Protein AF-A0A1Y4RFA3-F1 (afdb_monomer)

Nearest PDB structures (foldseek):
  8qja-assembly4_D  TM=1.753E-01  e=1.946E-11  Advenella mimigardefordensis DPN7
  8qja-assembly3_C  TM=1.538E-01  e=4.742E-11  Advenella mimigardefordensis DPN7
  8qja-assembly1_A  TM=1.310E-01  e=3.176E-11  Advenella mimigardefordensis DPN7
  8cp6-assembly1_B  TM=1.275E-01  e=4.958E-11  Pseudomonas aeruginosa
  9e9r-assembly1_A  TM=2.175E-01  e=3.755E-02  Homo sapiens

Secondary structure (DSSP, 8-state):
-------------------------------------------PPPPEEEEEEE-TTS-EEEEEEEE-TTS-EEEEEEE-TTS-EEEEEEEE-TTS-EEEEEEEEEETTTTEEEEEEEEE-SSSS-EEEEEEEE-TTS-EEEEEEEEEETTEEEEEEEE-TTS-EEEEEEEE-TTS-EEEEEEEETTS-EEEEEEEE-TTS-EEEEEEEEEETTTTEEEEEEEEEESSSTTPEEEEEEEEE-TTS-EEEEEEEE-TTT--EEEEEEEETTEEEEEEEEE-TTS-EEEEEEEETTT--EEEEEEEEEETTEEEEEEE-TT--EEEEEEEEETTEEEEEEEEE-TTS-EEEEEEEEE-TT--EEEEEEEEEETTEEEEEEEEEE-TTS-EEEEEE-TTS-EEEEEE-TTS-EEEEEEE-TTS-EEEEEEEE-TTS-EEEEEEEETTS---EEEEEEE-TTS-EEEEEEEETTS-EEEEEEEEEE-TTSSEEEEEEEEEETTS-EEEEEEEEETTEEEEEEEESSSSEEEEEEEEE-SSSS-EEEEEEEETTS-EEEEEESSHHHHHHHHHHHHHHHHHHHHHHTT-

Radius of gyration: 43.55 Å; Cα contacts (8 Å, |Δi|>4): 1294; chains: 1; bounding box: 115×63×105 Å

Sequence (584 aa):
MKKMNHPLFLCPVRAPRAAALAAAAVLAFSATAFPCFSITAMAQEKQVSRITTEYDDGTREVTEYQYDQNGNNTVTADRYRDGSTRTITRSYGENGDAVSEQSVYYDAETNTTYTYESIQRDVSPRSYYRTTTEYGDGTWEQQETWGDSLLSPTKEVTVSVDGITTQTDYTYNETGQLLTERTVSSDGSWAQGESVYGENGELLSYYDAAYTAQTGILKERTLSSEGTGPAAAFRLLVTSTSPSGNQTKEESWHRPDDLQVTKKISFFGDASTVEEYSYDRDGLLSYYVKRDGESGRLIADTRNTRSPGMEEIISTDELGTMTTSRTVSQVGITSTYSRTEAADGAYSCTEYSTRDADGAYLSYRSEDGDENGPTSSQEILYSEDGSYTSTSRSADGAVTVSRYNASHSPLSQTVTKPDGRTETTVWEYREDGLPARKVTSYSDGTGDTVVTYQYDDTGTLTDSTETRANGMSAVTRYWSDYDGDGDFYQYQEDVTYNGGQSLSRLDEESWTLSRSTITYSTGDIAQEMLEADYTGDNPVYRHRISYRDGNTEERVLAGDLEYWNRSSELETRVETYLETGWMG

Structure (mmCIF, N/CA/C/O backbone):
data_AF-A0A1Y4RFA3-F1
#
_entry.id   AF-A0A1Y4RFA3-F1
#
loop_
_atom_site.group_PDB
_atom_site.id
_atom_site.type_symbol
_atom_site.label_atom_id
_atom_site.label_alt_id
_atom_site.label_comp_id
_atom_site.label_asym_id
_atom_site.label_entity_id
_atom_site.label_seq_id
_atom_site.pdbx_PDB_ins_code
_atom_site.Cartn_x
_atom_site.Cartn_y
_atom_site.Cartn_z
_atom_site.occupancy
_atom_site.B_iso_or_equiv
_atom_site.auth_seq_id
_atom_site.auth_comp_id
_atom_site.auth_asym_id
_atom_site.auth_atom_id
_atom_site.pdbx_PDB_model_num
ATOM 1 N N . MET A 1 1 ? -18.563 -16.161 -5.398 1.00 30.88 1 MET A N 1
ATOM 2 C CA . MET A 1 1 ? -17.865 -16.694 -4.205 1.00 30.88 1 MET A CA 1
ATOM 3 C C . MET A 1 1 ? -18.094 -15.739 -3.044 1.00 30.88 1 MET A C 1
ATOM 5 O O . MET A 1 1 ? -17.988 -14.537 -3.237 1.00 30.88 1 MET A O 1
ATOM 9 N N . LYS A 1 2 ? -18.513 -16.280 -1.895 1.00 24.97 2 LYS A N 1
ATOM 10 C CA . LYS A 1 2 ? -18.977 -15.561 -0.698 1.00 24.97 2 LYS A CA 1
ATOM 11 C C . LYS A 1 2 ? -17.917 -14.588 -0.150 1.00 24.97 2 LYS A C 1
ATOM 13 O O . LYS A 1 2 ? -16.798 -15.016 0.108 1.00 24.97 2 LYS A O 1
ATOM 18 N N . LYS A 1 3 ? -18.303 -13.337 0.123 1.00 23.39 3 LYS A N 1
ATOM 19 C CA . LYS A 1 3 ? -17.693 -12.503 1.170 1.00 23.39 3 LYS A CA 1
ATOM 20 C C . LYS A 1 3 ? -18.718 -12.357 2.291 1.00 23.39 3 LYS A C 1
ATOM 22 O O . LYS A 1 3 ? -19.867 -12.012 2.034 1.00 23.39 3 LYS A O 1
ATOM 27 N N . MET A 1 4 ? -18.301 -12.745 3.491 1.00 22.52 4 MET A N 1
ATOM 28 C CA . MET A 1 4 ? -19.071 -12.685 4.728 1.00 22.52 4 MET A CA 1
ATOM 29 C C . MET A 1 4 ? -19.113 -11.256 5.272 1.00 22.52 4 MET A C 1
ATOM 31 O O . MET A 1 4 ? -18.143 -10.508 5.156 1.00 22.52 4 MET A O 1
ATOM 35 N N . ASN A 1 5 ? -20.260 -10.936 5.864 1.00 21.69 5 ASN A N 1
ATOM 36 C CA . ASN A 1 5 ? -20.585 -9.708 6.573 1.00 21.69 5 ASN A CA 1
ATOM 37 C C . ASN A 1 5 ? -19.877 -9.626 7.934 1.00 21.69 5 ASN A C 1
ATOM 39 O O . ASN A 1 5 ? -19.854 -10.604 8.675 1.00 21.69 5 ASN A O 1
ATOM 43 N N . HIS A 1 6 ? -19.440 -8.421 8.298 1.00 21.86 6 HIS A N 1
ATOM 44 C CA . HIS A 1 6 ? -19.358 -7.943 9.680 1.00 21.86 6 HIS A CA 1
ATOM 45 C C . HIS A 1 6 ? -19.835 -6.481 9.692 1.00 21.86 6 HIS A C 1
ATOM 47 O O . HIS A 1 6 ? -19.226 -5.667 8.997 1.00 21.86 6 HIS A O 1
ATOM 53 N N . PRO A 1 7 ? -20.888 -6.114 10.445 1.00 24.83 7 PRO A N 1
ATOM 54 C CA . PRO A 1 7 ? -21.209 -4.718 10.707 1.00 24.83 7 PRO A CA 1
ATOM 55 C C . PRO A 1 7 ? -20.692 -4.284 12.088 1.00 24.83 7 PRO A C 1
ATOM 57 O O . PRO A 1 7 ? -21.034 -4.866 13.114 1.00 24.83 7 PRO A O 1
ATOM 60 N N . LEU A 1 8 ? -19.880 -3.226 12.094 1.00 21.55 8 LEU A N 1
ATOM 61 C CA . LEU A 1 8 ? -19.641 -2.352 13.242 1.00 21.55 8 LEU A CA 1
ATOM 62 C C . LEU A 1 8 ? -20.713 -1.253 13.209 1.00 21.55 8 LEU A C 1
ATOM 64 O O . LEU A 1 8 ? -20.740 -0.465 12.264 1.00 21.55 8 LEU A O 1
ATOM 68 N N . PHE A 1 9 ? -21.580 -1.185 14.221 1.00 22.39 9 PHE A N 1
ATOM 69 C CA . PHE A 1 9 ? -22.467 -0.040 14.438 1.00 22.39 9 PHE A CA 1
ATOM 70 C C . PHE A 1 9 ? -21.813 0.940 15.419 1.00 22.39 9 PHE A C 1
ATOM 72 O O . PHE A 1 9 ? -21.649 0.653 16.601 1.00 22.39 9 PHE A O 1
ATOM 79 N N . LEU A 1 10 ? -21.452 2.114 14.900 1.00 21.88 10 LEU A N 1
ATOM 80 C CA . LEU A 1 10 ? -21.235 3.347 15.651 1.00 21.88 10 LEU A CA 1
ATOM 81 C C . LEU A 1 10 ? -22.497 4.203 15.479 1.00 21.88 10 LEU A C 1
ATOM 83 O O . LEU A 1 10 ? -22.855 4.551 14.356 1.00 21.88 10 LEU A O 1
ATOM 87 N N . CYS A 1 11 ? -23.166 4.551 16.578 1.00 20.83 11 CYS A N 1
ATOM 88 C CA . CYS A 1 11 ? -24.222 5.566 16.601 1.00 20.83 11 CYS A CA 1
ATOM 89 C C . CYS A 1 11 ? -23.646 6.968 16.336 1.00 20.83 11 CYS A C 1
ATOM 91 O O . CYS A 1 11 ? -22.665 7.348 16.978 1.00 20.83 11 CYS A O 1
ATOM 93 N N . PRO A 1 12 ? -24.326 7.808 15.536 1.00 23.09 12 PRO A N 1
ATOM 94 C CA . PRO A 1 12 ? -24.247 9.251 15.688 1.00 23.09 12 PRO A CA 1
ATOM 95 C C . PRO A 1 12 ? -25.633 9.831 16.000 1.00 23.09 12 PRO A C 1
ATOM 97 O O . PRO A 1 12 ? -26.590 9.625 15.259 1.00 23.09 12 PRO A O 1
ATOM 100 N N . VAL A 1 13 ? -25.741 10.641 17.056 1.00 21.86 13 VAL A N 1
ATOM 101 C CA . VAL A 1 13 ? -26.883 11.551 17.224 1.00 21.86 13 VAL A CA 1
ATOM 102 C C . VAL A 1 13 ? -26.372 12.984 17.310 1.00 21.86 13 VAL A C 1
ATOM 104 O O . VAL A 1 13 ? -25.818 13.420 18.317 1.00 21.86 13 VAL A O 1
ATOM 107 N N . ARG A 1 14 ? -26.618 13.747 16.242 1.00 20.38 14 ARG A N 1
ATOM 108 C CA . ARG A 1 14 ? -26.798 15.201 16.292 1.00 20.38 14 ARG A CA 1
ATOM 109 C C . ARG A 1 14 ? -27.925 15.577 15.330 1.00 20.38 14 ARG A C 1
ATOM 111 O O . ARG A 1 14 ? -27.865 15.277 14.145 1.00 20.38 14 ARG A O 1
ATOM 118 N N . ALA A 1 15 ? -28.953 16.213 15.882 1.00 22.30 15 ALA A N 1
ATOM 119 C CA . ALA A 1 15 ? -30.128 16.719 15.179 1.00 22.30 15 ALA A CA 1
ATOM 120 C C . ALA A 1 15 ? -29.800 17.842 14.177 1.00 22.30 15 ALA A C 1
ATOM 122 O O . ALA A 1 15 ? -28.807 18.552 14.359 1.00 22.30 15 ALA A O 1
ATOM 123 N N . PRO A 1 16 ? -30.733 18.145 13.258 1.00 22.69 16 PRO A N 1
ATOM 124 C CA . PRO A 1 16 ? -30.931 19.511 12.802 1.00 22.69 16 PRO A CA 1
ATOM 125 C C . PRO A 1 16 ? -32.348 20.035 13.104 1.00 22.69 16 PRO A C 1
ATOM 127 O O . PRO A 1 16 ? -33.357 19.352 12.950 1.00 22.69 16 PRO A O 1
ATOM 130 N N . ARG A 1 17 ? -32.395 21.304 13.525 1.00 23.61 17 ARG A N 1
ATOM 131 C CA . ARG A 1 17 ? -33.577 22.180 13.528 1.00 23.61 17 ARG A CA 1
ATOM 132 C C . ARG A 1 17 ? -33.832 22.723 12.117 1.00 23.61 17 ARG A C 1
ATOM 134 O O . ARG A 1 17 ? -32.861 23.106 11.475 1.00 23.61 17 ARG A O 1
ATOM 141 N N . ALA A 1 18 ? -35.109 22.890 11.751 1.00 20.31 18 ALA A N 1
ATOM 142 C CA . ALA A 1 18 ? -35.725 23.893 10.846 1.00 20.31 18 ALA A CA 1
ATOM 143 C C . ALA A 1 18 ? -36.972 23.251 10.200 1.00 20.31 18 ALA A C 1
ATOM 145 O O . ALA A 1 18 ? -36.959 22.057 9.952 1.00 20.31 18 ALA A O 1
ATOM 146 N N . ALA A 1 19 ? -38.077 23.906 9.855 1.00 22.03 19 ALA A N 1
ATOM 147 C CA . ALA A 1 19 ? -38.606 25.250 10.041 1.00 22.03 19 ALA A CA 1
ATOM 148 C C . ALA A 1 19 ? -40.119 25.169 9.725 1.00 22.03 19 ALA A C 1
ATOM 150 O O . ALA A 1 19 ? -40.588 24.214 9.111 1.00 22.03 19 ALA A O 1
ATOM 151 N N . ALA A 1 20 ? -40.877 26.172 10.161 1.00 23.33 20 ALA A N 1
ATOM 152 C CA . ALA A 1 20 ? -42.314 26.298 9.955 1.00 23.33 20 ALA A CA 1
ATOM 153 C C . ALA A 1 20 ? -42.731 26.374 8.474 1.00 23.33 20 ALA A C 1
ATOM 155 O O . ALA A 1 20 ? -42.067 27.035 7.678 1.00 23.33 20 ALA A O 1
ATOM 156 N N . LEU A 1 21 ? -43.922 25.856 8.156 1.00 21.94 21 LEU A N 1
ATOM 157 C CA . LEU A 1 21 ? -44.775 26.452 7.130 1.00 21.94 21 LEU A CA 1
ATOM 158 C C . LEU A 1 21 ? -46.249 26.317 7.519 1.00 21.94 21 LEU A C 1
ATOM 160 O O . LEU A 1 21 ? -46.746 25.241 7.834 1.00 21.94 21 LEU A O 1
ATOM 164 N N . ALA A 1 22 ? -46.911 27.468 7.549 1.00 22.14 22 ALA A N 1
ATOM 165 C CA . ALA A 1 22 ? -48.316 27.638 7.855 1.00 22.14 22 ALA A CA 1
ATOM 166 C C . ALA A 1 22 ? -49.188 27.315 6.636 1.00 22.14 22 ALA A C 1
ATOM 168 O O . ALA A 1 22 ? -48.878 27.739 5.525 1.00 22.14 22 ALA A O 1
ATOM 169 N N . ALA A 1 23 ? -50.342 26.698 6.871 1.00 22.72 23 ALA A N 1
ATOM 170 C CA . ALA A 1 23 ? -51.524 26.891 6.042 1.00 22.72 23 ALA A CA 1
ATOM 171 C C . ALA A 1 23 ? -52.757 26.859 6.951 1.00 22.72 23 ALA A C 1
ATOM 173 O O . ALA A 1 23 ? -53.055 25.866 7.607 1.00 22.72 23 ALA A O 1
ATOM 174 N N . ALA A 1 24 ? -53.420 28.007 7.037 1.00 22.52 24 ALA A N 1
ATOM 175 C CA . ALA A 1 24 ? -54.659 28.200 7.763 1.00 22.52 24 ALA A CA 1
ATOM 176 C C . ALA A 1 24 ? -55.835 27.571 7.003 1.00 22.52 24 ALA A C 1
ATOM 178 O O . ALA A 1 24 ? -55.954 27.757 5.794 1.00 22.52 24 ALA A O 1
ATOM 179 N N . ALA A 1 25 ? -56.765 26.953 7.726 1.00 23.39 25 ALA A N 1
ATOM 180 C CA . ALA A 1 25 ? -58.149 26.845 7.288 1.00 23.39 25 ALA A CA 1
ATOM 181 C C . ALA A 1 25 ? -59.073 27.046 8.493 1.00 23.39 25 ALA A C 1
ATOM 183 O O . ALA A 1 25 ? -59.014 26.345 9.499 1.00 23.39 25 ALA A O 1
ATOM 184 N N . VAL A 1 26 ? -59.873 28.098 8.375 1.00 23.95 26 VAL A N 1
ATOM 185 C CA . VAL A 1 26 ? -60.883 28.582 9.310 1.00 23.95 26 VAL A CA 1
ATOM 186 C C . VAL A 1 26 ? -62.031 27.580 9.397 1.00 23.95 26 VAL A C 1
ATOM 188 O O . VAL A 1 26 ? -62.587 27.218 8.366 1.00 23.95 26 VAL A O 1
ATOM 191 N N . LEU A 1 27 ? -62.478 27.237 10.607 1.00 24.16 27 LEU A N 1
ATOM 192 C CA . LEU A 1 27 ? -63.861 26.813 10.825 1.00 24.16 27 LEU A CA 1
ATOM 193 C C . LEU A 1 27 ? -64.380 27.390 12.141 1.00 24.16 27 LEU A C 1
ATOM 195 O O . LEU A 1 27 ? -63.953 27.042 13.239 1.00 24.16 27 LEU A O 1
ATOM 199 N N . ALA A 1 28 ? -65.279 28.354 11.977 1.00 24.94 28 ALA A N 1
ATOM 200 C CA . ALA A 1 28 ? -66.048 28.982 13.028 1.00 24.94 28 ALA A CA 1
ATOM 201 C C . ALA A 1 28 ? -67.064 27.993 13.607 1.00 24.94 28 ALA A C 1
ATOM 203 O O . ALA A 1 28 ? -67.759 27.321 12.849 1.00 24.94 28 ALA A O 1
ATOM 204 N N . PHE A 1 29 ? -67.243 27.997 14.928 1.00 24.56 29 PHE A N 1
ATOM 205 C CA . PHE A 1 29 ? -68.530 27.642 15.514 1.00 24.56 29 PHE A CA 1
ATOM 206 C C . PHE A 1 29 ? -68.896 28.627 16.620 1.00 24.56 29 PHE A C 1
ATOM 208 O O . PHE A 1 29 ? -68.145 28.882 17.559 1.00 24.56 29 PHE A O 1
ATOM 215 N N . SER A 1 30 ? -70.058 29.236 16.425 1.00 25.19 30 SER A N 1
ATOM 216 C CA . SER A 1 30 ? -70.707 30.218 17.279 1.00 25.19 30 SER A CA 1
ATOM 217 C C . SER A 1 30 ? -71.221 29.608 18.583 1.00 25.19 30 SER A C 1
ATOM 219 O O . SER A 1 30 ? -71.718 28.485 18.610 1.00 25.19 30 SER A O 1
ATOM 221 N N . ALA A 1 31 ? -71.150 30.412 19.641 1.00 30.70 31 ALA A N 1
ATOM 222 C CA . ALA A 1 31 ? -71.654 30.147 20.980 1.00 30.70 31 ALA A CA 1
ATOM 223 C C . ALA A 1 31 ? -73.190 30.101 21.066 1.00 30.70 31 ALA A C 1
ATOM 225 O O . ALA A 1 31 ? -73.859 30.891 20.406 1.00 30.70 31 ALA A O 1
ATOM 226 N N . THR A 1 32 ? -73.720 29.320 22.013 1.00 26.16 32 THR A N 1
ATOM 227 C CA . THR A 1 32 ? -74.937 29.662 22.777 1.00 26.16 32 THR A CA 1
ATOM 228 C C . THR A 1 32 ? -74.872 29.056 24.179 1.00 26.16 32 THR A C 1
ATOM 230 O O . THR A 1 32 ? -74.396 27.938 24.355 1.00 26.16 32 THR A O 1
ATOM 233 N N . ALA A 1 33 ? -75.349 29.811 25.169 1.00 28.05 33 ALA A N 1
ATOM 234 C CA . ALA A 1 33 ? -75.199 29.555 26.597 1.00 28.05 33 ALA A CA 1
ATOM 235 C C . ALA A 1 33 ? -76.534 29.188 27.302 1.00 28.05 33 ALA A C 1
ATOM 237 O O . ALA A 1 33 ? -77.545 29.818 27.004 1.00 28.05 33 ALA A O 1
ATOM 238 N N . PHE A 1 34 ? -76.448 28.269 28.291 1.00 31.66 34 PHE A N 1
ATOM 239 C CA . PHE A 1 34 ? -77.308 27.981 29.484 1.00 31.66 34 PHE A CA 1
ATOM 240 C C . PHE A 1 34 ? -78.787 27.518 29.304 1.00 31.66 34 PHE A C 1
ATOM 242 O O . PHE A 1 34 ? -79.355 27.796 28.253 1.00 31.66 34 PHE A O 1
ATOM 249 N N . PRO A 1 35 ? -79.466 26.850 30.297 1.00 37.41 35 PRO A N 1
ATOM 250 C CA . PRO A 1 35 ? -79.179 26.756 31.747 1.00 37.41 35 PRO A CA 1
ATOM 251 C C . PRO A 1 35 ? -79.321 25.364 32.439 1.00 37.41 35 PRO A C 1
ATOM 253 O O . PRO A 1 35 ? -79.730 24.368 31.853 1.00 37.41 35 PRO A O 1
ATOM 256 N N . CYS A 1 36 ? -78.980 25.338 33.735 1.00 34.78 36 CYS A N 1
ATOM 257 C CA . CYS A 1 36 ? -79.042 24.221 34.686 1.00 34.78 36 CYS A CA 1
ATOM 258 C C . CYS A 1 36 ? -80.428 23.563 34.858 1.00 34.78 36 CYS A C 1
ATOM 260 O O . CYS A 1 36 ? -81.397 24.276 35.093 1.00 34.78 36 CYS A O 1
ATOM 262 N N . PHE A 1 37 ? -80.465 22.226 34.952 1.00 29.39 37 PHE A N 1
ATOM 263 C CA . PHE A 1 37 ? -81.306 21.452 35.883 1.00 29.39 37 PHE A CA 1
ATOM 264 C C . PHE A 1 37 ? -80.598 20.131 36.235 1.00 29.39 37 PHE A C 1
ATOM 266 O O . PHE A 1 37 ? -80.048 19.455 35.371 1.00 29.39 37 PHE A O 1
ATOM 273 N N . SER A 1 38 ? -80.584 19.798 37.525 1.00 38.88 38 SER A N 1
ATOM 274 C CA . SER A 1 38 ? -80.072 18.546 38.096 1.00 38.88 38 SER A CA 1
ATOM 275 C C . SER A 1 38 ? -80.927 17.343 37.678 1.00 38.88 38 SER A C 1
ATOM 277 O O . SER A 1 38 ? -82.130 17.531 37.541 1.00 38.88 38 SER A O 1
ATOM 279 N N . ILE A 1 39 ? -80.339 16.136 37.567 1.00 29.30 39 ILE A N 1
ATOM 280 C CA . ILE A 1 39 ? -80.884 14.822 38.003 1.00 29.30 39 ILE A CA 1
ATOM 281 C C . ILE A 1 39 ? -79.949 13.664 37.556 1.00 29.30 39 ILE A C 1
ATOM 283 O O . ILE A 1 39 ? -79.571 13.566 36.394 1.00 29.30 39 ILE A O 1
ATOM 287 N N . THR A 1 40 ? -79.661 12.763 38.509 1.00 29.42 40 THR A N 1
ATOM 288 C CA . THR A 1 40 ? -79.104 11.385 38.413 1.00 29.42 40 THR A CA 1
ATOM 289 C C . THR A 1 40 ? -77.679 11.146 37.911 1.00 29.42 40 THR A C 1
ATOM 291 O O . THR A 1 40 ? -77.288 11.550 36.825 1.00 29.42 40 THR A O 1
ATOM 294 N N . ALA A 1 41 ? -76.951 10.340 38.694 1.00 38.78 41 ALA A N 1
ATOM 295 C CA . ALA A 1 41 ? -75.766 9.608 38.273 1.00 38.78 41 ALA A CA 1
ATOM 296 C C . ALA A 1 41 ? -76.086 8.766 37.026 1.00 38.78 41 ALA A C 1
ATOM 298 O O . ALA A 1 41 ? -76.695 7.701 37.120 1.00 38.78 41 ALA A O 1
ATOM 299 N N . MET A 1 42 ? -75.696 9.269 35.859 1.00 30.70 42 MET A N 1
ATOM 300 C CA . MET A 1 42 ? -75.517 8.468 34.658 1.00 30.70 42 MET A CA 1
ATOM 301 C C . MET A 1 42 ? -74.034 8.128 34.564 1.00 30.70 42 MET A C 1
ATOM 303 O O . MET A 1 42 ? -73.189 9.003 34.746 1.00 30.70 42 MET A O 1
ATOM 307 N N . ALA A 1 43 ? -73.716 6.861 34.300 1.00 42.69 43 ALA A N 1
ATOM 308 C CA . ALA A 1 43 ? -72.391 6.480 33.837 1.00 42.69 43 ALA A CA 1
ATOM 309 C C . ALA A 1 43 ? -72.096 7.304 32.574 1.00 42.69 43 ALA A C 1
ATOM 311 O O . ALA A 1 43 ? -72.772 7.149 31.558 1.00 42.69 43 ALA A O 1
ATOM 312 N N . GLN A 1 44 ? -71.175 8.257 32.691 1.00 41.84 44 GLN A N 1
ATOM 313 C CA . GLN A 1 44 ? -70.861 9.199 31.629 1.00 41.84 44 GLN A CA 1
ATOM 314 C C . GLN A 1 44 ? -69.996 8.482 30.585 1.00 41.84 44 GLN A C 1
ATOM 316 O O . GLN A 1 44 ? -68.949 7.921 30.903 1.00 41.84 44 GLN A O 1
ATOM 321 N N . GLU A 1 45 ? -70.507 8.435 29.358 1.00 47.97 45 GLU A N 1
ATOM 322 C CA . GLU A 1 45 ? -69.925 7.769 28.194 1.00 47.97 45 GLU A CA 1
ATOM 323 C C . GLU A 1 45 ? -68.524 8.335 27.889 1.00 47.97 45 GLU A C 1
ATOM 325 O O . GLU A 1 45 ? -68.311 9.548 27.944 1.00 47.97 45 GLU A O 1
ATOM 330 N N . LYS A 1 46 ? -67.550 7.457 27.613 1.00 58.84 46 LYS A N 1
ATOM 331 C CA . LYS A 1 46 ? -66.153 7.826 27.327 1.00 58.84 46 LYS A CA 1
ATOM 332 C C . LYS A 1 46 ? -66.123 8.799 26.137 1.00 58.84 46 LYS A C 1
ATOM 334 O O . LYS A 1 46 ? -66.650 8.471 25.077 1.00 58.84 46 LYS A O 1
ATOM 339 N N . GLN A 1 47 ? -65.537 9.988 26.294 1.00 74.44 47 GLN A N 1
ATOM 340 C CA . GLN A 1 47 ? -65.514 10.989 25.223 1.00 74.44 47 GLN A CA 1
ATOM 341 C C . GLN A 1 47 ? -64.541 10.548 24.118 1.00 74.44 47 GLN A C 1
ATOM 343 O O . GLN A 1 47 ? -63.349 10.370 24.371 1.00 74.44 47 GLN A O 1
ATOM 348 N N . VAL A 1 48 ? -65.055 10.376 22.896 1.00 79.62 48 VAL A N 1
ATOM 349 C CA . VAL A 1 48 ? -64.282 9.991 21.704 1.00 79.62 48 VAL A CA 1
ATOM 350 C C . VAL A 1 48 ? -64.312 11.134 20.689 1.00 79.62 48 VAL A C 1
ATOM 352 O O . VAL A 1 48 ? -65.383 11.668 20.397 1.00 79.62 48 VAL A O 1
ATOM 355 N N . SER A 1 49 ? -63.159 11.499 20.128 1.00 88.06 49 SER A N 1
ATOM 356 C CA . SER A 1 49 ? -63.060 12.393 18.967 1.00 88.06 49 SER A CA 1
ATOM 357 C C . SER A 1 49 ? -62.381 11.672 17.798 1.00 88.06 49 SER A C 1
ATOM 359 O O . SER A 1 49 ? -61.534 10.804 17.998 1.00 88.06 49 SER A O 1
ATOM 361 N N . ARG A 1 50 ? -62.786 11.986 16.562 1.00 89.44 50 ARG A N 1
ATOM 362 C CA . ARG A 1 50 ? -62.272 11.355 15.336 1.00 89.44 50 ARG A CA 1
ATOM 363 C C . ARG A 1 50 ? -61.996 12.417 14.278 1.00 89.44 50 ARG A C 1
ATOM 365 O O . ARG A 1 50 ? -62.834 13.287 14.047 1.00 89.44 50 ARG A O 1
ATOM 372 N N . ILE A 1 51 ? -60.853 12.296 13.616 1.00 89.00 51 ILE A N 1
ATOM 373 C CA . ILE A 1 51 ? -60.447 13.070 12.443 1.00 89.00 51 ILE A CA 1
ATOM 374 C C . ILE A 1 51 ? -60.299 12.089 11.274 1.00 89.00 51 ILE A C 1
ATOM 376 O O . ILE A 1 51 ? -59.792 10.982 11.448 1.00 89.00 51 ILE A O 1
ATOM 380 N N . THR A 1 52 ? -60.787 12.457 10.090 1.00 88.56 52 THR A N 1
ATOM 381 C CA . THR A 1 52 ? -60.680 11.635 8.877 1.00 88.56 52 THR A CA 1
ATOM 382 C C . THR A 1 52 ? -60.283 12.510 7.697 1.00 88.56 52 THR A C 1
ATOM 384 O O . THR A 1 52 ? -60.928 13.528 7.450 1.00 88.56 52 THR A O 1
ATOM 387 N N . THR A 1 53 ? -59.253 12.084 6.972 1.00 87.19 53 THR A N 1
ATOM 388 C CA . THR A 1 53 ? -58.777 12.698 5.729 1.00 87.19 53 THR A CA 1
ATOM 389 C C . THR A 1 53 ? -59.008 11.702 4.597 1.00 87.19 53 THR A C 1
ATOM 391 O O . THR A 1 53 ? -58.494 10.589 4.653 1.00 87.19 53 THR A O 1
ATOM 394 N N . GLU A 1 54 ? -59.800 12.067 3.590 1.00 85.62 54 GLU A N 1
ATOM 395 C CA . GLU A 1 54 ? -60.033 11.242 2.394 1.00 85.62 54 GLU A CA 1
ATOM 396 C C . GLU A 1 54 ? -59.240 11.801 1.204 1.00 85.62 54 GLU A C 1
ATOM 398 O O . GLU A 1 54 ? -59.160 13.019 1.038 1.00 85.62 54 GLU A O 1
ATOM 403 N N . TYR A 1 55 ? -58.682 10.918 0.373 1.00 81.00 55 TYR A N 1
ATOM 404 C CA . TYR A 1 55 ? -57.922 11.268 -0.832 1.00 81.00 55 TYR A CA 1
ATOM 405 C C . TYR A 1 55 ? -58.687 10.891 -2.110 1.00 81.00 55 TYR A C 1
ATOM 407 O O . TYR A 1 55 ? -59.585 10.048 -2.091 1.00 81.00 55 TYR A O 1
ATOM 415 N N . ASP A 1 56 ? -58.297 11.481 -3.245 1.00 81.25 56 ASP A N 1
ATOM 416 C CA . ASP A 1 56 ? -58.956 11.283 -4.549 1.00 81.25 56 ASP A CA 1
ATOM 417 C C . ASP A 1 56 ? -58.918 9.828 -5.055 1.00 81.25 56 ASP A C 1
ATOM 419 O O . ASP A 1 56 ? -59.761 9.421 -5.853 1.00 81.25 56 ASP A O 1
ATOM 423 N N . ASP A 1 57 ? -57.956 9.028 -4.588 1.00 78.38 57 ASP A N 1
ATOM 424 C CA . ASP A 1 57 ? -57.830 7.601 -4.911 1.00 78.38 57 ASP A CA 1
ATOM 425 C C . ASP A 1 57 ? -58.733 6.695 -4.049 1.00 78.38 57 ASP A C 1
ATOM 427 O O . ASP A 1 57 ? -58.695 5.472 -4.180 1.00 78.38 57 ASP A O 1
ATOM 431 N N . GLY A 1 58 ? -59.550 7.287 -3.170 1.00 78.25 58 GLY A N 1
ATOM 432 C CA . GLY A 1 58 ? -60.464 6.588 -2.270 1.00 78.25 58 GLY A CA 1
ATOM 433 C C . GLY A 1 58 ? -59.821 6.071 -0.980 1.00 78.25 58 GLY A C 1
ATOM 434 O O . GLY A 1 58 ? -60.520 5.468 -0.161 1.00 78.25 58 GLY A O 1
ATOM 435 N N . THR A 1 59 ? -58.523 6.302 -0.766 1.00 81.50 59 THR A N 1
ATOM 436 C CA . THR A 1 59 ? -57.853 5.965 0.497 1.00 81.50 59 THR A CA 1
ATOM 437 C C . THR A 1 59 ? -58.184 6.975 1.596 1.00 81.50 59 THR A C 1
ATOM 439 O O . THR A 1 59 ? -58.628 8.099 1.336 1.00 81.50 59 THR A O 1
ATOM 442 N N . ARG A 1 60 ? -58.021 6.556 2.856 1.00 83.88 60 ARG A N 1
ATOM 443 C CA . ARG A 1 60 ? -58.381 7.355 4.031 1.00 83.88 60 ARG A CA 1
ATOM 444 C C . ARG A 1 60 ? -57.302 7.267 5.096 1.00 83.88 60 ARG A C 1
ATOM 446 O O . ARG A 1 60 ? -56.853 6.169 5.404 1.00 83.88 60 ARG A O 1
ATOM 453 N N . GLU A 1 61 ? -56.993 8.398 5.714 1.00 89.25 61 GLU A N 1
ATOM 454 C CA . GLU A 1 61 ? -56.296 8.454 6.997 1.00 89.25 61 GLU A CA 1
ATOM 455 C C . GLU A 1 61 ? -57.296 8.758 8.109 1.00 89.25 61 GLU A C 1
ATOM 457 O O . GLU A 1 61 ? -58.187 9.600 7.954 1.00 89.25 61 GLU A O 1
ATOM 462 N N . VAL A 1 62 ? -57.182 8.053 9.230 1.00 89.94 62 VAL A N 1
ATOM 463 C CA . VAL A 1 62 ? -58.085 8.217 10.375 1.00 89.94 62 VAL A CA 1
ATOM 464 C C . VAL A 1 62 ? -57.263 8.331 11.645 1.00 89.94 62 VAL A C 1
ATOM 466 O O . VAL A 1 62 ? -56.482 7.432 11.929 1.00 89.94 62 VAL A O 1
ATOM 469 N N . THR A 1 63 ? -57.508 9.375 12.436 1.00 89.81 63 THR A N 1
ATOM 470 C CA . THR A 1 63 ? -56.978 9.503 13.798 1.00 89.81 63 THR A CA 1
ATOM 471 C C . THR A 1 63 ? -58.131 9.576 14.792 1.00 89.81 63 THR A C 1
ATOM 473 O O . THR A 1 63 ? -59.033 10.408 14.662 1.00 89.81 63 THR A O 1
ATOM 476 N N . GLU A 1 64 ? -58.109 8.715 15.802 1.00 91.00 64 GLU A N 1
ATOM 477 C CA . GLU A 1 64 ? -59.086 8.667 16.889 1.00 91.00 64 GLU A CA 1
ATOM 478 C C . GLU A 1 64 ? -58.425 8.983 18.228 1.00 91.00 64 GLU A C 1
ATOM 480 O O . GLU A 1 64 ? -57.349 8.468 18.528 1.00 91.00 64 GLU A O 1
ATOM 485 N N . TYR A 1 65 ? -59.098 9.784 19.055 1.00 89.81 65 TYR A N 1
ATOM 486 C CA . TYR A 1 65 ? -58.682 10.090 20.421 1.00 89.81 65 TYR A CA 1
ATOM 487 C C . TYR A 1 65 ? -59.756 9.659 21.420 1.00 89.81 65 TYR A C 1
ATOM 489 O O . TYR A 1 65 ? -60.949 9.878 21.193 1.00 89.81 65 TYR A O 1
ATOM 497 N N . GLN A 1 66 ? -59.343 9.086 22.551 1.00 90.50 66 GLN A N 1
ATOM 498 C CA . GLN A 1 66 ? -60.237 8.767 23.667 1.00 90.50 66 GLN A CA 1
ATOM 499 C C . GLN A 1 66 ? -59.742 9.417 24.949 1.00 90.50 66 GLN A C 1
ATOM 501 O O . GLN A 1 66 ? -58.578 9.251 25.313 1.00 90.50 66 GLN A O 1
ATOM 506 N N . TYR A 1 67 ? -60.638 10.066 25.685 1.00 85.81 67 TYR A N 1
ATOM 507 C CA . TYR A 1 67 ? -60.285 10.800 26.898 1.00 85.81 67 TYR A CA 1
ATOM 508 C C . TYR A 1 67 ? -60.851 10.142 28.163 1.00 85.81 67 TYR A C 1
ATOM 510 O O . TYR A 1 67 ? -61.887 9.470 28.116 1.00 85.81 67 TYR A O 1
ATOM 518 N N . ASP A 1 68 ? -60.157 10.310 29.290 1.00 84.69 68 ASP A N 1
ATOM 519 C CA . ASP A 1 68 ? -60.677 9.955 30.613 1.00 84.69 68 ASP A CA 1
ATOM 520 C C . ASP A 1 68 ? -61.647 11.024 31.157 1.00 84.69 68 ASP A C 1
ATOM 522 O O . ASP A 1 68 ? -61.964 12.019 30.504 1.00 84.69 68 ASP A O 1
ATOM 526 N N . GLN A 1 69 ? -62.129 10.812 32.384 1.00 80.06 69 GLN A N 1
ATOM 527 C CA . GLN A 1 69 ? -63.072 11.703 33.072 1.00 80.06 69 GLN A CA 1
ATOM 528 C C . GLN A 1 69 ? -62.468 13.078 33.412 1.00 80.06 69 GLN A C 1
ATOM 530 O O . GLN A 1 69 ? -63.209 14.034 33.632 1.00 80.06 69 GLN A O 1
ATOM 535 N N . ASN A 1 70 ? -61.137 13.173 33.447 1.00 81.31 70 ASN A N 1
ATOM 536 C CA . ASN A 1 70 ? -60.382 14.389 33.739 1.00 81.31 70 ASN A CA 1
ATOM 537 C C . ASN A 1 70 ? -59.983 15.139 32.454 1.00 81.31 70 ASN A C 1
ATOM 539 O O . ASN A 1 70 ? -59.405 16.221 32.532 1.00 81.31 70 ASN A O 1
ATOM 543 N N . GLY A 1 71 ? -60.309 14.590 31.277 1.00 81.31 71 GLY A N 1
ATOM 544 C CA . GLY A 1 71 ? -59.962 15.154 29.974 1.00 81.31 71 GLY A CA 1
ATOM 545 C C . GLY A 1 71 ? -58.562 14.782 29.480 1.00 81.31 71 GLY A C 1
ATOM 546 O O . GLY A 1 71 ? -58.104 15.358 28.493 1.00 81.31 71 GLY A O 1
ATOM 547 N N . ASN A 1 72 ? -57.878 13.824 30.112 1.00 84.62 72 ASN A N 1
ATOM 548 C CA . ASN A 1 72 ? -56.575 13.349 29.645 1.00 84.62 72 ASN A CA 1
ATOM 549 C C . ASN A 1 72 ? -56.745 12.371 28.480 1.00 84.62 72 ASN A C 1
ATOM 551 O O . ASN A 1 72 ? -57.647 11.535 28.487 1.00 84.62 72 ASN A O 1
ATOM 555 N N . ASN A 1 73 ? -55.862 12.442 27.482 1.00 86.75 73 ASN A N 1
ATOM 556 C CA . ASN A 1 73 ? -55.916 11.574 26.306 1.00 86.75 73 ASN A CA 1
ATOM 557 C C . ASN A 1 73 ? -55.379 10.163 26.612 1.00 86.75 73 ASN A C 1
ATOM 559 O O . ASN A 1 73 ? -54.173 9.932 26.633 1.00 86.75 73 ASN A O 1
ATOM 563 N N . THR A 1 74 ? -56.283 9.207 26.801 1.00 88.50 74 THR A N 1
ATOM 564 C CA . THR A 1 74 ? -55.968 7.808 27.132 1.00 88.50 74 THR A CA 1
ATOM 565 C C . THR A 1 74 ? -55.630 6.935 25.932 1.00 88.50 74 THR A C 1
ATOM 567 O O . THR A 1 74 ? -54.931 5.943 26.110 1.00 88.50 74 THR A O 1
ATOM 570 N N . VAL A 1 75 ? -56.120 7.257 24.730 1.00 91.25 75 VAL A N 1
ATOM 571 C CA . VAL A 1 75 ? -55.862 6.459 23.521 1.00 91.25 75 VAL A CA 1
ATOM 572 C C . VAL A 1 75 ? -55.727 7.370 22.310 1.00 91.25 75 VAL A C 1
ATOM 574 O O . VAL A 1 75 ? -56.617 8.176 22.064 1.00 91.25 75 VAL A O 1
ATOM 577 N N . THR A 1 76 ? -54.677 7.179 21.515 1.00 91.81 76 THR A N 1
ATOM 578 C CA . THR A 1 76 ? -54.557 7.712 20.151 1.00 91.81 76 THR A CA 1
ATOM 579 C C . THR A 1 76 ? -54.426 6.549 19.181 1.00 91.81 76 THR A C 1
ATOM 581 O O . THR A 1 76 ? -53.497 5.763 19.330 1.00 91.81 76 THR A O 1
ATOM 584 N N . ALA A 1 77 ? -55.329 6.430 18.211 1.00 92.94 77 ALA A N 1
ATOM 585 C CA . ALA A 1 77 ? -55.275 5.394 17.184 1.00 92.94 77 ALA A CA 1
ATOM 586 C C . ALA A 1 77 ? -55.245 6.023 15.787 1.00 92.94 77 ALA A C 1
ATOM 588 O O . ALA A 1 77 ? -56.215 6.659 15.380 1.00 92.94 77 ALA A O 1
ATOM 589 N N . ASP A 1 78 ? -54.146 5.823 15.068 1.00 93.19 78 ASP A N 1
ATOM 590 C CA . ASP A 1 78 ? -53.922 6.270 13.699 1.00 93.19 78 ASP A CA 1
ATOM 591 C C . ASP A 1 78 ? -54.031 5.084 12.728 1.00 93.19 78 ASP A C 1
ATOM 593 O O . ASP A 1 78 ? -53.520 3.987 12.983 1.00 93.19 78 ASP A O 1
ATOM 597 N N . ARG A 1 79 ? -54.679 5.311 11.586 1.00 92.44 79 ARG A N 1
ATOM 598 C CA . ARG A 1 79 ? -54.653 4.435 10.410 1.00 92.44 79 ARG A CA 1
ATOM 599 C C . ARG A 1 79 ? -54.159 5.251 9.229 1.00 92.44 79 ARG A C 1
ATOM 601 O O . ARG A 1 79 ? -54.793 6.253 8.893 1.00 92.44 79 ARG A O 1
ATOM 608 N N . TYR A 1 80 ? -53.055 4.819 8.638 1.00 90.81 80 TYR A N 1
ATOM 609 C CA . TYR A 1 80 ? -52.380 5.510 7.548 1.00 90.81 80 TYR A CA 1
ATOM 610 C C . TYR A 1 80 ? -52.830 4.982 6.181 1.00 90.81 80 TYR A C 1
ATOM 612 O O . TYR A 1 80 ? -53.441 3.915 6.066 1.00 90.81 80 TYR A O 1
ATOM 620 N N . ARG A 1 81 ? -52.539 5.750 5.127 1.00 87.00 81 ARG A N 1
ATOM 621 C CA . ARG A 1 81 ? -52.945 5.443 3.746 1.00 87.00 81 ARG A CA 1
ATOM 622 C C . ARG A 1 81 ? -52.333 4.154 3.187 1.00 87.00 81 ARG A C 1
ATOM 624 O O . ARG A 1 81 ? -52.970 3.479 2.384 1.00 87.00 81 ARG A O 1
ATOM 631 N N . ASP A 1 82 ? -51.115 3.834 3.596 1.00 87.69 82 ASP A N 1
ATOM 632 C CA . ASP A 1 82 ? -50.362 2.633 3.213 1.00 87.69 82 ASP A CA 1
ATOM 633 C C . ASP A 1 82 ? -50.893 1.340 3.869 1.00 87.69 82 ASP A C 1
ATOM 635 O O . ASP A 1 82 ? -50.462 0.247 3.514 1.00 87.69 82 ASP A O 1
ATOM 639 N N . GLY A 1 83 ? -51.854 1.449 4.794 1.00 88.19 83 GLY A N 1
ATOM 640 C CA . GLY A 1 83 ? -52.379 0.332 5.580 1.00 88.19 83 GLY A CA 1
ATOM 641 C C . GLY A 1 83 ? -51.679 0.136 6.929 1.00 88.19 83 GLY A C 1
ATOM 642 O O . GLY A 1 83 ? -52.127 -0.704 7.715 1.00 88.19 83 GLY A O 1
ATOM 643 N N . SER A 1 84 ? -50.637 0.916 7.228 1.00 93.44 84 SER A N 1
ATOM 644 C CA . SER A 1 84 ? -49.953 0.928 8.520 1.00 93.44 84 SER A CA 1
ATOM 645 C C . SER A 1 84 ? -50.872 1.485 9.612 1.00 93.44 84 SER A C 1
ATOM 647 O O . SER A 1 84 ? -51.774 2.296 9.362 1.00 93.44 84 SER A O 1
ATOM 649 N N . THR A 1 85 ? -50.665 1.062 10.858 1.00 94.19 85 THR A N 1
ATOM 650 C CA . THR A 1 85 ? -51.481 1.522 11.994 1.00 94.19 85 THR A CA 1
ATOM 651 C C . THR A 1 85 ? -50.623 1.854 13.202 1.00 94.19 85 THR A C 1
ATOM 653 O O . THR A 1 85 ? -49.579 1.248 13.414 1.00 94.19 85 THR A O 1
ATOM 656 N N . ARG A 1 86 ? -51.067 2.806 14.023 1.00 94.62 86 ARG A N 1
ATOM 657 C CA . ARG A 1 86 ? -50.415 3.155 15.289 1.00 94.62 86 ARG A CA 1
ATOM 658 C C . ARG A 1 86 ? -51.457 3.286 16.381 1.00 94.62 86 ARG A C 1
ATOM 660 O O . ARG A 1 86 ? -52.426 4.009 16.211 1.00 94.62 86 ARG A O 1
ATOM 667 N N . THR A 1 87 ? -51.258 2.640 17.518 1.00 95.69 87 THR A N 1
ATOM 668 C CA . THR A 1 87 ? -52.104 2.806 18.703 1.00 95.69 87 THR A CA 1
ATOM 669 C C . THR A 1 87 ? -51.235 3.158 19.894 1.00 95.69 87 THR A C 1
ATOM 671 O O . THR A 1 87 ? -50.323 2.413 20.223 1.00 95.69 87 THR A O 1
ATOM 674 N N . ILE A 1 88 ? -51.524 4.268 20.564 1.00 93.12 88 ILE A N 1
ATOM 675 C CA . ILE A 1 88 ? -50.878 4.664 21.813 1.00 93.12 88 ILE A CA 1
ATOM 676 C C . ILE A 1 88 ? -51.917 4.651 22.921 1.00 93.12 88 ILE A C 1
ATOM 678 O O . ILE A 1 88 ? -52.916 5.356 22.817 1.00 93.12 88 ILE A O 1
ATOM 682 N N . THR A 1 89 ? -51.663 3.911 23.990 1.00 92.81 89 THR A N 1
ATOM 683 C CA . THR A 1 89 ? -52.492 3.862 25.194 1.00 92.81 89 THR A CA 1
ATOM 684 C C . THR A 1 89 ? -51.717 4.453 26.362 1.00 92.81 89 THR A C 1
ATOM 686 O O . THR A 1 89 ? -50.574 4.071 26.591 1.00 92.81 89 THR A O 1
ATOM 689 N N . ARG A 1 90 ? -52.327 5.376 27.110 1.00 90.25 90 ARG A N 1
ATOM 690 C CA . ARG A 1 90 ? -51.716 6.045 28.266 1.00 90.25 90 ARG A CA 1
ATOM 691 C C . ARG A 1 90 ? -52.564 5.883 29.514 1.00 90.25 90 ARG A C 1
ATOM 693 O O . ARG A 1 90 ? -53.791 5.963 29.446 1.00 90.25 90 ARG A O 1
ATOM 700 N N . SER A 1 91 ? -51.897 5.731 30.654 1.00 86.44 91 SER A N 1
ATOM 701 C CA . SER A 1 91 ? -52.514 5.874 31.976 1.00 86.44 91 SER A CA 1
ATOM 702 C C . SER A 1 91 ? -51.872 7.036 32.720 1.00 86.44 91 SER A C 1
ATOM 704 O O . SER A 1 91 ? -50.668 7.259 32.601 1.00 86.44 91 SER A O 1
ATOM 706 N N . TYR A 1 92 ? -52.670 7.760 33.500 1.00 81.44 92 TYR A N 1
ATOM 707 C CA . TYR A 1 92 ? -52.258 8.980 34.190 1.00 81.44 92 TYR A CA 1
ATOM 708 C C . TYR A 1 92 ? -52.335 8.810 35.711 1.00 81.44 92 TYR A C 1
ATOM 710 O O . TYR A 1 92 ? -53.234 8.136 36.216 1.00 81.44 92 TYR A O 1
ATOM 718 N N . GLY A 1 93 ? -51.379 9.401 36.428 1.00 77.50 93 GLY A N 1
ATOM 719 C CA . GLY A 1 93 ? -51.359 9.458 37.892 1.00 77.50 93 GLY A CA 1
ATOM 720 C C . GLY A 1 93 ? -52.252 10.571 38.453 1.00 77.50 93 GLY A C 1
ATOM 721 O O . GLY A 1 93 ? -52.865 11.333 37.704 1.00 77.50 93 GLY A O 1
ATOM 722 N N . GLU A 1 94 ? -52.293 10.708 39.783 1.00 72.75 94 GLU A N 1
ATOM 723 C CA . GLU A 1 94 ? -53.150 11.691 40.480 1.00 72.75 94 GLU A CA 1
ATOM 724 C C . GLU A 1 94 ? -52.874 13.154 40.082 1.00 72.75 94 GLU A C 1
ATOM 726 O O . GLU A 1 94 ? -53.777 13.987 40.140 1.00 72.75 94 GLU A O 1
ATOM 731 N N . ASN A 1 95 ? -51.658 13.460 39.618 1.00 72.44 95 ASN A N 1
ATOM 732 C CA . ASN A 1 95 ? -51.253 14.803 39.190 1.00 72.44 95 ASN A CA 1
ATOM 733 C C . ASN A 1 95 ? -51.512 15.088 37.697 1.00 72.44 95 ASN A C 1
ATOM 735 O O . ASN A 1 95 ? -51.211 16.183 37.230 1.00 72.44 95 ASN A O 1
ATOM 739 N N . GLY A 1 96 ? -52.057 14.125 36.943 1.00 68.88 96 GLY A N 1
ATOM 740 C CA . GLY A 1 96 ? -52.278 14.253 35.497 1.00 68.88 96 GLY A CA 1
ATOM 741 C C . GLY A 1 96 ? -51.050 13.958 34.627 1.00 68.88 96 GLY A C 1
ATOM 742 O O . GLY A 1 96 ? -51.134 14.083 33.408 1.00 68.88 96 GLY A O 1
ATOM 743 N N . ASP A 1 97 ? -49.932 13.528 35.218 1.00 76.19 97 ASP A N 1
ATOM 744 C CA . ASP A 1 97 ? -48.753 13.048 34.488 1.00 76.19 97 ASP A CA 1
ATOM 745 C C . ASP A 1 97 ? -48.951 11.603 34.013 1.00 76.19 97 ASP A C 1
ATOM 747 O O . ASP A 1 97 ? -49.552 10.783 34.714 1.00 76.19 97 ASP A O 1
ATOM 751 N N . ALA A 1 98 ? -48.452 11.272 32.818 1.00 75.69 98 ALA A N 1
ATOM 752 C CA . ALA A 1 98 ? -48.529 9.912 32.290 1.00 75.69 98 ALA A CA 1
ATOM 753 C C . ALA A 1 98 ? -47.599 8.980 33.085 1.00 75.69 98 ALA A C 1
ATOM 755 O O . ALA A 1 98 ? -46.386 9.180 33.116 1.00 75.69 98 ALA A O 1
ATOM 756 N N . VAL A 1 99 ? -48.172 7.954 33.716 1.00 84.75 99 VAL A N 1
ATOM 757 C CA . VAL A 1 99 ? -47.447 6.949 34.515 1.00 84.75 99 VAL A CA 1
ATOM 758 C C . VAL A 1 99 ? -47.207 5.653 33.749 1.00 84.75 99 VAL A C 1
ATOM 760 O O . VAL A 1 99 ? -46.349 4.861 34.125 1.00 84.75 99 VAL A O 1
ATOM 763 N N . SER A 1 100 ? -47.937 5.421 32.659 1.00 87.31 100 SER A N 1
ATOM 764 C CA . SER A 1 100 ? -47.615 4.362 31.708 1.00 87.31 100 SER A CA 1
ATOM 765 C C . SER A 1 100 ? -48.012 4.745 30.291 1.00 87.31 100 SER A C 1
ATOM 767 O O . SER A 1 100 ? -49.000 5.452 30.077 1.00 87.31 100 SER A O 1
ATOM 769 N N . GLU A 1 101 ? -47.244 4.258 29.323 1.00 90.94 101 GLU A N 1
ATOM 770 C CA . GLU A 1 101 ? -47.544 4.369 27.900 1.00 90.94 101 GLU A CA 1
ATOM 771 C C . GLU A 1 101 ? -47.253 3.034 27.214 1.00 90.94 101 GLU A C 1
ATOM 773 O O . GLU A 1 101 ? -46.187 2.461 27.415 1.00 90.94 101 GLU A O 1
ATOM 778 N N . GLN A 1 102 ? -48.181 2.563 26.386 1.00 94.81 102 GLN A N 1
ATOM 779 C CA . GLN A 1 102 ? -47.967 1.475 25.437 1.00 94.81 102 GLN A CA 1
ATOM 780 C C . GLN A 1 102 ? -48.237 1.997 24.027 1.00 94.81 102 GLN A C 1
ATOM 782 O O . GLN A 1 102 ? -49.344 2.446 23.742 1.00 94.81 102 GLN A O 1
ATOM 787 N N . SER A 1 103 ? -47.246 1.928 23.150 1.00 93.88 103 SER A N 1
ATOM 788 C CA . SER A 1 103 ? -47.335 2.292 21.739 1.00 93.88 103 SER A CA 1
ATOM 789 C C . SER A 1 103 ? -47.163 1.038 20.884 1.00 93.88 103 SER A C 1
ATOM 791 O O . SER A 1 103 ? -46.138 0.380 20.975 1.00 93.88 103 SER A O 1
ATOM 793 N N . VAL A 1 104 ? -48.140 0.715 20.044 1.00 95.88 104 VAL A N 1
ATOM 794 C CA . VAL A 1 104 ? -48.090 -0.386 19.071 1.00 95.88 104 VAL A CA 1
ATOM 795 C C . VAL A 1 104 ? -48.133 0.219 17.675 1.00 95.88 104 VAL A C 1
ATOM 797 O O . VAL A 1 104 ? -49.064 0.960 17.363 1.00 95.88 104 VAL A O 1
ATOM 800 N N . TYR A 1 105 ? -47.143 -0.071 16.843 1.00 95.69 105 TYR A N 1
ATOM 801 C CA . TYR A 1 105 ? -47.061 0.364 15.453 1.00 95.69 105 TYR A CA 1
ATOM 802 C C . TYR A 1 105 ? -46.951 -0.856 14.542 1.00 95.69 105 TYR A C 1
ATOM 804 O O . TYR A 1 105 ? -46.073 -1.684 14.740 1.00 95.69 105 TYR A O 1
ATOM 812 N N . TYR A 1 106 ? -47.834 -0.966 13.558 1.00 95.44 106 TYR A N 1
ATOM 813 C CA . TYR A 1 106 ? -47.770 -1.975 12.507 1.00 95.44 106 TYR A CA 1
ATOM 814 C C . TYR A 1 106 ? -47.417 -1.291 11.192 1.00 95.44 106 TYR A C 1
ATOM 816 O O . TYR A 1 106 ? -48.128 -0.373 10.777 1.00 95.44 106 TYR A O 1
ATOM 824 N N . ASP A 1 107 ? -46.354 -1.763 10.555 1.00 93.81 107 ASP A N 1
ATOM 825 C CA . ASP A 1 107 ? -45.903 -1.350 9.233 1.00 93.81 107 ASP A CA 1
ATOM 826 C C . ASP A 1 107 ? -46.394 -2.357 8.184 1.00 93.81 107 ASP A C 1
ATOM 828 O O . ASP A 1 107 ? -46.018 -3.533 8.200 1.00 93.81 107 ASP A O 1
ATOM 832 N N . ALA A 1 108 ? -47.247 -1.891 7.272 1.00 90.31 108 ALA A N 1
ATOM 833 C CA . ALA A 1 108 ? -47.828 -2.729 6.231 1.00 90.31 108 ALA A CA 1
ATOM 834 C C . ALA A 1 108 ? -46.845 -3.094 5.107 1.00 90.31 108 ALA A C 1
ATOM 836 O O . ALA A 1 108 ? -47.041 -4.122 4.458 1.00 90.31 108 ALA A O 1
ATOM 837 N N . GLU A 1 109 ? -45.807 -2.287 4.868 1.00 90.88 109 GLU A N 1
ATOM 838 C CA . GLU A 1 109 ? -44.811 -2.536 3.820 1.00 90.88 109 GLU A CA 1
ATOM 839 C C . GLU A 1 109 ? -43.873 -3.672 4.229 1.00 90.88 109 GLU A C 1
ATOM 841 O O . GLU A 1 109 ? -43.603 -4.586 3.446 1.00 90.88 109 GLU A O 1
ATOM 846 N N . THR A 1 110 ? -43.409 -3.638 5.478 1.00 90.38 110 THR A N 1
ATOM 847 C CA . THR A 1 110 ? -42.470 -4.634 6.008 1.00 90.38 110 THR A CA 1
ATOM 848 C C . THR A 1 110 ? -43.157 -5.806 6.709 1.00 90.38 110 THR A C 1
ATOM 850 O O . THR A 1 110 ? -42.496 -6.796 7.022 1.00 90.38 110 THR A O 1
ATOM 853 N N . ASN A 1 111 ? -44.477 -5.729 6.923 1.00 93.31 111 ASN A N 1
ATOM 854 C CA . ASN A 1 111 ? -45.255 -6.679 7.723 1.00 93.31 111 ASN A CA 1
ATOM 855 C C . ASN A 1 111 ? -44.659 -6.855 9.136 1.00 93.31 111 ASN A C 1
ATOM 857 O O . ASN A 1 111 ? -44.521 -7.976 9.623 1.00 93.31 111 ASN A O 1
ATOM 861 N N . THR A 1 112 ? -44.272 -5.742 9.769 1.00 93.88 112 THR A N 1
ATOM 862 C CA . THR A 1 112 ? -43.573 -5.718 11.067 1.00 93.88 112 THR A CA 1
ATOM 863 C C . THR A 1 112 ? -44.411 -4.995 12.115 1.00 93.88 112 THR A C 1
ATOM 865 O O . THR A 1 112 ? -44.977 -3.935 11.843 1.00 93.88 112 THR A O 1
ATOM 868 N N . THR A 1 113 ? -44.471 -5.536 13.331 1.00 96.50 113 THR A N 1
ATOM 869 C CA . THR A 1 113 ? -45.120 -4.891 14.480 1.00 96.50 113 THR A CA 1
ATOM 870 C C . THR A 1 113 ? -44.083 -4.473 15.515 1.00 96.50 113 THR A C 1
ATOM 872 O O . THR A 1 113 ? -43.332 -5.298 16.020 1.00 96.50 113 THR A O 1
ATOM 875 N N . TYR A 1 114 ? -44.078 -3.195 15.878 1.00 94.88 114 TYR A N 1
ATOM 876 C CA . TYR A 1 114 ? -43.239 -2.609 16.917 1.00 94.88 114 TYR A CA 1
ATOM 877 C C . TYR A 1 114 ? -44.100 -2.248 18.125 1.00 94.88 114 TYR A C 1
ATOM 879 O O . TYR A 1 114 ? -45.002 -1.416 18.029 1.00 94.88 114 TYR A O 1
ATOM 887 N N . THR A 1 115 ? -43.807 -2.837 19.276 1.00 95.62 115 THR A N 1
ATOM 888 C CA . THR A 1 115 ? -44.454 -2.516 20.550 1.00 95.62 115 THR A CA 1
ATOM 889 C C . THR A 1 115 ? -43.452 -1.838 21.470 1.00 95.62 115 THR A C 1
ATOM 891 O O . THR A 1 115 ? -42.391 -2.384 21.735 1.00 95.62 115 THR A O 1
ATOM 894 N N . TYR A 1 116 ? -43.791 -0.660 21.981 1.00 93.31 116 TYR A N 1
ATOM 895 C CA . TYR A 1 116 ? -43.057 0.056 23.017 1.00 93.31 116 TYR A CA 1
ATOM 896 C C . TYR A 1 116 ? -43.928 0.167 24.262 1.00 93.31 116 TYR A C 1
ATOM 898 O O . TYR A 1 116 ? -45.089 0.554 24.177 1.00 93.31 116 TYR A O 1
ATOM 906 N N . GLU A 1 117 ? -43.365 -0.120 25.423 1.00 92.56 117 GLU A N 1
ATOM 907 C CA . GLU A 1 117 ? -44.010 0.035 26.715 1.00 92.56 117 GLU A CA 1
ATOM 908 C C . GLU A 1 117 ? -43.105 0.809 27.659 1.00 92.56 117 GLU A C 1
ATOM 910 O O . GLU A 1 117 ? -41.903 0.568 27.732 1.00 92.56 117 GLU A O 1
ATOM 915 N N . SER A 1 118 ? -43.698 1.720 28.418 1.00 89.31 118 SER A N 1
ATOM 916 C CA . SER A 1 118 ? -43.037 2.425 29.504 1.00 89.31 118 SER A CA 1
ATOM 917 C C . SER A 1 118 ? -43.937 2.470 30.730 1.00 89.31 118 SER A C 1
ATOM 919 O O . SER A 1 118 ? -45.152 2.654 30.625 1.00 89.31 118 SER A O 1
ATOM 921 N N . ILE A 1 119 ? -43.342 2.282 31.905 1.00 86.00 119 ILE A N 1
ATOM 922 C CA . ILE A 1 119 ? -44.021 2.385 33.196 1.00 86.00 119 ILE A CA 1
ATOM 923 C C . ILE A 1 119 ? -43.130 3.195 34.134 1.00 86.00 119 ILE A C 1
ATOM 925 O O . ILE A 1 119 ? -41.992 2.811 34.396 1.00 86.00 119 ILE A O 1
ATOM 929 N N . GLN A 1 120 ? -43.674 4.283 34.666 1.00 80.06 120 GLN A N 1
ATOM 930 C CA . GLN A 1 120 ? -43.101 5.076 35.748 1.00 80.06 120 GLN A CA 1
ATOM 931 C C . GLN A 1 120 ? -43.676 4.575 37.079 1.00 80.06 120 GLN A C 1
ATOM 933 O O . GLN A 1 120 ? -44.887 4.402 37.223 1.00 80.06 120 GLN A O 1
ATOM 938 N N . ARG A 1 121 ? -42.810 4.293 38.051 1.00 67.62 121 ARG A N 1
ATOM 939 C CA . ARG A 1 121 ? -43.155 3.777 39.380 1.00 67.62 121 ARG A CA 1
ATOM 940 C C . ARG A 1 121 ? -42.566 4.673 40.463 1.00 67.62 121 ARG A C 1
ATOM 942 O O . ARG A 1 121 ? -41.435 5.137 40.356 1.00 67.62 121 ARG A O 1
ATOM 949 N N . ASP A 1 122 ? -43.291 4.800 41.571 1.00 60.47 122 ASP A N 1
ATOM 950 C CA . ASP A 1 122 ? -42.829 5.543 42.753 1.00 60.47 122 ASP A CA 1
ATOM 951 C C . ASP A 1 122 ? -41.752 4.796 43.567 1.00 60.47 122 ASP A C 1
ATOM 953 O O . ASP A 1 122 ? -41.128 5.362 44.466 1.00 60.47 122 ASP A O 1
ATOM 957 N N . VAL A 1 123 ? -41.522 3.514 43.267 1.00 55.44 123 VAL A N 1
ATOM 958 C CA . VAL A 1 123 ? -40.571 2.632 43.960 1.00 55.44 123 VAL A CA 1
ATOM 959 C C . VAL A 1 123 ? -39.553 2.051 42.985 1.00 55.44 123 VAL A C 1
ATOM 961 O O . VAL A 1 123 ? -39.910 1.653 41.881 1.00 55.44 123 VAL A O 1
ATOM 964 N N . SER A 1 124 ? -38.287 2.005 43.414 1.00 49.25 124 SER A N 1
ATOM 965 C CA . SER A 1 124 ? -37.141 1.582 42.598 1.00 49.25 124 SER A CA 1
ATOM 966 C C . SER A 1 124 ? -37.274 0.129 42.090 1.00 49.25 124 SER A C 1
ATOM 968 O O . SER A 1 124 ? -37.660 -0.741 42.879 1.00 49.25 124 SER A O 1
ATOM 970 N N . PRO A 1 125 ? -36.933 -0.161 40.814 1.00 57.31 125 PRO A N 1
ATOM 971 C CA . PRO A 1 125 ? -36.508 0.795 39.783 1.00 57.31 125 PRO A CA 1
ATOM 972 C C . PRO A 1 125 ? -37.662 1.716 39.364 1.00 57.31 125 PRO A C 1
ATOM 974 O O . PRO A 1 125 ? -38.782 1.255 39.139 1.00 57.31 125 PRO A O 1
ATOM 977 N N . ARG A 1 126 ? -37.384 3.027 39.292 1.00 69.00 126 ARG A N 1
ATOM 978 C CA . ARG A 1 126 ? -38.412 4.059 39.066 1.00 69.00 126 ARG A CA 1
ATOM 979 C C . ARG A 1 126 ? -39.013 4.005 37.666 1.00 69.00 126 ARG A C 1
ATOM 981 O O . ARG A 1 126 ? -40.124 4.473 37.470 1.00 69.00 126 ARG A O 1
ATOM 988 N N . SER A 1 127 ? -38.303 3.437 36.700 1.00 80.81 127 SER A N 1
ATOM 989 C CA . SER A 1 127 ? -38.750 3.301 35.320 1.00 80.81 127 SER A CA 1
ATOM 990 C C . SER A 1 127 ? -38.533 1.883 34.798 1.00 80.81 127 SER A C 1
ATOM 992 O O . SER A 1 127 ? -37.526 1.233 35.090 1.00 80.81 127 SER A O 1
ATOM 994 N N . TYR A 1 128 ? -39.482 1.425 33.987 1.00 88.19 128 TYR A N 1
ATOM 995 C CA . TYR A 1 128 ? -39.386 0.232 33.152 1.00 88.19 128 TYR A CA 1
ATOM 996 C C . TYR A 1 128 ? -39.701 0.610 31.712 1.00 88.19 128 TYR A C 1
ATOM 998 O O . TYR A 1 128 ? -40.672 1.330 31.471 1.00 88.19 128 TYR A O 1
ATOM 1006 N N . TYR A 1 129 ? -38.910 0.089 30.784 1.00 90.19 129 TYR A N 1
ATOM 1007 C CA . TYR A 1 129 ? -39.097 0.235 29.351 1.00 90.19 129 TYR A CA 1
ATOM 1008 C C . TYR A 1 129 ? -39.006 -1.134 28.688 1.00 90.19 129 TYR A C 1
ATOM 1010 O O . TYR A 1 129 ? -38.135 -1.926 29.039 1.00 90.19 129 TYR A O 1
ATOM 1018 N N . ARG A 1 130 ? -39.877 -1.405 27.721 1.00 92.75 130 ARG A N 1
ATOM 1019 C CA . ARG A 1 130 ? -39.807 -2.591 26.869 1.00 92.75 130 ARG A CA 1
ATOM 1020 C C . ARG A 1 130 ? -40.049 -2.214 25.421 1.00 92.75 130 ARG A C 1
ATOM 1022 O O . ARG A 1 130 ? -40.994 -1.491 25.128 1.00 92.75 130 ARG A O 1
ATOM 1029 N N . THR A 1 131 ? -39.235 -2.742 24.526 1.00 93.62 131 THR A N 1
ATOM 1030 C CA . THR A 1 131 ? -39.468 -2.740 23.085 1.00 93.62 131 THR A CA 1
ATOM 1031 C C . THR A 1 131 ? -39.533 -4.174 22.590 1.00 93.62 131 THR A C 1
ATOM 1033 O O . THR A 1 131 ? -38.696 -4.991 22.959 1.00 93.62 131 THR A O 1
ATOM 1036 N N . THR A 1 132 ? -40.512 -4.480 21.750 1.00 95.44 132 THR A N 1
ATOM 1037 C CA . THR A 1 132 ? -40.653 -5.770 21.071 1.00 95.44 132 THR A CA 1
ATOM 1038 C C . THR A 1 132 ? -40.865 -5.501 19.589 1.00 95.44 132 THR A C 1
ATOM 1040 O O . THR A 1 132 ? -41.737 -4.706 19.236 1.00 95.44 132 THR A O 1
ATOM 1043 N N . THR A 1 133 ? -40.093 -6.162 18.734 1.00 94.88 133 THR A N 1
ATOM 1044 C CA . THR A 1 133 ? -40.272 -6.138 17.279 1.00 94.88 133 THR A CA 1
ATOM 1045 C C . THR A 1 133 ? -40.663 -7.537 16.828 1.00 94.88 133 THR A C 1
ATOM 1047 O O . THR A 1 133 ? -39.919 -8.482 17.069 1.00 94.88 133 THR A O 1
ATOM 1050 N N . GLU A 1 134 ? -41.817 -7.676 16.184 1.00 94.62 134 GLU A N 1
ATOM 1051 C CA . GLU A 1 134 ? -42.305 -8.923 15.590 1.00 94.62 134 GLU A CA 1
ATOM 1052 C C . GLU A 1 134 ? -42.284 -8.797 14.067 1.00 94.62 134 GLU A C 1
ATOM 1054 O O . GLU A 1 134 ? -42.909 -7.896 13.505 1.00 94.62 134 GLU A O 1
ATOM 1059 N N . TYR A 1 135 ? -41.573 -9.698 13.398 1.00 92.81 135 TYR A N 1
ATOM 1060 C CA . TYR A 1 135 ? -41.392 -9.700 11.951 1.00 92.81 135 TYR A CA 1
ATOM 1061 C C . TYR A 1 135 ? -42.446 -10.567 11.252 1.00 92.81 135 TYR A C 1
ATOM 1063 O O . TYR A 1 135 ? -43.001 -11.509 11.822 1.00 92.81 135 TYR A O 1
ATOM 1071 N N . GLY A 1 136 ? -42.689 -10.289 9.971 1.00 87.75 136 GLY A N 1
ATOM 1072 C CA . GLY A 1 136 ? -43.717 -10.972 9.182 1.00 87.75 136 GLY A CA 1
ATOM 1073 C C . GLY A 1 136 ? -43.501 -12.475 8.971 1.00 87.75 136 GLY A C 1
ATOM 1074 O O . GLY A 1 136 ? -44.432 -13.175 8.571 1.00 87.75 136 GLY A O 1
ATOM 1075 N N . ASP A 1 137 ? -42.295 -12.978 9.236 1.00 89.88 137 ASP A N 1
ATOM 1076 C CA . ASP A 1 137 ? -41.946 -14.401 9.203 1.00 89.88 137 ASP A CA 1
ATOM 1077 C C . ASP A 1 137 ? -42.209 -15.131 10.537 1.00 89.88 137 ASP A C 1
ATOM 1079 O O . ASP A 1 137 ? -42.004 -16.343 10.630 1.00 89.88 137 ASP A O 1
ATOM 1083 N N . GLY A 1 138 ? -42.707 -14.415 11.551 1.00 87.06 138 GLY A N 1
ATOM 1084 C CA . GLY A 1 138 ? -43.001 -14.936 12.884 1.00 87.06 138 GLY A CA 1
ATOM 1085 C C . GLY A 1 138 ? -41.812 -14.919 13.847 1.00 87.06 138 GLY A C 1
ATOM 1086 O O . GLY A 1 138 ? -41.950 -15.399 14.974 1.00 87.06 138 GLY A O 1
ATOM 1087 N N . THR A 1 139 ? -40.657 -14.390 13.434 1.00 92.31 139 THR A N 1
ATOM 1088 C CA . THR A 1 139 ? -39.537 -14.128 14.343 1.00 92.31 139 THR A CA 1
ATOM 1089 C C . THR A 1 139 ? -39.748 -12.837 15.131 1.00 92.31 139 THR A C 1
ATOM 1091 O O . THR A 1 139 ? -40.557 -11.986 14.760 1.00 92.31 139 THR A O 1
ATOM 1094 N N . TRP A 1 140 ? -39.042 -12.687 16.251 1.00 94.00 140 TRP A N 1
ATOM 1095 C CA . TRP A 1 140 ? -39.145 -11.496 17.086 1.00 94.00 140 TRP A CA 1
ATOM 1096 C C . TRP A 1 140 ? -37.847 -11.219 17.837 1.00 94.00 140 TRP A C 1
ATOM 1098 O O . TRP A 1 140 ? -37.029 -12.112 18.054 1.00 94.00 140 TRP A O 1
ATOM 1108 N N . GLU A 1 141 ? -37.688 -9.976 18.263 1.00 94.94 141 GLU A N 1
ATOM 1109 C CA . GLU A 1 141 ? -36.649 -9.541 19.190 1.00 94.94 141 GLU A CA 1
ATOM 1110 C C . GLU A 1 141 ? -37.251 -8.618 20.247 1.00 94.94 141 GLU A C 1
ATOM 1112 O O . GLU A 1 141 ? -38.304 -8.006 20.047 1.00 94.94 141 GLU A O 1
ATOM 1117 N N . GLN A 1 142 ? -36.599 -8.537 21.401 1.00 96.38 142 GLN A N 1
ATOM 1118 C CA . GLN A 1 142 ? -37.078 -7.730 22.515 1.00 96.38 142 GLN A CA 1
ATOM 1119 C C . GLN A 1 142 ? -35.916 -7.098 23.266 1.00 96.38 142 GLN A C 1
ATOM 1121 O O . GLN A 1 142 ? -34.873 -7.722 23.437 1.00 96.38 142 GLN A O 1
ATOM 1126 N N . GLN A 1 143 ? -36.127 -5.897 23.788 1.00 95.06 143 GLN A N 1
ATOM 1127 C CA . GLN A 1 143 ? -35.260 -5.269 24.773 1.00 95.06 143 GLN A CA 1
ATOM 1128 C C . GLN A 1 143 ? -36.104 -4.779 25.949 1.00 95.06 143 GLN A C 1
ATOM 1130 O O . GLN A 1 143 ? -37.138 -4.145 25.772 1.00 95.06 143 GLN A O 1
ATOM 1135 N N . GLU A 1 144 ? -35.666 -5.078 27.164 1.00 93.94 144 GLU A N 1
ATOM 1136 C CA . GLU A 1 144 ? -36.238 -4.577 28.406 1.00 93.94 144 GLU A CA 1
ATOM 1137 C C . GLU A 1 144 ? -35.161 -3.824 29.183 1.00 93.94 144 GLU A C 1
ATOM 1139 O O . GLU A 1 144 ? -34.057 -4.333 29.358 1.00 93.94 144 GLU A O 1
ATOM 1144 N N . THR A 1 145 ? -35.488 -2.637 29.682 1.00 91.81 145 THR A N 1
ATOM 1145 C CA . THR A 1 145 ? -34.589 -1.793 30.471 1.00 91.81 145 THR A CA 1
ATOM 1146 C C . THR A 1 145 ? -35.292 -1.380 31.761 1.00 91.81 145 THR A C 1
ATOM 1148 O O . THR A 1 145 ? -36.412 -0.865 31.747 1.00 91.81 145 THR A O 1
ATOM 1151 N N . TRP A 1 146 ? -34.624 -1.568 32.895 1.00 90.56 146 TRP A N 1
ATOM 1152 C CA . TRP A 1 146 ? -35.050 -1.091 34.209 1.00 90.56 146 TRP A CA 1
ATOM 1153 C C . TRP A 1 146 ? -34.034 -0.080 34.718 1.00 90.56 146 TRP A C 1
ATOM 1155 O O . TRP A 1 146 ? -32.836 -0.279 34.551 1.00 90.56 146 TRP A O 1
ATOM 1165 N N . GLY A 1 147 ? -34.486 0.980 35.383 1.00 85.25 147 GLY A N 1
ATOM 1166 C CA . GLY A 1 147 ? -33.583 1.940 36.013 1.00 85.25 147 GLY A CA 1
ATOM 1167 C C . GLY A 1 147 ? -34.293 3.186 36.507 1.00 85.25 147 GLY A C 1
ATOM 1168 O O . GLY A 1 147 ? -35.521 3.251 36.526 1.00 85.25 147 GLY A O 1
ATOM 1169 N N . ASP A 1 148 ? -33.515 4.188 36.902 1.00 76.44 148 ASP A N 1
ATOM 1170 C CA . ASP A 1 148 ? -34.061 5.510 37.226 1.00 76.44 148 ASP A CA 1
ATOM 1171 C C . ASP A 1 148 ? -34.298 6.358 35.965 1.00 76.44 148 ASP A C 1
ATOM 1173 O O . ASP A 1 148 ? -35.114 7.276 35.977 1.00 76.44 148 ASP A O 1
ATOM 1177 N N . SER A 1 149 ? -33.601 6.033 34.871 1.00 74.81 149 SER A N 1
ATOM 1178 C CA . SER A 1 149 ? -33.689 6.666 33.552 1.00 74.81 149 SER A CA 1
ATOM 1179 C C . SER A 1 149 ? -33.081 5.739 32.493 1.00 74.81 149 SER A C 1
ATOM 1181 O O . SER A 1 149 ? -32.253 4.893 32.822 1.00 74.81 149 SER A O 1
ATOM 1183 N N . LEU A 1 150 ? -33.408 5.951 31.213 1.00 74.62 150 LEU A N 1
ATOM 1184 C CA . LEU A 1 150 ? -32.719 5.314 30.077 1.00 74.62 150 LEU A CA 1
ATOM 1185 C C . LEU A 1 150 ? -31.213 5.635 30.016 1.00 74.62 150 LEU A C 1
ATOM 1187 O O . LEU A 1 150 ? -30.459 4.912 29.381 1.00 74.62 150 LEU A O 1
ATOM 1191 N N . LEU A 1 151 ? -30.764 6.717 30.663 1.00 76.62 151 LEU A N 1
ATOM 1192 C CA . LEU A 1 151 ? -29.345 7.098 30.733 1.00 76.62 151 LEU A CA 1
ATOM 1193 C C . LEU A 1 151 ? -28.608 6.483 31.934 1.00 76.62 151 LEU A C 1
ATOM 1195 O O . LEU A 1 151 ? -27.397 6.650 32.069 1.00 76.62 151 LEU A O 1
ATOM 1199 N N . SER A 1 152 ? -29.332 5.824 32.839 1.00 82.56 152 SER A N 1
ATOM 1200 C CA . SER A 1 152 ? -28.776 5.175 34.033 1.00 82.56 152 SER A CA 1
ATOM 1201 C C . SER A 1 152 ? -29.578 3.904 34.344 1.00 82.56 152 SER A C 1
ATOM 1203 O O . SER A 1 152 ? -30.274 3.842 35.369 1.00 82.56 152 SER A O 1
ATOM 1205 N N . PRO A 1 153 ? -29.573 2.924 33.420 1.00 87.81 153 PRO A N 1
ATOM 1206 C CA . PRO A 1 153 ? -30.265 1.658 33.616 1.00 87.81 153 PRO A CA 1
ATOM 1207 C C . PRO A 1 153 ? -29.614 0.890 34.763 1.00 87.81 153 PRO A C 1
ATOM 1209 O O . PRO A 1 153 ? -28.404 0.865 34.860 1.00 87.81 153 PRO A O 1
ATOM 1212 N N . THR A 1 154 ? -30.380 0.234 35.626 1.00 90.56 154 THR A N 1
ATOM 1213 C CA . THR A 1 154 ? -29.849 -0.731 36.604 1.00 90.56 154 THR A CA 1
ATOM 1214 C C . THR A 1 154 ? -29.787 -2.143 36.033 1.00 90.56 154 THR A C 1
ATOM 1216 O O . THR A 1 154 ? -29.019 -2.972 36.520 1.00 90.56 154 THR A O 1
ATOM 1219 N N . LYS A 1 155 ? -30.592 -2.422 35.003 1.00 92.94 155 LYS A N 1
ATOM 1220 C CA . LYS A 1 155 ? -30.643 -3.709 34.318 1.00 92.94 155 LYS A CA 1
ATOM 1221 C C . LYS A 1 155 ? -31.143 -3.544 32.887 1.00 92.94 155 LYS A C 1
ATOM 1223 O O . LYS A 1 155 ? -32.080 -2.785 32.650 1.00 92.94 155 LYS A O 1
ATOM 1228 N N . GLU A 1 156 ? -30.590 -4.326 31.974 1.00 93.75 156 GLU A N 1
ATOM 1229 C CA . GLU A 1 156 ? -31.068 -4.502 30.607 1.00 93.75 156 GLU A CA 1
ATOM 1230 C C . GLU A 1 156 ? -31.150 -5.986 30.253 1.00 93.75 156 GLU A C 1
ATOM 1232 O O . GLU A 1 156 ? -30.329 -6.790 30.691 1.00 93.75 156 GLU A O 1
ATOM 1237 N N . VAL A 1 157 ? -32.160 -6.372 29.481 1.00 95.25 157 VAL A N 1
ATOM 1238 C CA . VAL A 1 157 ? -32.317 -7.722 28.937 1.00 95.25 157 VAL A CA 1
ATOM 1239 C C . VAL A 1 157 ? -32.668 -7.603 27.466 1.00 95.25 157 VAL A C 1
ATOM 1241 O O . VAL A 1 157 ? -33.659 -6.969 27.128 1.00 95.25 157 VAL A O 1
ATOM 1244 N N . THR A 1 158 ? -31.895 -8.239 26.595 1.00 94.88 158 THR A N 1
ATOM 1245 C CA . THR A 1 158 ? -32.186 -8.342 25.166 1.00 94.88 158 THR A CA 1
ATOM 1246 C C . THR A 1 158 ? -32.423 -9.792 24.775 1.00 94.88 158 THR A C 1
ATOM 1248 O O . THR A 1 158 ? -31.793 -10.703 25.308 1.00 94.88 158 THR A O 1
ATOM 1251 N N . VAL A 1 159 ? -33.344 -10.016 23.846 1.00 95.00 159 VAL A N 1
ATOM 1252 C CA . VAL A 1 159 ? -33.583 -11.303 23.193 1.00 95.00 159 VAL A CA 1
ATOM 1253 C C . VAL A 1 159 ? -33.441 -11.070 21.701 1.00 95.00 159 VAL A C 1
ATOM 1255 O O . VAL A 1 159 ? -34.175 -10.257 21.141 1.00 95.00 159 VAL A O 1
ATOM 1258 N N . SER A 1 160 ? -32.478 -11.740 21.074 1.00 91.44 160 SER A N 1
ATOM 1259 C CA . SER A 1 160 ? -32.265 -11.651 19.632 1.00 91.44 160 SER A CA 1
ATOM 1260 C C . SER A 1 160 ? -33.211 -12.571 18.859 1.00 91.44 160 SER A C 1
ATOM 1262 O O . SER A 1 160 ? -33.764 -13.524 19.409 1.00 91.44 160 SER A O 1
ATOM 1264 N N . VAL A 1 161 ? -33.311 -12.334 17.549 1.00 88.94 161 VAL A N 1
ATOM 1265 C CA . VAL A 1 161 ? -34.038 -13.189 16.594 1.00 88.94 161 VAL A CA 1
ATOM 1266 C C . VAL A 1 161 ? -33.592 -14.658 16.653 1.00 88.94 161 VAL A C 1
ATOM 1268 O O . VAL A 1 161 ? -34.410 -15.565 16.506 1.00 88.94 161 VAL A O 1
ATOM 1271 N N . ASP A 1 162 ? -32.312 -14.907 16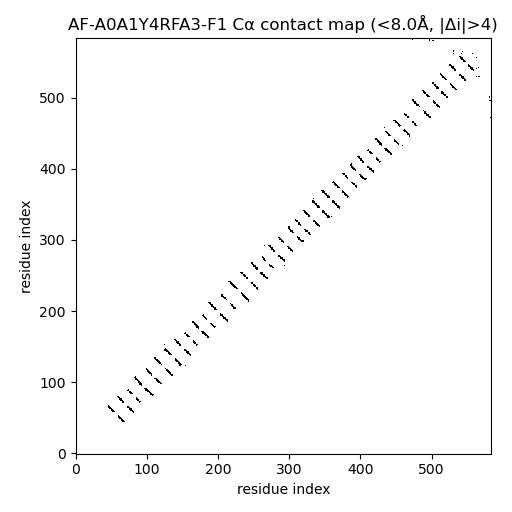.946 1.00 87.38 162 ASP A N 1
ATOM 1272 C CA . ASP A 1 162 ? -31.743 -16.255 17.084 1.00 87.38 162 ASP A CA 1
ATOM 1273 C C . ASP A 1 162 ? -32.086 -16.927 18.433 1.00 87.38 162 ASP A C 1
ATOM 1275 O O . ASP A 1 162 ? -31.612 -18.026 18.732 1.00 87.38 162 ASP A O 1
ATOM 1279 N N . GLY A 1 163 ? -32.894 -16.272 19.274 1.00 87.19 163 GLY A N 1
ATOM 1280 C CA . GLY A 1 163 ? -33.311 -16.758 20.589 1.00 87.19 163 GLY A CA 1
ATOM 1281 C C . GLY A 1 163 ? -32.234 -16.649 21.670 1.00 87.19 163 GLY A C 1
ATOM 1282 O O . GLY A 1 163 ? -32.377 -17.256 22.732 1.00 87.19 163 GLY A O 1
ATOM 1283 N N . ILE A 1 164 ? -31.152 -15.902 21.416 1.00 91.31 164 ILE A N 1
ATOM 1284 C CA . ILE A 1 164 ? -30.106 -15.653 22.411 1.00 91.31 164 ILE A CA 1
ATOM 1285 C C . ILE A 1 164 ? -30.570 -14.526 23.327 1.00 91.31 164 ILE A C 1
ATOM 1287 O O . ILE A 1 164 ? -30.858 -13.418 22.874 1.00 91.31 164 ILE A O 1
ATOM 1291 N N . THR A 1 165 ? -30.597 -14.806 24.627 1.00 94.31 165 THR A N 1
ATOM 1292 C CA . THR A 1 165 ? -30.944 -13.829 25.654 1.00 94.31 165 THR A CA 1
ATOM 1293 C C . THR A 1 165 ? -29.681 -13.304 26.312 1.00 94.31 165 THR A C 1
ATOM 1295 O O . THR A 1 165 ? -28.909 -14.085 26.863 1.00 94.31 165 THR A O 1
ATOM 1298 N N . THR A 1 166 ? -29.497 -11.988 26.308 1.00 95.56 166 THR A N 1
ATOM 1299 C CA . THR A 1 166 ? -28.412 -11.300 27.009 1.00 95.56 166 THR A CA 1
ATOM 1300 C C . THR A 1 166 ? -28.992 -10.463 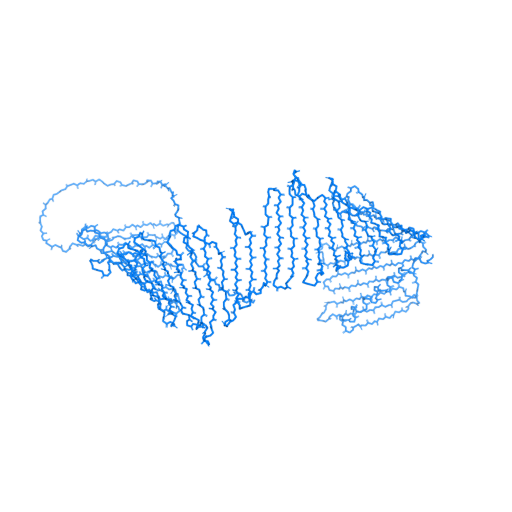28.140 1.00 95.56 166 THR A C 1
ATOM 1302 O O . THR A 1 166 ? -29.956 -9.737 27.938 1.00 95.56 166 THR A O 1
ATOM 1305 N N . GLN A 1 167 ? -28.422 -10.555 29.336 1.00 96.44 167 GLN A N 1
ATOM 1306 C CA . GLN A 1 167 ? -28.760 -9.702 30.472 1.00 96.44 167 GLN A CA 1
ATOM 1307 C C . GLN A 1 167 ? -27.532 -8.896 30.870 1.00 96.44 167 GLN A C 1
ATOM 1309 O O . GLN A 1 167 ? -26.494 -9.500 31.129 1.00 96.44 167 GLN A O 1
ATOM 1314 N N . THR A 1 168 ? -27.675 -7.579 31.000 1.00 95.50 168 THR A N 1
ATOM 1315 C CA . THR A 1 168 ? -26.654 -6.693 31.561 1.00 95.50 168 THR A CA 1
ATOM 1316 C C . THR A 1 168 ? -27.149 -6.043 32.848 1.00 95.50 168 THR A C 1
ATOM 1318 O O . THR A 1 168 ? -28.217 -5.443 32.869 1.00 95.50 168 THR A O 1
ATOM 1321 N N . ASP A 1 169 ? -26.382 -6.157 33.927 1.00 94.50 169 ASP A N 1
ATOM 1322 C CA . ASP A 1 169 ? -26.649 -5.508 35.210 1.00 94.50 169 ASP A CA 1
ATOM 1323 C C . ASP A 1 169 ? -25.638 -4.376 35.446 1.00 94.50 169 ASP A C 1
ATOM 1325 O O . ASP A 1 169 ? -24.438 -4.546 35.214 1.00 94.50 169 ASP A O 1
ATOM 1329 N N . TYR A 1 170 ? -26.119 -3.239 35.947 1.00 92.88 170 TYR A N 1
ATOM 1330 C CA . TYR A 1 170 ? -25.332 -2.021 36.141 1.00 92.88 170 TYR A CA 1
ATOM 1331 C C . TYR A 1 170 ? -25.378 -1.564 37.600 1.00 92.88 170 TYR A C 1
ATOM 1333 O O . TYR A 1 170 ? -26.432 -1.586 38.243 1.00 92.88 170 TYR A O 1
ATOM 1341 N N . THR A 1 171 ? -24.252 -1.079 38.123 1.00 92.50 171 THR A N 1
ATOM 1342 C CA . THR A 1 171 ? -24.213 -0.376 39.413 1.00 92.50 171 THR A CA 1
ATOM 1343 C C . THR A 1 171 ? -23.500 0.957 39.274 1.00 92.50 171 THR A C 1
ATOM 1345 O O . THR A 1 171 ? -22.522 1.074 38.539 1.00 92.50 171 THR A O 1
ATOM 1348 N N . TYR A 1 172 ? -23.986 1.968 39.990 1.00 89.69 172 TYR A N 1
ATOM 1349 C CA . TYR A 1 172 ? -23.443 3.323 39.965 1.00 89.69 172 TYR A CA 1
ATOM 1350 C C . TYR A 1 172 ? -23.076 3.769 41.376 1.00 89.69 172 TYR A C 1
ATOM 1352 O O . TYR A 1 172 ? -23.634 3.279 42.360 1.00 89.69 172 TYR A O 1
ATOM 1360 N N . ASN A 1 173 ? -22.149 4.716 41.476 1.00 88.00 173 ASN A N 1
ATOM 1361 C CA . ASN A 1 173 ? -21.880 5.413 42.726 1.00 88.00 173 ASN A CA 1
ATOM 1362 C C . ASN A 1 173 ? -22.944 6.496 42.997 1.00 88.00 173 ASN A C 1
ATOM 1364 O O . ASN A 1 173 ? -23.833 6.756 42.185 1.00 88.00 173 ASN A O 1
ATOM 1368 N N . GLU A 1 174 ? -22.826 7.171 44.141 1.00 85.00 174 GLU A N 1
ATOM 1369 C CA . GLU A 1 174 ? -23.758 8.229 44.556 1.00 85.00 174 GLU A CA 1
ATOM 1370 C C . GLU A 1 174 ? -23.775 9.450 43.615 1.00 85.00 174 GLU A C 1
ATOM 1372 O O . GLU A 1 174 ? -24.744 10.207 43.615 1.00 85.00 174 GLU A O 1
ATOM 1377 N N . THR A 1 175 ? -22.731 9.649 42.800 1.00 86.25 175 THR A N 1
ATOM 1378 C CA . THR A 1 175 ? -22.633 10.751 41.827 1.00 86.25 175 THR A CA 1
ATOM 1379 C C . THR A 1 175 ? -23.132 10.368 40.428 1.00 86.25 175 THR A C 1
ATOM 1381 O O . THR A 1 175 ? -23.136 11.215 39.535 1.00 86.25 175 THR A O 1
ATOM 1384 N N . GLY A 1 176 ? -23.592 9.125 40.231 1.00 85.12 176 GLY A N 1
ATOM 1385 C CA . GLY A 1 176 ? -24.122 8.622 38.960 1.00 85.12 176 GLY A CA 1
ATOM 1386 C C . GLY A 1 176 ? -23.065 8.080 37.990 1.00 85.12 176 GLY A C 1
ATOM 1387 O O . GLY A 1 176 ? -23.359 7.884 36.814 1.00 85.12 176 GLY A O 1
ATOM 1388 N N . GLN A 1 177 ? -21.837 7.836 38.450 1.00 88.44 177 GLN A N 1
ATOM 1389 C CA . GLN A 1 177 ? -20.772 7.218 37.653 1.00 88.44 177 GLN A CA 1
ATOM 1390 C C . GLN A 1 177 ? -20.855 5.690 37.734 1.00 88.44 177 GLN A C 1
ATOM 1392 O O . GLN A 1 177 ? -21.109 5.134 38.802 1.00 88.44 177 GLN A O 1
ATOM 1397 N N . LEU A 1 178 ? -20.635 5.016 36.604 1.00 90.94 178 LEU A N 1
ATOM 1398 C CA . LEU A 1 178 ? -20.762 3.563 36.471 1.00 90.94 178 LEU A CA 1
ATOM 1399 C C . LEU A 1 178 ? -19.625 2.834 37.197 1.00 90.94 178 LE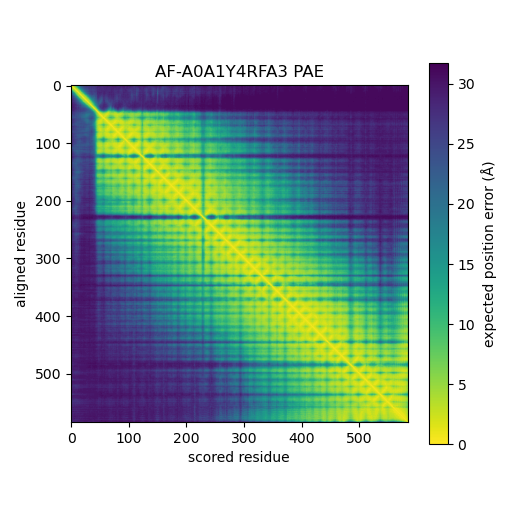U A C 1
ATOM 1401 O O . LEU A 1 178 ? -18.471 2.956 36.801 1.00 90.94 178 LEU A O 1
ATOM 1405 N N . LEU A 1 179 ? -19.950 2.044 38.219 1.00 92.38 179 LEU A N 1
ATOM 1406 C CA . LEU A 1 179 ? -18.997 1.235 38.982 1.00 92.38 179 LEU A CA 1
ATOM 1407 C C . LEU A 1 179 ? -18.820 -0.161 38.398 1.00 92.38 179 LEU A C 1
ATOM 1409 O O . LEU A 1 179 ? -17.691 -0.617 38.265 1.00 92.38 179 LEU A O 1
ATOM 1413 N N . THR A 1 180 ? -19.913 -0.843 38.060 1.00 93.88 180 THR A N 1
ATOM 1414 C CA . THR A 1 180 ? -19.848 -2.192 37.487 1.00 93.88 180 THR A CA 1
ATOM 1415 C C . THR A 1 180 ? -20.848 -2.352 36.359 1.00 93.88 180 THR A C 1
ATOM 1417 O O . THR A 1 180 ? -21.997 -1.939 36.498 1.00 93.88 180 THR A O 1
ATOM 1420 N N . GLU A 1 181 ? -20.446 -3.048 35.308 1.00 95.56 181 GLU A N 1
ATOM 1421 C CA . GLU A 1 181 ? -21.313 -3.560 34.250 1.00 95.56 181 GLU A CA 1
ATOM 1422 C C . GLU A 1 181 ? -21.076 -5.063 34.143 1.00 95.56 181 GLU A C 1
ATOM 1424 O O . GLU A 1 181 ? -19.933 -5.509 34.084 1.00 95.56 181 GLU A O 1
ATOM 1429 N N . ARG A 1 182 ? -22.131 -5.873 34.146 1.00 96.31 182 ARG A N 1
ATOM 1430 C CA . ARG A 1 182 ? -21.997 -7.324 34.008 1.00 96.31 182 ARG A CA 1
ATOM 1431 C C . ARG A 1 182 ? -23.011 -7.858 33.027 1.00 96.31 182 ARG A C 1
ATOM 1433 O O . ARG A 1 182 ? -24.199 -7.832 33.312 1.00 96.31 182 ARG A O 1
ATOM 1440 N N . THR A 1 183 ? -22.522 -8.442 31.947 1.00 96.12 183 THR A N 1
ATOM 1441 C CA . THR A 1 183 ? -23.320 -9.054 30.895 1.00 96.12 183 THR A CA 1
ATOM 1442 C C . THR A 1 183 ? -23.206 -10.574 30.934 1.00 96.12 183 THR A C 1
ATOM 1444 O O . THR A 1 183 ? -22.107 -11.123 30.997 1.00 96.12 183 THR A O 1
ATOM 1447 N N . VAL A 1 184 ? -24.330 -11.281 30.863 1.00 96.19 184 VAL A N 1
ATOM 1448 C CA . VAL A 1 184 ? -24.388 -12.742 30.731 1.00 96.19 184 VAL A CA 1
ATOM 1449 C C . VAL A 1 184 ? -25.351 -13.094 29.609 1.00 96.19 184 VAL A C 1
ATOM 1451 O O . VAL A 1 184 ? -26.466 -12.581 29.566 1.00 96.19 184 VAL A O 1
ATOM 1454 N N . SER A 1 185 ? -24.927 -13.985 28.721 1.00 95.75 185 SER A N 1
ATOM 1455 C CA . SER A 1 185 ? -25.717 -14.460 27.593 1.00 95.75 185 SER A CA 1
ATOM 1456 C C . SER A 1 185 ? -26.070 -15.943 27.739 1.00 95.75 185 SER A C 1
ATOM 1458 O O . SER A 1 185 ? -25.336 -16.730 28.344 1.00 95.75 185 SER A O 1
ATOM 1460 N N . SER A 1 186 ? -27.217 -16.344 27.190 1.00 94.19 186 SER A N 1
ATOM 1461 C CA . SER A 1 186 ? -27.723 -17.720 27.236 1.00 94.19 186 SER A CA 1
ATOM 1462 C C . SER A 1 186 ? -26.894 -18.713 26.413 1.00 94.19 186 SER A C 1
ATOM 1464 O O . SER A 1 186 ? -27.009 -19.918 26.626 1.00 94.19 186 SER A O 1
ATOM 1466 N N . ASP A 1 187 ? -26.054 -18.230 25.494 1.00 92.44 187 ASP A N 1
ATOM 1467 C CA . ASP A 1 187 ? -25.070 -19.035 24.752 1.00 92.44 187 ASP A CA 1
ATOM 1468 C C . ASP A 1 187 ? -23.842 -19.427 25.604 1.00 92.44 187 ASP A C 1
ATOM 1470 O O . ASP A 1 187 ? -23.004 -20.211 25.161 1.00 92.44 187 ASP A O 1
ATOM 1474 N N . GLY A 1 188 ? -23.738 -18.896 26.829 1.00 90.88 188 GLY A N 1
ATOM 1475 C CA . GLY A 1 188 ? -22.618 -19.101 27.748 1.00 90.88 188 GLY A CA 1
ATOM 1476 C C . GLY A 1 188 ? -21.538 -18.016 27.684 1.00 90.88 188 GLY A C 1
ATOM 1477 O O . GLY A 1 188 ? -20.585 -18.079 28.465 1.00 90.88 188 GLY A O 1
ATOM 1478 N N . SER A 1 189 ? -21.664 -17.029 26.792 1.00 94.94 189 SER A N 1
ATOM 1479 C CA . SER A 1 189 ? -20.781 -15.862 26.737 1.00 94.94 189 SER A CA 1
ATOM 1480 C C . SER A 1 189 ? -21.076 -14.903 27.896 1.00 94.94 189 SER A C 1
ATOM 1482 O O . SER A 1 189 ? -22.208 -14.804 28.377 1.00 94.94 189 SER A O 1
ATOM 1484 N N . TRP A 1 190 ? -20.064 -14.178 28.364 1.00 96.62 190 TRP A N 1
ATOM 1485 C CA . TRP A 1 190 ? -20.231 -13.172 29.414 1.00 96.62 190 TRP A CA 1
ATOM 1486 C C . TRP A 1 190 ? -19.203 -12.052 29.282 1.00 96.62 190 TRP A C 1
ATOM 1488 O O . TRP A 1 190 ? -18.126 -12.253 28.725 1.00 96.62 190 TRP A O 1
ATOM 1498 N N . ALA A 1 191 ? -19.532 -10.882 29.815 1.00 95.75 191 ALA A N 1
ATOM 1499 C CA . ALA A 1 191 ? -18.615 -9.765 29.973 1.00 95.75 191 ALA A CA 1
ATOM 1500 C C . ALA A 1 191 ? -18.799 -9.117 31.350 1.00 95.75 191 ALA A C 1
ATOM 1502 O O . ALA A 1 191 ? -19.873 -9.181 31.944 1.00 95.75 191 ALA A O 1
ATOM 1503 N N . GLN A 1 192 ? -17.745 -8.517 31.877 1.00 95.50 192 GLN A N 1
ATOM 1504 C CA . GLN A 1 192 ? -17.744 -7.800 33.141 1.00 95.50 192 GLN A CA 1
ATOM 1505 C C . GLN A 1 192 ? -16.806 -6.608 33.019 1.00 95.50 192 GLN A C 1
ATOM 1507 O O . GLN A 1 192 ? -15.696 -6.763 32.528 1.00 95.50 192 GLN A O 1
ATOM 1512 N N . GLY A 1 193 ? -17.248 -5.443 33.469 1.00 94.94 193 GLY A N 1
ATOM 1513 C CA . GLY A 1 193 ? -16.468 -4.223 33.587 1.00 94.94 193 GLY A CA 1
ATOM 1514 C C . GLY A 1 193 ? -16.573 -3.675 35.005 1.00 94.94 193 GLY A C 1
ATOM 1515 O O . GLY A 1 193 ? -17.650 -3.692 35.600 1.00 94.94 193 GLY A O 1
ATOM 1516 N N . GLU A 1 194 ? -15.467 -3.184 35.546 1.00 94.19 194 GLU A N 1
ATOM 1517 C CA . GLU A 1 194 ? -15.371 -2.581 36.872 1.00 94.19 194 GLU A CA 1
ATOM 1518 C C . GLU A 1 194 ? -14.535 -1.303 36.797 1.00 94.19 194 GLU A C 1
ATOM 1520 O O . GLU A 1 194 ? -13.407 -1.315 36.307 1.00 94.19 194 GLU A O 1
ATOM 1525 N N . SER A 1 195 ? -15.072 -0.200 37.306 1.00 91.94 195 SER A N 1
ATOM 1526 C CA . SER A 1 195 ? -14.426 1.113 37.319 1.00 91.94 195 SER A CA 1
ATOM 1527 C C . SER A 1 195 ? -14.230 1.595 38.751 1.00 91.94 195 SER A C 1
ATOM 1529 O O . SER A 1 195 ? -15.111 1.452 39.599 1.00 91.94 195 SER A O 1
ATOM 1531 N N . VAL A 1 196 ? -13.095 2.239 39.012 1.00 88.12 196 VAL A N 1
ATOM 1532 C CA . VAL A 1 196 ? -12.802 2.896 40.291 1.00 88.12 196 VAL A CA 1
ATOM 1533 C C . VAL A 1 196 ? -12.498 4.362 40.029 1.00 88.12 196 VAL A C 1
ATOM 1535 O O . VAL A 1 196 ? -11.636 4.681 39.208 1.00 88.12 196 VAL A O 1
ATOM 1538 N N . TYR A 1 197 ? -13.183 5.246 40.751 1.00 85.19 197 TYR A N 1
ATOM 1539 C CA . TYR A 1 197 ? -13.015 6.694 40.646 1.00 85.19 197 TYR A CA 1
ATOM 1540 C C . TYR A 1 197 ? -12.400 7.280 41.918 1.00 85.19 197 TYR A C 1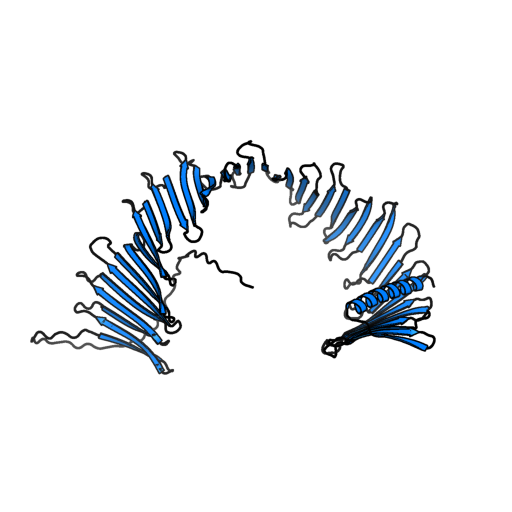
ATOM 1542 O O . TYR A 1 197 ? -12.609 6.757 43.015 1.00 85.19 197 TYR A O 1
ATOM 1550 N N . GLY A 1 198 ? -11.641 8.362 41.763 1.00 81.75 198 GLY A N 1
ATOM 1551 C CA . GLY A 1 198 ? -11.085 9.144 42.863 1.00 81.75 198 GLY A CA 1
ATOM 1552 C C . GLY A 1 198 ? -12.086 10.137 43.451 1.00 81.75 198 GLY A C 1
ATOM 1553 O O . GLY A 1 198 ? -13.215 10.275 42.978 1.00 81.75 198 GLY A O 1
ATOM 1554 N N . GLU A 1 199 ? -11.662 10.854 44.492 1.00 80.56 199 GLU A N 1
ATOM 1555 C CA . GLU A 1 199 ? -12.513 11.811 45.217 1.00 80.56 199 GLU A CA 1
ATOM 1556 C C . GLU A 1 199 ? -13.001 12.978 44.340 1.00 80.56 199 GLU A C 1
ATOM 1558 O O . GLU A 1 199 ? -14.052 13.549 44.629 1.00 80.56 199 GLU A O 1
ATOM 1563 N N . ASN A 1 200 ? -12.289 13.319 43.257 1.00 81.00 200 ASN A N 1
ATOM 1564 C CA . ASN A 1 200 ? -12.694 14.383 42.332 1.00 81.00 200 ASN A CA 1
ATOM 1565 C C . ASN A 1 200 ? -13.437 13.843 41.093 1.00 81.00 200 ASN A C 1
ATOM 1567 O O . ASN A 1 200 ? -13.711 14.604 40.163 1.00 81.00 200 ASN A O 1
ATOM 1571 N N . GLY A 1 201 ? -13.785 12.550 41.080 1.00 78.19 201 GLY A N 1
ATOM 1572 C CA . GLY A 1 201 ? -14.510 11.890 39.993 1.00 78.19 201 GLY A CA 1
ATOM 1573 C C . GLY A 1 201 ? -13.638 11.424 38.821 1.00 78.19 201 GLY A C 1
ATOM 1574 O O . GLY A 1 201 ? -14.183 10.977 37.812 1.00 78.19 201 GLY A O 1
ATOM 1575 N N . GLU A 1 202 ? -12.312 11.504 38.926 1.00 80.75 202 GLU A N 1
ATOM 1576 C CA . GLU A 1 202 ? -11.357 10.993 37.940 1.00 80.75 202 GLU A CA 1
ATOM 1577 C C . GLU A 1 202 ? -11.302 9.456 37.927 1.00 80.75 202 GLU A C 1
ATOM 1579 O O . GLU A 1 202 ? -11.374 8.828 38.979 1.00 80.75 202 GLU A O 1
ATOM 1584 N N . LEU A 1 203 ? -11.164 8.832 36.751 1.00 81.19 203 LEU A N 1
ATOM 1585 C CA . LEU A 1 203 ? -11.009 7.376 36.633 1.00 81.19 203 LEU A CA 1
ATOM 1586 C C . LEU A 1 203 ? -9.592 6.964 37.069 1.00 81.19 203 LEU A C 1
ATOM 1588 O O . LEU A 1 203 ? -8.615 7.362 36.437 1.00 81.19 203 LEU A O 1
ATOM 1592 N N . LEU A 1 204 ? -9.482 6.151 38.121 1.00 82.00 204 LEU A N 1
ATOM 1593 C CA . LEU A 1 204 ? -8.207 5.654 38.659 1.00 82.00 204 LEU A CA 1
ATOM 1594 C C . LEU A 1 204 ? -7.815 4.304 38.052 1.00 82.00 204 LEU A C 1
ATOM 1596 O O . LEU A 1 204 ? -6.652 4.062 37.718 1.00 82.00 204 LEU A O 1
ATOM 1600 N N . SER A 1 205 ? -8.794 3.413 37.905 1.00 85.38 205 SER A N 1
ATOM 1601 C CA . SER A 1 205 ? -8.597 2.112 37.275 1.00 85.38 205 SER A CA 1
ATOM 1602 C C . SER A 1 205 ? -9.871 1.605 36.624 1.00 85.38 205 SER A C 1
ATOM 1604 O O . SER A 1 205 ? -10.973 1.891 37.093 1.00 85.38 205 SER A O 1
ATOM 1606 N N . TYR A 1 206 ? -9.699 0.804 35.582 1.00 88.69 206 TYR A N 1
ATOM 1607 C CA . TYR A 1 206 ? -10.772 0.087 34.913 1.00 88.69 206 TYR A CA 1
ATOM 1608 C C . TYR A 1 206 ? -10.320 -1.344 34.637 1.00 88.69 206 TYR A C 1
ATOM 1610 O O . TYR A 1 206 ? -9.224 -1.559 34.126 1.00 88.69 206 TYR A O 1
ATOM 1618 N N . TYR A 1 207 ? -11.139 -2.320 34.988 1.00 92.88 207 TYR A N 1
ATOM 1619 C CA . TYR A 1 207 ? -10.949 -3.717 34.631 1.00 92.88 207 TYR A CA 1
ATOM 1620 C C . TYR A 1 207 ? -12.103 -4.141 33.738 1.00 92.88 207 TYR A C 1
ATOM 1622 O O . TYR A 1 207 ? -13.250 -3.853 34.058 1.00 92.88 207 TYR A O 1
ATOM 1630 N N . ASP A 1 208 ? -11.818 -4.842 32.649 1.00 94.31 208 ASP A N 1
ATOM 1631 C CA . ASP A 1 208 ? -12.834 -5.603 31.943 1.00 94.31 208 ASP A CA 1
ATOM 1632 C C . ASP A 1 208 ? -12.380 -7.023 31.644 1.00 94.31 208 ASP A C 1
ATOM 1634 O O . ASP A 1 208 ? -11.193 -7.316 31.517 1.00 94.31 208 ASP A O 1
ATOM 1638 N N . ALA A 1 209 ? -13.347 -7.921 31.554 1.00 94.44 209 ALA A N 1
ATOM 1639 C CA . ALA A 1 209 ? -13.155 -9.290 31.139 1.00 94.44 209 ALA A CA 1
ATOM 1640 C C . ALA A 1 209 ? -14.330 -9.725 30.276 1.00 94.44 209 ALA A C 1
ATOM 1642 O O . ALA A 1 209 ? -15.478 -9.409 30.571 1.00 94.44 209 ALA A O 1
ATOM 1643 N N . ALA A 1 210 ? -14.053 -10.466 29.212 1.00 95.69 210 ALA A N 1
ATOM 1644 C CA . ALA A 1 210 ? -15.069 -11.016 28.335 1.00 95.69 210 ALA A CA 1
ATOM 1645 C C . ALA A 1 210 ? -14.693 -12.426 27.892 1.00 95.69 210 ALA A C 1
ATOM 1647 O O . ALA A 1 210 ? -13.585 -12.674 27.411 1.00 95.69 210 ALA A O 1
ATOM 1648 N N . TYR A 1 211 ? -15.641 -13.345 28.020 1.00 95.44 211 TYR A N 1
ATOM 1649 C CA . TYR A 1 211 ? -15.556 -14.707 27.525 1.00 95.44 211 TYR A CA 1
ATOM 1650 C C . TYR A 1 211 ? -16.551 -14.904 26.388 1.00 95.44 211 TYR A C 1
ATOM 1652 O O . TYR A 1 211 ? -17.740 -14.617 26.528 1.00 95.44 211 TYR A O 1
ATOM 1660 N N . THR A 1 212 ? -16.068 -15.428 25.267 1.00 93.19 212 THR A N 1
ATOM 1661 C CA . THR A 1 212 ? -16.911 -15.775 24.119 1.00 93.19 212 THR A CA 1
ATOM 1662 C C . THR A 1 212 ? -17.055 -17.288 24.037 1.00 93.19 212 THR A C 1
ATOM 1664 O O . THR A 1 212 ? -16.079 -17.979 23.748 1.00 93.19 212 THR A O 1
ATOM 1667 N N . ALA A 1 213 ? -18.261 -17.821 24.237 1.00 90.56 213 ALA A N 1
ATOM 1668 C CA . ALA A 1 213 ? -18.497 -19.267 24.242 1.00 90.56 213 ALA A CA 1
ATOM 1669 C C . ALA A 1 213 ? -18.168 -19.932 22.896 1.00 90.56 213 ALA A C 1
ATOM 1671 O O . ALA A 1 213 ? -17.615 -21.030 22.863 1.00 90.56 213 ALA A O 1
ATOM 1672 N N . GLN A 1 214 ? -18.435 -19.242 21.781 1.00 88.94 214 GLN A N 1
ATOM 1673 C CA . GLN A 1 214 ? -18.180 -19.757 20.433 1.00 88.94 214 GLN A CA 1
ATOM 1674 C C . GLN A 1 214 ? -16.692 -20.026 20.160 1.00 88.94 214 GLN A C 1
ATOM 1676 O O . GLN A 1 214 ? -16.351 -20.999 19.489 1.00 88.94 214 GLN A O 1
ATOM 1681 N N . THR A 1 215 ? -15.803 -19.162 20.657 1.00 90.19 215 THR A N 1
ATOM 1682 C CA . THR A 1 215 ? -14.350 -19.294 20.462 1.00 90.19 215 THR A CA 1
ATOM 1683 C C . THR A 1 215 ? -13.656 -19.929 21.663 1.00 90.19 215 THR A C 1
ATOM 1685 O O . THR A 1 215 ? -12.527 -20.394 21.533 1.00 90.19 215 THR A O 1
ATOM 1688 N N . GLY A 1 216 ? -14.311 -19.932 22.828 1.00 89.62 216 GLY A N 1
ATOM 1689 C CA . GLY A 1 216 ? -13.756 -20.312 24.123 1.00 89.62 216 GLY A CA 1
ATOM 1690 C C . GLY A 1 216 ? -12.619 -19.403 24.602 1.00 89.62 216 GLY A C 1
ATOM 1691 O O . GLY A 1 216 ? -11.839 -19.815 25.459 1.00 89.62 216 GLY A O 1
ATOM 1692 N N . ILE A 1 217 ? -12.492 -18.198 24.035 1.00 91.75 217 ILE A N 1
ATOM 1693 C CA . ILE A 1 217 ? -11.443 -17.235 24.382 1.00 91.75 217 ILE A CA 1
ATOM 1694 C C . ILE A 1 217 ? -11.930 -16.347 25.527 1.00 91.75 217 ILE A C 1
ATOM 1696 O O . ILE A 1 217 ? -13.017 -15.772 25.454 1.00 91.75 217 ILE A O 1
ATOM 1700 N N . LEU A 1 218 ? -11.091 -16.205 26.553 1.00 94.00 218 LEU A N 1
ATOM 1701 C CA . LEU A 1 218 ? -11.219 -15.194 27.601 1.00 94.00 218 LEU A CA 1
ATOM 1702 C C . LEU A 1 218 ? -10.265 -14.038 27.289 1.00 94.00 218 LEU A C 1
ATOM 1704 O O . LEU A 1 218 ? -9.077 -14.262 27.056 1.00 94.00 218 LEU A O 1
ATOM 1708 N N . LYS A 1 219 ? -10.767 -12.807 27.288 1.00 94.00 219 LYS A N 1
ATOM 1709 C CA . LYS A 1 219 ? -9.967 -11.590 27.152 1.00 94.00 219 LYS A CA 1
ATOM 1710 C C . LYS A 1 219 ? -10.158 -10.731 28.388 1.00 94.00 219 LYS A C 1
ATOM 1712 O O . LYS A 1 219 ? -11.291 -10.473 28.762 1.00 94.00 219 LYS A O 1
ATOM 1717 N N . GLU A 1 220 ? -9.066 -10.276 28.976 1.00 95.69 220 GLU A N 1
ATOM 1718 C CA . GLU A 1 220 ? -9.058 -9.413 30.154 1.00 95.69 220 GLU A CA 1
ATOM 1719 C C . GLU A 1 220 ? -8.267 -8.147 29.839 1.00 95.69 220 GLU A C 1
ATOM 1721 O O . GLU A 1 220 ? -7.223 -8.216 29.181 1.00 95.69 220 GLU A O 1
ATOM 1726 N N . ARG A 1 221 ? -8.749 -6.991 30.292 1.00 93.88 221 ARG A N 1
ATOM 1727 C CA . ARG A 1 221 ? -8.051 -5.712 30.209 1.00 93.88 221 ARG A CA 1
ATOM 1728 C C . ARG A 1 221 ? -8.018 -5.049 31.575 1.00 93.88 221 ARG A C 1
ATOM 1730 O O . ARG A 1 221 ? -9.030 -4.962 32.255 1.00 93.88 221 ARG A O 1
ATOM 1737 N N . THR A 1 222 ? -6.864 -4.530 31.961 1.00 92.12 222 THR A N 1
ATOM 1738 C CA . THR A 1 222 ? -6.712 -3.696 33.154 1.00 92.12 222 THR A CA 1
ATOM 1739 C C . THR A 1 222 ? -6.057 -2.390 32.752 1.00 92.12 222 THR A C 1
ATOM 1741 O O . THR A 1 222 ? -4.945 -2.384 32.233 1.00 92.12 222 THR A O 1
ATOM 1744 N N . LEU A 1 223 ? -6.737 -1.285 33.012 1.00 87.38 223 LEU A N 1
ATOM 1745 C CA . LEU A 1 223 ? -6.214 0.064 32.938 1.00 87.38 223 LEU A CA 1
ATOM 1746 C C . LEU A 1 223 ? -5.935 0.553 34.359 1.00 87.38 223 LEU A C 1
ATOM 1748 O O . LEU A 1 223 ? -6.810 0.490 35.223 1.00 87.38 223 LEU A O 1
ATOM 1752 N N . SER A 1 224 ? -4.743 1.083 34.595 1.00 84.31 224 SER A N 1
ATOM 1753 C CA . SER A 1 224 ? -4.384 1.712 35.866 1.00 84.31 224 SER A CA 1
ATOM 1754 C C . SER A 1 224 ? -3.611 3.001 35.627 1.00 84.31 224 SER A C 1
ATOM 1756 O O . SER A 1 224 ? -2.686 3.020 34.810 1.00 84.31 224 SER A O 1
ATOM 1758 N N . SER A 1 225 ? -3.943 4.062 36.362 1.00 76.44 225 SER A N 1
ATOM 1759 C CA . SER A 1 225 ? -3.108 5.262 36.420 1.00 76.44 225 SER A CA 1
ATOM 1760 C C . SER A 1 225 ? -1.843 4.984 37.239 1.00 76.44 225 SER A C 1
ATOM 1762 O O . SER A 1 225 ? -1.932 4.638 38.420 1.00 76.44 225 SER A O 1
ATOM 1764 N N . GLU A 1 226 ? -0.663 5.161 36.650 1.00 69.50 226 GLU A N 1
ATOM 1765 C CA . GLU A 1 226 ? 0.612 5.113 37.366 1.00 69.50 226 GLU A CA 1
ATOM 1766 C C . GLU A 1 226 ? 1.100 6.549 37.646 1.00 69.50 226 GLU A C 1
ATOM 1768 O O . GLU A 1 226 ? 1.512 7.277 36.742 1.00 69.50 226 GLU A O 1
ATOM 1773 N N . GLY A 1 227 ? 1.047 6.960 38.922 1.00 58.44 227 GLY A N 1
ATOM 1774 C CA . GLY A 1 227 ? 1.560 8.247 39.422 1.00 58.44 227 GLY A CA 1
ATOM 1775 C C . GLY A 1 227 ? 0.487 9.223 39.932 1.00 58.44 227 GLY A C 1
ATOM 1776 O O . GLY A 1 227 ? -0.674 9.158 39.548 1.00 58.44 227 GLY A O 1
ATOM 1777 N N . THR A 1 228 ? 0.877 10.147 40.818 1.00 42.19 228 THR A N 1
ATOM 1778 C CA . THR A 1 228 ? 0.022 11.247 41.305 1.00 42.19 228 THR A CA 1
ATOM 1779 C C . THR A 1 228 ? 0.382 12.555 40.591 1.00 42.19 228 THR A C 1
ATOM 1781 O O . THR A 1 228 ? 1.508 13.032 40.746 1.00 42.19 228 THR A O 1
ATOM 1784 N N . GLY A 1 229 ? -0.558 13.165 39.857 1.00 42.44 229 GLY A N 1
ATOM 1785 C CA . GLY A 1 229 ? -0.416 14.503 39.256 1.00 42.44 229 GLY A CA 1
ATOM 1786 C C . GLY A 1 229 ? -0.585 14.552 37.726 1.00 42.44 229 GLY A C 1
ATOM 1787 O O . GLY A 1 229 ? -0.859 13.529 37.108 1.00 42.44 229 GLY A O 1
ATOM 1788 N N . PRO A 1 230 ? -0.393 15.726 37.088 1.00 37.41 230 PRO A N 1
ATOM 1789 C CA . PRO A 1 230 ? -0.608 15.948 35.645 1.00 37.41 230 PRO A CA 1
ATOM 1790 C C . PRO A 1 230 ? 0.374 15.203 34.714 1.00 37.41 230 PRO A C 1
ATOM 1792 O O . PRO A 1 230 ? 0.330 15.392 33.509 1.00 37.41 230 PRO A O 1
ATOM 1795 N N . ALA A 1 231 ? 1.261 14.367 35.262 1.00 43.28 231 ALA A N 1
ATOM 1796 C CA . ALA A 1 231 ? 2.210 13.525 34.528 1.00 43.28 231 ALA A CA 1
ATOM 1797 C C . ALA A 1 231 ? 1.875 12.019 34.629 1.00 43.28 231 ALA A C 1
ATOM 1799 O O . ALA A 1 231 ? 2.738 11.184 34.364 1.00 43.28 231 ALA A O 1
ATOM 1800 N N . ALA A 1 232 ? 0.661 11.666 35.071 1.00 55.22 232 ALA A N 1
ATOM 1801 C CA . ALA A 1 232 ? 0.237 10.278 35.254 1.00 55.22 232 ALA A CA 1
ATOM 1802 C C . ALA A 1 232 ? 0.221 9.518 33.917 1.00 55.22 232 ALA A C 1
ATOM 1804 O O . ALA A 1 232 ? -0.506 9.889 33.003 1.00 55.22 232 ALA A O 1
ATOM 1805 N N . ALA A 1 233 ? 1.004 8.448 33.794 1.00 67.25 233 ALA A N 1
ATOM 1806 C CA . ALA A 1 233 ? 0.931 7.565 32.632 1.00 67.25 233 ALA A CA 1
ATOM 1807 C C . ALA A 1 233 ? -0.199 6.547 32.832 1.00 67.25 233 ALA A C 1
ATOM 1809 O O . ALA A 1 233 ? -0.411 6.057 33.944 1.00 67.25 233 ALA A O 1
ATOM 1810 N N . PHE A 1 234 ? -0.908 6.194 31.762 1.00 80.31 234 PHE A N 1
ATOM 1811 C CA . PHE A 1 234 ? -1.857 5.082 31.807 1.00 80.31 234 PHE A CA 1
ATOM 1812 C C . PHE A 1 234 ? -1.139 3.796 31.433 1.00 80.31 234 PHE A C 1
ATOM 1814 O O . PHE A 1 234 ? -0.543 3.714 30.358 1.00 80.31 234 PHE A O 1
ATOM 1821 N N . ARG A 1 235 ? -1.218 2.788 32.300 1.00 88.44 235 ARG A N 1
ATOM 1822 C CA . ARG A 1 235 ? -0.790 1.429 31.982 1.00 88.44 235 ARG A CA 1
ATOM 1823 C C . ARG A 1 235 ? -2.006 0.605 31.587 1.00 88.44 235 ARG A C 1
ATOM 1825 O O . ARG A 1 235 ? -2.965 0.538 32.352 1.00 88.44 235 ARG A O 1
ATOM 1832 N N . LEU A 1 236 ? -1.947 -0.018 30.417 1.00 90.12 236 LEU A N 1
ATOM 1833 C CA . LEU A 1 236 ? -2.940 -0.958 29.918 1.00 90.12 236 LEU A CA 1
ATOM 1834 C C . LEU A 1 236 ? -2.312 -2.349 29.852 1.00 90.12 236 LEU A C 1
ATOM 1836 O O . LEU A 1 236 ? -1.286 -2.550 29.213 1.00 90.12 236 LEU A O 1
ATOM 1840 N N . LEU A 1 237 ? -2.936 -3.313 30.512 1.00 92.62 237 LEU A N 1
ATOM 1841 C CA . LEU A 1 237 ? -2.603 -4.725 30.439 1.00 92.62 237 LEU A CA 1
ATOM 1842 C C . LEU A 1 237 ? -3.736 -5.442 29.714 1.00 92.62 237 LEU A C 1
ATOM 1844 O O . LEU A 1 237 ? -4.872 -5.365 30.159 1.00 92.62 237 LEU A O 1
ATOM 1848 N N . VAL A 1 238 ? -3.434 -6.159 28.639 1.00 93.75 238 VAL A N 1
ATOM 1849 C CA . VAL A 1 238 ? -4.378 -7.010 27.914 1.00 93.75 238 VAL A CA 1
ATOM 1850 C C . VAL A 1 238 ? -3.890 -8.447 27.985 1.00 93.75 238 VAL A C 1
ATOM 1852 O O . VAL A 1 238 ? -2.769 -8.742 27.584 1.00 93.75 238 VAL A O 1
ATOM 1855 N N . THR A 1 239 ? -4.736 -9.353 28.460 1.00 94.00 239 THR A N 1
ATOM 1856 C CA . THR A 1 239 ? -4.463 -10.794 28.463 1.00 94.00 239 THR A CA 1
ATOM 1857 C C . THR A 1 239 ? -5.512 -11.494 27.616 1.00 94.00 239 THR A C 1
ATOM 1859 O O . THR A 1 239 ? -6.700 -11.212 27.737 1.00 94.00 239 THR A O 1
ATOM 1862 N N . SER A 1 240 ? -5.095 -12.407 26.743 1.00 93.00 240 SER A N 1
ATOM 1863 C CA . SER A 1 240 ? -6.000 -13.294 26.020 1.00 93.00 240 SER A CA 1
ATOM 1864 C C . SER A 1 240 ? -5.632 -14.739 26.310 1.00 93.00 240 SER A C 1
ATOM 1866 O O . SER A 1 240 ? -4.503 -15.159 26.072 1.00 93.00 240 SER A O 1
ATOM 1868 N N . THR A 1 241 ? -6.591 -15.497 26.833 1.00 92.75 241 THR A N 1
ATOM 1869 C CA . THR A 1 241 ? -6.451 -16.918 27.142 1.00 92.75 241 THR A CA 1
ATOM 1870 C C . THR A 1 241 ? -7.281 -17.725 26.152 1.00 92.75 241 THR A C 1
ATOM 1872 O O . THR A 1 241 ? -8.499 -17.576 26.068 1.00 92.75 241 THR A O 1
ATOM 1875 N N . SER A 1 242 ? -6.608 -18.578 25.388 1.00 89.25 242 SER A N 1
ATOM 1876 C CA . SER A 1 242 ? -7.234 -19.522 24.456 1.00 89.25 242 SER A CA 1
ATOM 1877 C C . SER A 1 242 ? -7.888 -20.714 25.182 1.00 89.25 242 SER A C 1
ATOM 1879 O O . SER A 1 242 ? -7.537 -20.992 26.333 1.00 89.25 242 SER A O 1
ATOM 1881 N N . PRO A 1 243 ? -8.753 -21.501 24.509 1.00 85.69 243 PRO A N 1
ATOM 1882 C CA . PRO A 1 243 ? -9.375 -22.692 25.104 1.00 85.69 243 PRO A CA 1
ATOM 1883 C C . PRO A 1 243 ? -8.376 -23.747 25.592 1.00 85.69 243 PRO A C 1
ATOM 1885 O O . PRO A 1 243 ? -8.671 -24.505 26.511 1.00 85.69 243 PRO A O 1
ATOM 1888 N N . SER A 1 244 ? -7.189 -23.811 24.979 1.00 87.38 244 SER A N 1
ATOM 1889 C CA . SER A 1 244 ? -6.119 -24.730 25.378 1.00 87.38 244 SER A CA 1
ATOM 1890 C C . SER A 1 244 ? -5.302 -24.228 26.574 1.00 87.38 244 SER A C 1
ATOM 1892 O O . SER A 1 244 ? -4.354 -24.896 26.974 1.00 87.38 244 SER A O 1
ATOM 1894 N N . GLY A 1 245 ? -5.636 -23.056 27.126 1.00 85.19 245 GLY A N 1
ATOM 1895 C CA . GLY A 1 245 ? -4.926 -22.429 28.241 1.00 85.19 245 GLY A CA 1
ATOM 1896 C C . GLY A 1 245 ? -3.697 -21.613 27.834 1.00 85.19 245 GLY A C 1
ATOM 1897 O O . GLY A 1 245 ? -3.036 -21.056 28.705 1.00 85.19 245 GLY A O 1
ATOM 1898 N N . ASN A 1 246 ? -3.387 -21.497 26.535 1.00 86.94 246 ASN A N 1
ATOM 1899 C CA . ASN A 1 246 ? -2.289 -20.636 26.086 1.00 86.94 246 ASN A CA 1
ATOM 1900 C C . ASN A 1 246 ? -2.678 -19.173 26.275 1.00 86.94 246 ASN A C 1
ATOM 1902 O O . ASN A 1 246 ? -3.774 -18.781 25.856 1.00 86.94 246 ASN A O 1
ATOM 1906 N N . GLN A 1 247 ? -1.766 -18.394 26.852 1.00 89.19 247 GLN A N 1
ATOM 1907 C CA . GLN A 1 247 ? -1.954 -16.976 27.119 1.00 89.19 247 GLN A CA 1
ATOM 1908 C C . GLN A 1 247 ? -1.057 -16.126 26.223 1.00 89.19 247 GLN A C 1
ATOM 1910 O O . GLN A 1 247 ? 0.138 -16.392 26.087 1.00 89.19 247 GLN A O 1
ATOM 1915 N N . THR A 1 248 ? -1.635 -15.079 25.645 1.00 91.62 248 THR A N 1
ATOM 1916 C CA . THR A 1 248 ? -0.889 -13.931 25.131 1.00 91.62 248 THR A CA 1
ATOM 1917 C C . THR A 1 248 ? -1.144 -12.749 26.046 1.00 91.62 248 THR A C 1
ATOM 1919 O O . THR A 1 248 ? -2.257 -12.555 26.543 1.00 91.62 248 THR A O 1
ATOM 1922 N N . LYS A 1 249 ? -0.097 -11.973 26.305 1.00 93.56 249 LYS A N 1
ATOM 1923 C CA . LYS A 1 249 ? -0.164 -10.829 27.209 1.00 93.56 249 LYS A CA 1
ATOM 1924 C C . LYS A 1 249 ? 0.485 -9.628 26.545 1.00 93.56 249 LYS A C 1
ATOM 1926 O O . LYS A 1 249 ? 1.532 -9.757 25.924 1.00 93.56 249 LYS A O 1
ATOM 1931 N N . GLU A 1 250 ? -0.126 -8.467 26.681 1.00 94.69 250 GLU A N 1
ATOM 1932 C CA . GLU A 1 250 ? 0.382 -7.203 26.167 1.00 94.69 250 GLU A CA 1
ATOM 1933 C C . GLU A 1 250 ? 0.282 -6.150 27.267 1.00 94.69 250 GLU A C 1
ATOM 1935 O O . GLU A 1 250 ? -0.778 -5.961 27.854 1.00 94.69 250 GLU A O 1
ATOM 1940 N N . GLU A 1 251 ? 1.385 -5.479 27.566 1.00 93.31 251 GLU A N 1
ATOM 1941 C CA . GLU A 1 251 ? 1.431 -4.350 28.490 1.00 93.31 251 GLU A CA 1
ATOM 1942 C C . GLU A 1 251 ? 1.856 -3.099 27.735 1.00 93.31 251 GLU A C 1
ATOM 1944 O O . GLU A 1 251 ? 2.895 -3.113 27.082 1.00 93.31 251 GLU A O 1
ATOM 1949 N N . SER A 1 252 ? 1.109 -2.006 27.838 1.00 92.44 252 SER A N 1
ATOM 1950 C CA . SER A 1 252 ? 1.462 -0.730 27.221 1.00 92.44 252 SER A CA 1
ATOM 1951 C C . SER A 1 252 ? 1.343 0.433 28.196 1.00 92.44 252 SER A C 1
ATOM 1953 O O . SER A 1 252 ? 0.501 0.441 29.090 1.00 92.44 252 SER A O 1
ATOM 1955 N N . TRP A 1 253 ? 2.203 1.432 28.011 1.00 90.88 253 TRP A N 1
ATOM 1956 C CA . TRP A 1 253 ? 2.190 2.696 28.737 1.00 90.88 253 TRP A CA 1
ATOM 1957 C C . TRP A 1 253 ? 1.879 3.819 27.765 1.00 90.88 253 TRP A C 1
ATOM 1959 O O . TRP A 1 253 ? 2.435 3.864 26.668 1.00 90.88 253 TRP A O 1
ATOM 1969 N N . HIS A 1 254 ? 1.005 4.724 28.185 1.00 87.38 254 HIS A N 1
ATOM 1970 C CA . HIS A 1 254 ? 0.505 5.818 27.367 1.00 87.38 254 HIS A CA 1
ATOM 1971 C C . HIS A 1 254 ? 0.716 7.155 28.068 1.00 87.38 254 HIS A C 1
ATOM 1973 O O . HIS A 1 254 ? 0.606 7.251 29.295 1.00 87.38 254 HIS A O 1
ATOM 1979 N N . ARG A 1 255 ? 0.988 8.200 27.285 1.00 82.50 255 ARG A N 1
ATOM 1980 C CA . ARG A 1 255 ? 1.008 9.571 27.800 1.00 82.50 255 ARG A CA 1
ATOM 1981 C C . ARG A 1 255 ? -0.403 10.018 28.198 1.00 82.50 255 ARG A C 1
ATOM 1983 O O . ARG A 1 255 ? -1.352 9.690 27.489 1.00 82.50 255 ARG A O 1
ATOM 1990 N N . PRO A 1 256 ? -0.546 10.811 29.269 1.00 74.12 256 PRO A N 1
ATOM 1991 C CA . PRO A 1 256 ? -1.849 11.328 29.683 1.00 74.12 256 PRO A CA 1
ATOM 1992 C C . PRO A 1 256 ? -2.498 12.277 28.667 1.00 74.12 256 PRO A C 1
ATOM 1994 O O . PRO A 1 256 ? -3.718 12.268 28.537 1.00 74.12 256 PRO A O 1
ATOM 1997 N N . ASP A 1 257 ? -1.701 13.079 27.955 1.00 77.25 257 ASP A N 1
ATOM 1998 C CA . ASP A 1 257 ? -2.219 14.213 27.174 1.00 77.25 257 ASP A CA 1
ATOM 1999 C C . ASP A 1 257 ? -2.834 13.805 25.823 1.00 77.25 257 ASP A C 1
ATOM 2001 O O . ASP A 1 257 ? -3.833 14.383 25.397 1.00 77.25 257 ASP A O 1
ATOM 2005 N N . ASP A 1 258 ? -2.240 12.821 25.140 1.00 79.00 258 ASP A N 1
ATOM 2006 C CA . ASP A 1 258 ? -2.582 12.419 23.766 1.00 79.00 258 ASP A CA 1
ATOM 2007 C C . ASP A 1 258 ? -2.793 10.900 23.598 1.00 79.00 258 ASP A C 1
ATOM 2009 O O . ASP A 1 258 ? -3.078 10.432 22.495 1.00 79.00 258 ASP A O 1
ATOM 2013 N N . LEU A 1 259 ? -2.661 10.127 24.686 1.00 80.69 259 LEU A N 1
ATOM 2014 C CA . LEU A 1 259 ? -2.746 8.661 24.720 1.00 80.69 259 LEU A CA 1
ATOM 2015 C C . LEU A 1 259 ? -1.752 7.936 23.793 1.00 80.69 259 LEU A C 1
ATOM 2017 O O . LEU A 1 259 ? -1.908 6.736 23.538 1.00 80.69 259 LEU A O 1
ATOM 2021 N N . GLN A 1 260 ? -0.696 8.610 23.327 1.00 84.88 260 GLN A N 1
ATOM 2022 C CA . GLN A 1 260 ? 0.353 7.967 22.540 1.00 84.88 260 GLN A CA 1
ATOM 2023 C C . GLN A 1 260 ? 1.113 6.939 23.383 1.00 84.88 260 GLN A C 1
ATOM 2025 O O . GLN A 1 260 ? 1.479 7.198 24.534 1.00 84.88 260 GLN A O 1
ATOM 2030 N N . VAL A 1 261 ? 1.372 5.769 22.792 1.00 88.94 261 VAL A N 1
ATOM 2031 C CA . VAL A 1 261 ? 2.144 4.687 23.418 1.00 88.94 261 VAL A CA 1
ATOM 2032 C C . VAL A 1 261 ? 3.589 5.139 23.579 1.00 88.94 261 VAL A C 1
ATOM 2034 O O . VAL A 1 261 ? 4.209 5.534 22.598 1.00 88.94 261 VAL A O 1
ATOM 2037 N N . THR A 1 262 ? 4.141 5.048 24.784 1.00 90.69 262 THR A N 1
ATOM 2038 C CA . THR A 1 262 ? 5.559 5.314 25.088 1.00 90.69 262 THR A CA 1
ATOM 2039 C C . THR A 1 262 ? 6.358 4.034 25.277 1.00 90.69 262 THR A C 1
ATOM 2041 O O . THR A 1 262 ? 7.564 4.007 25.039 1.00 90.69 262 THR A O 1
ATOM 2044 N N . LYS A 1 263 ? 5.691 2.957 25.690 1.00 92.06 263 LYS A N 1
ATOM 2045 C CA . LYS A 1 263 ? 6.296 1.644 25.872 1.00 92.06 263 LYS A CA 1
ATOM 2046 C C . LYS A 1 263 ? 5.260 0.557 25.659 1.00 92.06 263 LYS A C 1
ATOM 2048 O O . LYS A 1 263 ? 4.111 0.722 26.057 1.00 92.06 263 LYS A O 1
ATOM 2053 N N . LYS A 1 264 ? 5.680 -0.561 25.081 1.00 93.75 264 LYS A N 1
ATOM 2054 C CA . LYS A 1 264 ? 4.871 -1.758 24.886 1.00 93.75 264 LYS A CA 1
ATOM 2055 C C . LYS A 1 264 ? 5.709 -3.003 25.167 1.00 93.75 264 LYS A C 1
ATOM 2057 O O . LYS A 1 264 ? 6.873 -3.062 24.793 1.00 93.75 264 LYS A O 1
ATOM 2062 N N . ILE A 1 265 ? 5.142 -3.991 25.841 1.00 93.38 265 ILE A N 1
ATOM 2063 C CA . ILE A 1 265 ? 5.745 -5.302 26.062 1.00 93.38 265 ILE A CA 1
ATOM 2064 C C . ILE A 1 265 ? 4.736 -6.353 25.627 1.00 93.38 265 ILE A C 1
ATOM 2066 O O . ILE A 1 265 ? 3.639 -6.420 26.175 1.00 93.38 265 ILE A O 1
ATOM 2070 N N . SER A 1 266 ? 5.116 -7.180 24.665 1.00 94.06 266 SER A N 1
ATOM 2071 C CA . SER A 1 266 ? 4.291 -8.282 24.168 1.00 94.06 266 SER A CA 1
ATOM 2072 C C . SER A 1 266 ? 4.891 -9.599 24.643 1.00 94.06 266 SER A C 1
ATOM 2074 O O . SER A 1 266 ? 6.097 -9.790 24.512 1.00 94.06 266 SER A O 1
ATOM 2076 N N . PHE A 1 267 ? 4.072 -10.503 25.172 1.00 91.62 267 PHE A N 1
ATOM 2077 C CA . PHE A 1 267 ? 4.467 -11.829 25.640 1.00 91.62 267 PHE A CA 1
ATOM 2078 C C . PHE A 1 267 ? 3.747 -12.911 24.831 1.00 91.62 267 PHE A C 1
ATOM 2080 O O . PHE A 1 267 ? 2.519 -12.888 24.686 1.00 91.62 267 PHE A O 1
ATOM 2087 N N . PHE A 1 268 ? 4.515 -13.892 24.366 1.00 83.81 268 PHE A N 1
ATOM 2088 C CA . PHE A 1 268 ? 4.037 -15.085 23.675 1.00 83.81 268 PHE A CA 1
ATOM 2089 C C . PHE A 1 268 ? 4.631 -16.319 24.361 1.00 83.81 268 PHE A C 1
ATOM 2091 O O . PHE A 1 268 ? 5.741 -16.749 24.045 1.00 83.81 268 PHE A O 1
ATOM 2098 N N . GLY A 1 269 ? 3.902 -16.874 25.334 1.00 80.62 269 GLY A N 1
ATOM 2099 C CA . GLY A 1 269 ? 4.473 -17.860 26.256 1.00 80.62 269 GLY A CA 1
ATOM 2100 C C . GLY A 1 269 ? 5.579 -17.226 27.105 1.00 80.62 269 GLY A C 1
ATOM 2101 O O . GLY A 1 269 ? 5.356 -16.178 27.707 1.00 80.62 269 GLY A O 1
ATOM 2102 N N . ASP A 1 270 ? 6.764 -17.841 27.117 1.00 80.38 270 ASP A N 1
ATOM 2103 C CA . ASP A 1 270 ? 7.932 -17.340 27.860 1.00 80.38 270 ASP A CA 1
ATOM 2104 C C . ASP A 1 270 ? 8.716 -16.255 27.098 1.00 80.38 270 ASP A C 1
ATOM 2106 O O . ASP A 1 270 ? 9.487 -15.503 27.694 1.00 80.38 270 ASP A O 1
ATOM 2110 N N . ALA A 1 271 ? 8.513 -16.144 25.781 1.00 85.94 271 ALA A N 1
ATOM 2111 C CA . ALA A 1 271 ? 9.176 -15.138 24.961 1.00 85.94 271 ALA A CA 1
ATOM 2112 C C . ALA A 1 271 ? 8.491 -13.776 25.112 1.00 85.94 271 ALA A C 1
ATOM 2114 O O . ALA A 1 271 ? 7.262 -13.684 25.194 1.00 85.94 271 ALA A O 1
ATOM 2115 N N . SER A 1 272 ? 9.279 -12.702 25.086 1.00 92.06 272 SER A N 1
ATOM 2116 C CA . SER A 1 272 ? 8.744 -11.342 25.107 1.00 92.06 272 SER A CA 1
ATOM 2117 C C . SER A 1 272 ? 9.495 -10.408 24.170 1.00 92.06 272 SER A C 1
ATOM 2119 O O . SER A 1 272 ? 10.659 -10.632 23.851 1.00 92.06 272 SER A O 1
ATOM 2121 N N . THR A 1 273 ? 8.831 -9.344 23.733 1.00 94.88 273 THR A N 1
ATOM 2122 C CA . THR A 1 273 ? 9.445 -8.237 22.994 1.00 94.88 273 THR A CA 1
ATOM 2123 C C . THR A 1 273 ? 9.104 -6.926 23.673 1.00 94.88 273 THR A C 1
ATOM 2125 O O . THR A 1 273 ? 7.954 -6.717 24.055 1.00 94.88 273 THR A O 1
ATOM 2128 N N . VAL A 1 274 ? 10.085 -6.037 23.790 1.00 94.44 274 VAL A N 1
ATOM 2129 C CA . VAL A 1 274 ? 9.924 -4.703 24.373 1.00 94.44 274 VAL A CA 1
ATOM 2130 C C . VAL A 1 274 ? 10.061 -3.667 23.271 1.00 94.44 274 VAL A C 1
ATOM 2132 O O . VAL A 1 274 ? 11.042 -3.670 22.534 1.00 94.44 274 VAL A O 1
ATOM 2135 N N . GLU A 1 275 ? 9.096 -2.769 23.186 1.00 95.38 275 GLU A N 1
ATOM 2136 C CA . GLU A 1 275 ? 9.067 -1.652 22.257 1.00 95.38 275 GLU A CA 1
ATOM 2137 C C . GLU A 1 275 ? 9.004 -0.339 23.037 1.00 95.38 275 GLU A C 1
ATOM 2139 O O . GLU A 1 275 ? 8.214 -0.199 23.970 1.00 95.38 275 GLU A O 1
ATOM 2144 N N . GLU A 1 276 ? 9.838 0.626 22.670 1.00 93.69 276 GLU A N 1
ATOM 2145 C CA . GLU A 1 276 ? 9.920 1.939 23.310 1.00 93.69 276 GLU A CA 1
ATOM 2146 C C . GLU A 1 276 ? 9.796 3.034 22.258 1.00 93.69 276 GLU A C 1
ATOM 2148 O O . GLU A 1 276 ? 10.374 2.938 21.176 1.00 93.69 276 GLU A O 1
ATOM 2153 N N . TYR A 1 277 ? 9.041 4.076 22.595 1.00 93.31 277 TYR A N 1
ATOM 2154 C CA . TYR A 1 277 ? 8.634 5.134 21.683 1.00 93.31 277 TYR A CA 1
ATOM 2155 C C . TYR A 1 277 ? 8.889 6.498 22.320 1.00 93.31 277 TYR A C 1
ATOM 2157 O O . TYR A 1 277 ? 8.536 6.751 23.475 1.00 93.31 277 TYR A O 1
ATOM 2165 N N . SER A 1 278 ? 9.457 7.410 21.542 1.00 90.94 278 SER A N 1
ATOM 2166 C CA . SER A 1 278 ? 9.609 8.814 21.899 1.00 90.94 278 SER A CA 1
ATOM 2167 C C . SER A 1 278 ? 9.158 9.686 20.742 1.00 90.94 278 SER A C 1
ATOM 2169 O O . SER A 1 278 ? 9.413 9.379 19.577 1.00 90.94 278 SER A O 1
ATOM 2171 N N . TYR A 1 279 ? 8.524 10.802 21.072 1.00 88.31 279 TYR A N 1
ATOM 2172 C CA . TYR A 1 279 ? 7.953 11.725 20.101 1.00 88.31 279 TYR A CA 1
ATOM 2173 C C . TYR A 1 279 ? 8.464 13.130 20.389 1.00 88.31 279 TYR A C 1
ATOM 2175 O O . TYR A 1 279 ? 8.737 13.465 21.547 1.00 88.31 279 TYR A O 1
ATOM 2183 N N . ASP A 1 280 ? 8.598 13.927 19.338 1.00 85.75 280 ASP A N 1
ATOM 2184 C CA . ASP A 1 280 ? 8.975 15.331 19.420 1.00 85.75 280 ASP A CA 1
ATOM 2185 C C . ASP A 1 280 ? 7.831 16.202 19.981 1.00 85.75 280 ASP A C 1
ATOM 2187 O O . ASP A 1 280 ? 6.772 15.717 20.391 1.00 85.75 280 ASP A O 1
ATOM 2191 N N . ARG A 1 281 ? 8.064 17.519 20.043 1.00 81.94 281 ARG A N 1
ATOM 2192 C CA . ARG A 1 281 ? 7.094 18.491 20.569 1.00 81.94 281 ARG A CA 1
ATOM 2193 C C . ARG A 1 281 ? 5.809 18.570 19.735 1.00 81.94 281 ARG A C 1
ATOM 2195 O O . ARG A 1 281 ? 4.785 18.982 20.274 1.00 81.94 281 ARG A O 1
ATOM 2202 N N . ASP A 1 282 ? 5.866 18.179 18.466 1.00 83.69 282 ASP A N 1
ATOM 2203 C CA . ASP A 1 282 ? 4.734 18.215 17.541 1.00 83.69 282 ASP A CA 1
ATOM 2204 C C . ASP A 1 282 ? 3.953 16.884 17.550 1.00 83.69 282 ASP A C 1
ATOM 2206 O O . ASP A 1 282 ? 3.001 16.713 16.791 1.00 83.69 282 ASP A O 1
ATOM 2210 N N . GLY A 1 283 ? 4.333 15.942 18.428 1.00 82.81 283 GLY A N 1
ATOM 2211 C CA . GLY A 1 283 ? 3.683 14.640 18.580 1.00 82.81 283 GLY A CA 1
ATOM 2212 C C . GLY A 1 283 ? 4.094 13.620 17.518 1.00 82.81 283 GLY A C 1
ATOM 2213 O O . GLY A 1 283 ? 3.440 12.587 17.376 1.00 82.81 283 GLY A O 1
ATOM 2214 N N . LEU A 1 284 ? 5.164 13.888 16.766 1.00 86.25 284 LEU A N 1
ATOM 2215 C CA . LEU A 1 284 ? 5.664 13.011 15.712 1.00 86.25 284 LEU A CA 1
ATOM 2216 C C . LEU A 1 284 ? 6.788 12.119 16.245 1.00 86.25 284 LEU A C 1
ATOM 2218 O O . LEU A 1 284 ? 7.580 12.528 17.092 1.00 86.25 284 LEU A O 1
ATOM 2222 N N . LEU A 1 285 ? 6.852 10.876 15.763 1.00 88.00 285 LEU A N 1
ATOM 2223 C CA . LEU A 1 285 ? 7.822 9.888 16.234 1.00 88.00 285 LEU A CA 1
ATOM 2224 C C . LEU A 1 285 ? 9.257 10.383 15.995 1.00 88.00 285 LEU A C 1
ATOM 2226 O O . LEU A 1 285 ? 9.674 10.589 14.857 1.00 88.00 285 LEU A O 1
ATOM 2230 N N . SER A 1 286 ? 10.015 10.531 17.078 1.00 91.88 286 SER A N 1
ATOM 2231 C CA . SER A 1 286 ? 11.432 10.898 17.051 1.00 91.88 286 SER A CA 1
ATOM 2232 C C . SER A 1 286 ? 12.329 9.672 17.210 1.00 91.88 286 SER A C 1
ATOM 2234 O O . SER A 1 286 ? 13.403 9.602 16.614 1.00 91.88 286 SER A O 1
ATOM 2236 N N . TYR A 1 287 ? 11.899 8.691 18.001 1.00 93.06 287 TYR A N 1
ATOM 2237 C CA . TYR A 1 287 ? 12.681 7.492 18.265 1.00 93.06 287 TYR A CA 1
ATOM 2238 C C . TYR A 1 287 ? 11.778 6.296 18.547 1.00 93.06 287 TYR A C 1
ATOM 2240 O O . TYR A 1 287 ? 10.811 6.409 19.297 1.00 93.06 287 TYR A O 1
ATOM 2248 N N . TYR A 1 288 ? 12.134 5.154 17.975 1.00 95.19 288 TYR A N 1
ATOM 2249 C CA . TYR A 1 288 ? 11.529 3.856 18.217 1.00 95.19 288 TYR A CA 1
ATOM 2250 C C . TYR A 1 288 ? 12.628 2.815 18.387 1.00 95.19 288 TYR A C 1
ATOM 2252 O O . TYR A 1 288 ? 13.616 2.828 17.655 1.00 95.19 288 TYR A O 1
ATOM 2260 N N . VAL A 1 289 ? 12.446 1.893 19.324 1.00 96.12 289 VAL A N 1
ATOM 2261 C CA . VAL A 1 289 ? 13.299 0.715 19.458 1.00 96.12 289 VAL A CA 1
ATOM 2262 C C . VAL A 1 289 ? 12.459 -0.496 19.804 1.00 96.12 289 VAL A C 1
ATOM 2264 O O . VAL A 1 289 ? 11.608 -0.422 20.683 1.00 96.12 289 VAL A O 1
ATOM 2267 N N . LYS A 1 290 ? 12.780 -1.625 19.176 1.00 96.25 290 LYS A N 1
ATOM 2268 C CA . LYS A 1 290 ? 12.269 -2.954 19.494 1.00 96.25 290 LYS A CA 1
ATOM 2269 C C . LYS A 1 290 ? 13.408 -3.862 19.926 1.00 96.25 290 LYS A C 1
ATOM 2271 O O . LYS A 1 290 ? 14.435 -3.962 19.252 1.00 96.25 290 LYS A O 1
ATOM 2276 N N . ARG A 1 291 ? 13.228 -4.546 21.049 1.00 95.44 291 ARG A N 1
ATOM 2277 C CA . ARG A 1 291 ? 14.201 -5.473 21.629 1.00 95.44 291 ARG A CA 1
ATOM 2278 C C . ARG A 1 291 ? 13.556 -6.804 21.951 1.00 95.44 291 ARG A C 1
ATOM 2280 O O . ARG A 1 291 ? 12.377 -6.873 22.294 1.00 95.44 291 ARG A O 1
ATOM 2287 N N . ASP A 1 292 ? 14.371 -7.842 21.900 1.00 93.44 292 ASP A N 1
ATOM 2288 C CA . ASP A 1 292 ? 14.060 -9.107 22.543 1.00 93.44 292 ASP A CA 1
ATOM 2289 C C . ASP A 1 292 ? 14.006 -8.882 24.059 1.00 93.44 292 ASP A C 1
ATOM 2291 O O . ASP A 1 292 ? 14.919 -8.290 24.638 1.00 93.44 292 ASP A O 1
ATOM 2295 N N . GLY A 1 293 ? 12.911 -9.279 24.696 1.00 87.88 293 GLY A N 1
ATOM 2296 C CA . GLY A 1 293 ? 12.649 -8.968 26.098 1.00 87.88 293 GLY A CA 1
ATOM 2297 C C . GLY A 1 293 ? 13.473 -9.797 27.081 1.00 87.88 293 GLY A C 1
ATOM 2298 O O . GLY A 1 293 ? 13.680 -9.351 28.206 1.00 87.88 293 GLY A O 1
ATOM 2299 N N . GLU A 1 294 ? 13.991 -10.955 26.662 1.00 86.75 294 GLU A N 1
ATOM 2300 C CA . GLU A 1 294 ? 14.836 -11.810 27.503 1.00 86.75 294 GLU A CA 1
ATOM 2301 C C . GLU A 1 294 ? 16.313 -11.392 27.428 1.00 86.75 294 GLU A C 1
ATOM 2303 O O . GLU A 1 294 ? 16.964 -11.166 28.447 1.00 86.75 294 GLU A O 1
ATOM 2308 N N . SER A 1 295 ? 16.844 -11.238 26.214 1.00 89.06 295 SER A N 1
ATOM 2309 C CA . SER A 1 295 ? 18.256 -10.916 25.973 1.00 89.06 295 SER A CA 1
ATOM 2310 C C . SER A 1 295 ? 18.556 -9.415 25.905 1.00 89.06 295 SER A C 1
ATOM 2312 O O . SER A 1 295 ? 19.719 -9.017 25.982 1.00 89.06 295 SER A O 1
ATOM 2314 N N . GLY A 1 296 ? 17.544 -8.564 25.704 1.00 88.12 296 GLY A N 1
ATOM 2315 C CA . GLY A 1 296 ? 17.710 -7.129 25.440 1.00 88.12 296 GLY A CA 1
ATOM 2316 C C . GLY A 1 296 ? 18.307 -6.811 24.061 1.00 88.12 296 GLY A C 1
ATOM 2317 O O . GLY A 1 296 ? 18.581 -5.640 23.756 1.00 88.12 296 GLY A O 1
ATOM 2318 N N . ARG A 1 297 ? 18.526 -7.838 23.226 1.00 90.75 297 ARG A N 1
ATOM 2319 C CA . ARG A 1 297 ? 19.096 -7.704 21.883 1.00 90.75 297 ARG A CA 1
ATOM 2320 C C . ARG A 1 297 ? 18.211 -6.793 21.041 1.00 90.75 297 ARG A C 1
ATOM 2322 O O . ARG A 1 297 ? 16.996 -6.973 21.006 1.00 90.75 297 ARG A O 1
ATOM 2329 N N . LEU A 1 298 ? 18.828 -5.828 20.363 1.00 91.25 298 LEU A N 1
ATOM 2330 C CA . LEU A 1 298 ? 18.123 -4.970 19.418 1.00 91.25 298 LEU A CA 1
ATOM 2331 C C . LEU A 1 298 ? 17.589 -5.815 18.255 1.00 91.25 298 LEU A C 1
ATOM 2333 O O . LEU A 1 298 ? 18.337 -6.609 17.689 1.00 91.25 298 LEU A O 1
ATOM 2337 N N . ILE A 1 299 ? 16.304 -5.657 17.951 1.00 93.44 299 ILE A N 1
ATOM 2338 C CA . ILE A 1 299 ? 15.633 -6.312 16.825 1.00 93.44 299 ILE A CA 1
ATOM 2339 C C . ILE A 1 299 ? 15.438 -5.299 15.701 1.00 93.44 299 ILE A C 1
ATOM 2341 O O . ILE A 1 299 ? 15.798 -5.588 14.573 1.00 93.44 299 ILE A O 1
ATOM 2345 N N . ALA A 1 300 ? 14.891 -4.128 16.023 1.00 94.62 300 ALA A N 1
ATOM 2346 C CA . ALA A 1 300 ? 14.614 -3.063 15.068 1.00 94.62 300 ALA A CA 1
ATOM 2347 C C . ALA A 1 300 ? 14.704 -1.705 15.769 1.00 94.62 300 ALA A C 1
ATOM 2349 O O . ALA A 1 300 ? 14.508 -1.610 16.986 1.00 94.62 300 ALA A O 1
ATOM 2350 N N . ASP A 1 301 ? 14.974 -0.647 15.017 1.00 96.75 301 ASP A N 1
ATOM 2351 C CA . ASP A 1 301 ? 14.954 0.715 15.535 1.00 96.75 301 ASP A CA 1
ATOM 2352 C C . ASP A 1 301 ? 14.597 1.735 14.465 1.00 96.75 301 ASP A C 1
ATOM 2354 O O . ASP A 1 301 ? 14.664 1.481 13.268 1.00 96.75 301 ASP A O 1
ATOM 2358 N N . THR A 1 302 ? 14.164 2.909 14.897 1.00 96.25 302 THR A N 1
ATOM 2359 C CA . THR A 1 302 ? 14.000 4.063 14.024 1.00 96.25 302 THR A CA 1
ATOM 2360 C C . THR A 1 302 ? 14.408 5.311 14.776 1.00 96.25 302 THR A C 1
ATOM 2362 O O . THR A 1 302 ? 14.012 5.531 15.920 1.00 96.25 302 THR A O 1
ATOM 2365 N N . ARG A 1 303 ? 15.183 6.164 14.122 1.00 95.06 303 ARG A N 1
ATOM 2366 C CA . ARG A 1 303 ? 15.564 7.479 14.611 1.00 95.06 303 ARG A CA 1
ATOM 2367 C C . ARG A 1 303 ? 15.183 8.512 13.569 1.00 95.06 303 ARG A C 1
ATOM 2369 O O . ARG A 1 303 ? 15.640 8.434 12.436 1.00 95.06 303 ARG A O 1
ATOM 2376 N N . ASN A 1 304 ? 14.403 9.499 13.987 1.00 94.31 304 ASN A N 1
ATOM 2377 C CA . ASN A 1 304 ? 14.078 10.673 13.198 1.00 94.31 304 ASN A CA 1
ATOM 2378 C C . ASN A 1 304 ? 14.765 11.904 13.807 1.00 94.31 304 ASN A C 1
ATOM 2380 O O . ASN A 1 304 ? 14.503 12.287 14.953 1.00 94.31 304 ASN A O 1
ATOM 2384 N N . THR A 1 305 ? 15.665 12.505 13.035 1.00 91.19 305 THR A N 1
ATOM 2385 C CA . THR A 1 305 ? 16.384 13.731 13.373 1.00 91.19 305 THR A CA 1
ATOM 2386 C C . THR A 1 305 ? 15.837 14.870 12.528 1.00 91.19 305 THR A C 1
ATOM 2388 O O . THR A 1 305 ? 15.938 14.854 11.303 1.00 91.19 305 THR A O 1
ATOM 2391 N N . ARG A 1 306 ? 15.293 15.896 13.189 1.00 88.62 306 ARG A N 1
ATOM 2392 C CA . ARG A 1 306 ? 14.700 17.061 12.526 1.00 88.62 306 ARG A CA 1
ATOM 2393 C C . ARG A 1 306 ? 15.409 18.342 12.907 1.00 88.62 306 ARG A C 1
ATOM 2395 O O . ARG A 1 306 ? 15.698 18.598 14.075 1.00 88.62 306 ARG A O 1
ATOM 2402 N N . SER A 1 307 ? 15.645 19.172 11.905 1.00 85.56 307 SER A N 1
ATOM 2403 C CA . SER A 1 307 ? 16.122 20.540 12.055 1.00 85.56 307 SER A CA 1
ATOM 2404 C C . SER A 1 307 ? 15.443 21.435 11.009 1.00 85.56 307 SER A C 1
ATOM 2406 O O . SER A 1 307 ? 14.861 20.926 10.052 1.00 85.56 307 SER A O 1
ATOM 2408 N N . PRO A 1 308 ? 15.439 22.770 11.166 1.00 84.38 308 PRO A N 1
ATOM 2409 C CA . PRO A 1 308 ? 14.789 23.649 10.197 1.00 84.38 308 PRO A CA 1
ATOM 2410 C C . PRO A 1 308 ? 15.318 23.421 8.771 1.00 84.38 308 PRO A C 1
ATOM 2412 O O . PRO A 1 308 ? 16.492 23.659 8.498 1.00 84.38 308 PRO A O 1
ATOM 2415 N N . GLY A 1 309 ? 14.444 22.959 7.871 1.00 83.69 309 GLY A N 1
ATOM 2416 C CA . GLY A 1 309 ? 14.791 22.656 6.479 1.00 83.69 309 GLY A CA 1
ATOM 2417 C C . GLY A 1 309 ? 15.497 21.314 6.255 1.00 83.69 309 GLY A C 1
ATOM 2418 O O . GLY A 1 309 ? 15.975 21.082 5.149 1.00 83.69 309 GLY A O 1
ATOM 2419 N N . MET A 1 310 ? 15.580 20.427 7.254 1.00 90.81 310 MET A N 1
ATOM 2420 C CA . MET A 1 310 ? 16.152 19.088 7.086 1.00 90.81 310 MET A CA 1
ATOM 2421 C C . MET A 1 310 ? 15.478 18.045 7.986 1.00 90.81 310 MET A C 1
ATOM 2423 O O . MET A 1 310 ? 15.290 18.260 9.183 1.00 90.81 310 MET A O 1
ATOM 2427 N N . GLU A 1 311 ? 15.165 16.893 7.403 1.00 93.19 311 GLU A N 1
ATOM 2428 C CA . GLU A 1 311 ? 14.683 15.699 8.097 1.00 93.19 311 GLU A CA 1
ATOM 2429 C C . GLU A 1 311 ? 15.539 14.501 7.682 1.00 93.19 311 GLU A C 1
ATOM 2431 O O . GLU A 1 311 ? 15.812 14.314 6.497 1.00 93.19 311 GLU A O 1
ATOM 2436 N N . GLU A 1 312 ? 15.975 13.701 8.650 1.00 94.50 312 GLU A N 1
ATOM 2437 C CA . GLU A 1 312 ? 16.708 12.457 8.424 1.00 94.50 312 GLU A CA 1
ATOM 2438 C C . GLU A 1 312 ? 16.101 11.334 9.260 1.00 94.50 312 GLU A C 1
ATOM 2440 O O . GLU A 1 312 ? 15.997 11.438 10.482 1.00 94.50 312 GLU A O 1
ATOM 2445 N N . ILE A 1 313 ? 15.719 10.253 8.590 1.00 94.94 313 ILE A N 1
ATOM 2446 C CA . ILE A 1 313 ? 15.128 9.059 9.176 1.00 94.94 313 ILE A CA 1
ATOM 2447 C C . ILE A 1 313 ? 16.071 7.895 8.903 1.00 94.94 313 ILE A C 1
ATOM 2449 O O . ILE A 1 313 ? 16.351 7.578 7.750 1.00 94.94 313 ILE A O 1
ATOM 2453 N N . ILE A 1 314 ? 16.542 7.251 9.963 1.00 95.19 314 ILE A N 1
ATOM 2454 C CA . ILE A 1 314 ? 17.320 6.015 9.892 1.00 95.19 314 ILE A CA 1
ATOM 2455 C C . ILE A 1 314 ? 16.489 4.934 10.565 1.00 95.19 314 ILE A C 1
ATOM 2457 O O . ILE A 1 314 ? 16.120 5.093 11.727 1.00 95.19 314 ILE A O 1
ATOM 2461 N N . SER A 1 315 ? 16.180 3.857 9.854 1.00 95.00 315 SER A N 1
ATOM 2462 C CA . SER A 1 315 ? 15.405 2.731 10.372 1.00 95.00 315 SER A CA 1
ATOM 2463 C C . SER A 1 315 ? 16.099 1.412 10.091 1.00 95.00 315 SER A C 1
ATOM 2465 O O . SER A 1 315 ? 16.452 1.156 8.944 1.00 95.00 315 SER A O 1
ATOM 2467 N N . THR A 1 316 ? 16.220 0.563 11.102 1.00 95.06 316 THR A N 1
ATOM 2468 C CA . THR A 1 316 ? 16.661 -0.825 10.963 1.00 95.06 316 THR A CA 1
ATOM 2469 C C . THR A 1 316 ? 15.459 -1.735 11.166 1.00 95.06 316 THR A C 1
ATOM 2471 O O . THR A 1 316 ? 14.792 -1.634 12.199 1.00 95.06 316 THR A O 1
ATOM 2474 N N . ASP A 1 317 ? 15.161 -2.599 10.200 1.00 92.31 317 ASP A N 1
ATOM 2475 C CA . ASP A 1 317 ? 14.092 -3.592 10.323 1.00 92.31 317 ASP A CA 1
ATOM 2476 C C . ASP A 1 317 ? 14.532 -4.839 11.116 1.00 92.31 317 ASP A C 1
ATOM 2478 O O . ASP A 1 317 ? 15.681 -4.967 11.537 1.00 92.31 317 ASP A O 1
ATOM 2482 N N . GLU A 1 318 ? 13.609 -5.784 11.316 1.00 89.31 318 GLU A N 1
ATOM 2483 C CA . GLU A 1 318 ? 13.867 -7.009 12.089 1.00 89.31 318 GLU A CA 1
ATOM 2484 C C . GLU A 1 318 ? 14.846 -7.986 11.416 1.00 89.31 318 GLU A C 1
ATOM 2486 O O . GLU A 1 318 ? 15.362 -8.894 12.072 1.00 89.31 318 GLU A O 1
ATOM 2491 N N . LEU A 1 319 ? 15.095 -7.818 10.113 1.00 89.06 319 LEU A N 1
ATOM 2492 C CA . LEU A 1 319 ? 16.073 -8.591 9.348 1.00 89.06 319 LEU A CA 1
ATOM 2493 C C . LEU A 1 319 ? 17.468 -7.949 9.396 1.00 89.06 319 LEU A C 1
ATOM 2495 O O . LEU A 1 319 ? 18.433 -8.560 8.937 1.00 89.06 319 LEU A O 1
ATOM 2499 N N . GLY A 1 320 ? 17.589 -6.754 9.982 1.00 87.12 320 GLY A N 1
ATOM 2500 C CA . GLY A 1 320 ? 18.818 -5.970 10.027 1.00 87.12 320 GLY A CA 1
ATOM 2501 C C . GLY A 1 320 ? 19.028 -5.081 8.800 1.00 87.12 320 GLY A C 1
ATOM 2502 O O . GLY A 1 320 ? 20.122 -4.549 8.634 1.00 87.12 320 GLY A O 1
ATOM 2503 N N . THR A 1 321 ? 18.015 -4.915 7.944 1.00 90.00 321 THR A N 1
ATOM 2504 C CA . THR A 1 321 ? 18.064 -3.997 6.802 1.00 90.00 321 THR A CA 1
ATOM 2505 C C . THR A 1 321 ? 17.950 -2.566 7.308 1.00 90.00 321 THR A C 1
ATOM 2507 O O . THR A 1 321 ? 16.964 -2.202 7.951 1.00 90.00 321 THR A O 1
ATOM 2510 N N . MET A 1 322 ? 18.940 -1.737 7.000 1.00 92.19 322 MET A N 1
ATOM 2511 C CA . MET A 1 322 ? 18.965 -0.325 7.344 1.00 92.19 322 MET A CA 1
ATOM 2512 C C . MET A 1 322 ? 18.479 0.517 6.163 1.00 92.19 322 MET A C 1
ATOM 2514 O O . MET A 1 322 ? 19.055 0.488 5.083 1.00 92.19 322 MET A O 1
ATOM 2518 N N . THR A 1 323 ? 17.454 1.331 6.379 1.00 93.38 323 THR A N 1
ATOM 2519 C CA . THR A 1 323 ? 17.024 2.374 5.444 1.00 93.38 323 THR A CA 1
ATOM 2520 C C . THR A 1 323 ? 17.385 3.736 6.017 1.00 93.38 323 THR A C 1
ATOM 2522 O O . THR A 1 323 ? 17.026 4.055 7.147 1.00 93.38 323 THR A O 1
ATOM 2525 N N . THR A 1 324 ? 18.091 4.550 5.240 1.00 93.81 324 THR A N 1
ATOM 2526 C CA . THR A 1 324 ? 18.365 5.955 5.550 1.00 93.81 324 THR A CA 1
ATOM 2527 C C . THR A 1 324 ? 17.655 6.825 4.531 1.00 93.81 324 THR A C 1
ATOM 2529 O O . THR A 1 324 ? 17.953 6.741 3.347 1.00 93.81 324 THR A O 1
ATOM 2532 N N . SER A 1 325 ? 16.758 7.690 4.987 1.00 94.94 325 SER A N 1
ATOM 2533 C CA . SER A 1 325 ? 16.112 8.713 4.173 1.00 94.94 325 SER A CA 1
ATOM 2534 C C . SER A 1 325 ? 16.475 10.086 4.707 1.00 94.94 325 SER A C 1
ATOM 2536 O O . SER A 1 325 ? 16.421 10.326 5.910 1.00 94.94 325 SER A O 1
ATOM 2538 N N . ARG A 1 326 ? 16.853 11.003 3.825 1.00 94.62 326 ARG A N 1
ATOM 2539 C CA . ARG A 1 326 ? 17.184 12.377 4.176 1.00 94.62 326 ARG A CA 1
ATOM 2540 C C . ARG A 1 326 ? 16.556 13.334 3.184 1.00 94.62 326 ARG A C 1
ATOM 2542 O O . ARG A 1 326 ? 16.823 13.260 1.991 1.00 94.62 326 ARG A O 1
ATOM 2549 N N . THR A 1 327 ? 15.810 14.295 3.701 1.00 93.56 327 THR A N 1
ATOM 2550 C CA . THR A 1 327 ? 15.220 15.385 2.931 1.00 93.56 327 THR A CA 1
ATOM 2551 C C . THR A 1 327 ? 15.821 16.701 3.394 1.00 93.56 327 THR A C 1
ATOM 2553 O O . THR A 1 327 ? 15.876 16.984 4.589 1.00 93.56 327 THR A O 1
ATOM 2556 N N . VAL A 1 328 ? 16.288 17.515 2.452 1.00 92.88 328 VAL A N 1
ATOM 2557 C CA . VAL A 1 328 ? 16.806 18.863 2.700 1.00 92.88 328 VAL A CA 1
ATOM 2558 C C . VAL A 1 328 ? 16.049 19.834 1.808 1.00 92.88 328 VAL A C 1
ATOM 2560 O O . VAL A 1 328 ? 16.050 19.687 0.591 1.00 92.88 328 VAL A O 1
ATOM 2563 N N . SER A 1 329 ? 15.434 20.844 2.412 1.00 89.75 329 SER A N 1
ATOM 2564 C CA . SER A 1 329 ? 14.698 21.894 1.714 1.00 89.75 329 SER A CA 1
ATOM 2565 C C . SER A 1 329 ? 15.408 23.228 1.905 1.00 89.75 329 SER A C 1
ATOM 2567 O O . SER A 1 329 ? 15.494 23.750 3.019 1.00 89.75 329 SER A O 1
ATOM 2569 N N . GLN A 1 330 ? 15.908 23.800 0.812 1.00 85.62 330 GLN A N 1
ATOM 2570 C CA . GLN A 1 330 ? 16.598 25.085 0.800 1.00 85.62 330 GLN A CA 1
ATOM 2571 C C . GLN A 1 330 ? 16.080 25.939 -0.359 1.00 85.62 330 GLN A C 1
ATOM 2573 O O . GLN A 1 330 ? 16.217 25.562 -1.513 1.00 85.62 330 GLN A O 1
ATOM 2578 N N . VAL A 1 331 ? 15.522 27.116 -0.047 1.00 81.69 331 VAL A N 1
ATOM 2579 C CA . VAL A 1 331 ? 15.176 28.171 -1.028 1.00 81.69 331 VAL A CA 1
ATOM 2580 C C . VAL A 1 331 ? 14.397 27.621 -2.237 1.00 81.69 331 VAL A C 1
ATOM 2582 O O . VAL A 1 331 ? 14.826 27.741 -3.378 1.00 81.69 331 VAL A O 1
ATOM 2585 N N . GLY A 1 332 ? 13.254 26.978 -1.980 1.00 82.19 332 GLY A N 1
ATOM 2586 C CA . GLY A 1 332 ? 12.389 26.451 -3.043 1.00 82.19 332 GLY A CA 1
ATOM 2587 C C . GLY A 1 332 ? 12.956 25.245 -3.795 1.00 82.19 332 GLY A C 1
ATOM 2588 O O . GLY A 1 332 ? 12.386 24.867 -4.803 1.00 82.19 332 GLY A O 1
ATOM 2589 N N . ILE A 1 333 ? 14.054 24.643 -3.333 1.00 88.69 333 ILE A N 1
ATOM 2590 C CA . ILE A 1 333 ? 14.556 23.366 -3.842 1.00 88.69 333 ILE A CA 1
ATOM 2591 C C . ILE A 1 333 ? 14.459 22.334 -2.725 1.00 88.69 333 ILE A C 1
ATOM 2593 O O . ILE A 1 333 ? 14.893 22.590 -1.595 1.00 88.69 333 ILE A O 1
ATOM 2597 N N . THR A 1 334 ? 13.924 21.162 -3.049 1.00 92.88 334 THR A N 1
ATOM 2598 C CA . THR A 1 334 ? 13.899 20.003 -2.155 1.00 92.88 334 THR A CA 1
ATOM 2599 C C . THR A 1 334 ? 14.768 18.900 -2.730 1.00 92.88 334 THR A C 1
ATOM 2601 O O . THR A 1 334 ? 14.534 18.422 -3.837 1.00 92.88 334 THR A O 1
ATOM 2604 N N . SER A 1 335 ? 15.765 18.489 -1.953 1.00 93.44 335 SER A N 1
ATOM 2605 C CA . SER A 1 335 ? 16.640 17.367 -2.262 1.00 93.44 335 SER A CA 1
ATOM 2606 C C . SER A 1 335 ? 16.306 16.195 -1.353 1.00 93.44 335 SER A C 1
ATOM 2608 O O . SER A 1 335 ? 16.294 16.350 -0.130 1.00 93.44 335 SER A O 1
ATOM 2610 N N . THR A 1 336 ? 16.092 15.023 -1.937 1.00 94.12 336 THR A N 1
ATOM 2611 C CA . THR A 1 336 ? 15.854 13.783 -1.197 1.00 94.12 336 THR A CA 1
ATOM 2612 C C . THR A 1 336 ? 16.945 12.778 -1.517 1.00 94.12 336 THR A C 1
ATOM 2614 O O . THR A 1 336 ? 17.348 12.623 -2.668 1.00 94.12 336 THR A O 1
ATOM 2617 N N . TYR A 1 337 ? 17.410 12.106 -0.476 1.00 93.00 337 TYR A N 1
ATOM 2618 C CA . TYR A 1 337 ? 18.327 10.985 -0.518 1.00 93.00 337 TYR A CA 1
ATOM 2619 C C . TYR A 1 337 ? 17.665 9.801 0.175 1.00 93.00 337 TYR A C 1
ATOM 2621 O O . TYR A 1 337 ? 17.120 9.969 1.264 1.00 93.00 337 TYR A O 1
ATOM 2629 N N . SER A 1 338 ? 17.730 8.622 -0.426 1.00 93.25 338 SER A N 1
ATOM 2630 C CA . SER A 1 338 ? 17.289 7.373 0.188 1.00 93.25 338 SER A CA 1
ATOM 2631 C C . SER A 1 338 ? 18.327 6.296 -0.074 1.00 93.25 338 SER A C 1
ATOM 2633 O O . SER A 1 338 ? 18.832 6.194 -1.187 1.00 93.25 338 SER A O 1
ATOM 2635 N N . ARG A 1 339 ? 18.661 5.491 0.929 1.00 91.06 339 ARG A N 1
ATOM 2636 C CA . ARG A 1 339 ? 19.558 4.343 0.782 1.00 91.06 339 ARG A CA 1
ATOM 2637 C C . ARG A 1 339 ? 19.066 3.187 1.621 1.00 91.06 339 ARG A C 1
ATOM 2639 O O . ARG A 1 339 ? 18.794 3.373 2.804 1.00 91.06 339 ARG A O 1
ATOM 2646 N N . THR A 1 340 ? 19.010 2.009 1.015 1.00 90.50 340 THR A N 1
ATOM 2647 C CA . THR A 1 340 ? 18.650 0.764 1.698 1.00 90.50 340 THR A CA 1
ATOM 2648 C C . THR A 1 340 ? 19.837 -0.190 1.676 1.00 90.50 340 THR A C 1
ATOM 2650 O O . THR A 1 340 ? 20.305 -0.559 0.604 1.00 90.50 340 THR A O 1
ATOM 2653 N N . GLU A 1 341 ? 20.322 -0.578 2.851 1.00 87.94 341 GLU A N 1
ATOM 2654 C CA . GLU A 1 341 ? 21.444 -1.492 3.075 1.00 87.94 341 GLU A CA 1
ATOM 2655 C C . GLU A 1 341 ? 20.938 -2.758 3.772 1.00 87.94 341 GLU A C 1
ATOM 2657 O O . GLU A 1 341 ? 20.295 -2.682 4.814 1.00 87.94 341 GLU A O 1
ATOM 2662 N N . ALA A 1 342 ? 21.217 -3.928 3.213 1.00 83.56 342 ALA A N 1
ATOM 2663 C CA . ALA A 1 342 ? 20.981 -5.213 3.848 1.00 83.56 342 ALA A CA 1
ATOM 2664 C C . ALA A 1 342 ? 21.978 -5.450 4.995 1.00 83.56 342 ALA A C 1
ATOM 2666 O O . ALA A 1 342 ? 23.021 -4.802 5.097 1.00 83.56 342 ALA A O 1
ATOM 2667 N N . ALA A 1 343 ? 21.675 -6.427 5.853 1.00 79.06 343 ALA A N 1
ATOM 2668 C CA . ALA A 1 343 ? 22.496 -6.738 7.025 1.00 79.06 343 ALA A CA 1
ATOM 2669 C C . ALA A 1 343 ? 23.934 -7.190 6.687 1.00 79.06 343 ALA A C 1
ATOM 2671 O O . ALA A 1 343 ? 24.821 -7.093 7.534 1.00 79.06 343 ALA A O 1
ATOM 2672 N N . ASP A 1 344 ? 24.171 -7.695 5.472 1.00 76.44 344 ASP A N 1
ATOM 2673 C CA . ASP A 1 344 ? 25.495 -8.078 4.968 1.00 76.44 344 ASP A CA 1
ATOM 2674 C C . ASP A 1 344 ? 26.289 -6.900 4.368 1.00 76.44 344 ASP A C 1
ATOM 2676 O O . ASP A 1 344 ? 27.441 -7.079 3.979 1.00 76.44 344 ASP A O 1
ATOM 2680 N N . GLY A 1 345 ? 25.712 -5.694 4.342 1.00 70.00 345 GLY A N 1
ATOM 2681 C CA . GLY A 1 345 ? 26.324 -4.485 3.795 1.00 70.00 345 GLY A CA 1
ATOM 2682 C C . GLY A 1 345 ? 26.077 -4.264 2.300 1.00 70.00 345 GLY A C 1
ATOM 2683 O O . GLY A 1 345 ? 26.460 -3.211 1.783 1.00 70.00 345 GLY A O 1
ATOM 2684 N N . ALA A 1 346 ? 25.415 -5.192 1.598 1.00 71.75 346 ALA A N 1
ATOM 2685 C CA . ALA A 1 346 ? 24.946 -4.942 0.238 1.00 71.75 346 ALA A CA 1
ATOM 2686 C C . ALA A 1 346 ? 23.850 -3.869 0.265 1.00 71.75 346 ALA A C 1
ATOM 2688 O O . ALA A 1 346 ? 22.961 -3.925 1.108 1.00 71.75 346 ALA A O 1
ATOM 2689 N N . TYR A 1 347 ? 23.871 -2.890 -0.640 1.00 70.56 347 TYR A N 1
ATOM 2690 C CA . TYR A 1 347 ? 22.787 -1.910 -0.729 1.00 70.56 347 TYR A CA 1
ATOM 2691 C C . TYR A 1 347 ? 21.946 -2.159 -1.970 1.00 70.56 347 TYR A C 1
ATOM 2693 O O . TYR A 1 347 ? 22.462 -2.243 -3.078 1.00 70.56 347 TYR A O 1
ATOM 2701 N N . SER A 1 348 ? 20.638 -2.303 -1.775 1.00 67.62 348 SER A N 1
ATOM 2702 C CA . SER A 1 348 ? 19.727 -2.674 -2.855 1.00 67.62 348 SER A CA 1
ATOM 2703 C C . SER A 1 348 ? 19.422 -1.510 -3.786 1.00 67.62 348 SER A C 1
ATOM 2705 O O . SER A 1 348 ? 19.141 -1.759 -4.948 1.00 67.62 348 SER A O 1
ATOM 2707 N N . CYS A 1 349 ? 19.462 -0.273 -3.277 1.00 77.94 349 CYS A N 1
ATOM 2708 C CA . CYS A 1 349 ? 19.210 0.938 -4.051 1.00 77.94 349 CYS A CA 1
ATOM 2709 C C . CYS A 1 349 ? 19.634 2.188 -3.260 1.00 77.94 349 CYS A C 1
ATOM 2711 O O . CYS A 1 349 ? 19.344 2.315 -2.062 1.00 77.94 349 CYS A O 1
ATOM 2713 N N . THR A 1 350 ? 20.310 3.116 -3.938 1.00 87.50 350 THR A N 1
ATOM 2714 C CA . THR A 1 350 ? 20.525 4.495 -3.489 1.00 87.50 350 THR A CA 1
ATOM 2715 C C . THR A 1 350 ? 19.846 5.452 -4.459 1.00 87.50 350 THR A C 1
ATOM 2717 O O . THR A 1 350 ? 20.164 5.457 -5.644 1.00 87.50 350 THR A O 1
ATOM 2720 N N . GLU A 1 351 ? 18.955 6.300 -3.961 1.00 92.06 351 GLU A N 1
ATOM 2721 C CA . GLU A 1 351 ? 18.235 7.291 -4.754 1.00 92.06 351 GLU A CA 1
ATOM 2722 C C . GLU A 1 351 ? 18.589 8.711 -4.329 1.00 92.06 351 GLU A C 1
ATOM 2724 O O . GLU A 1 351 ? 18.661 9.040 -3.144 1.00 92.06 351 GLU A O 1
ATOM 2729 N N . TYR A 1 352 ? 18.733 9.577 -5.323 1.00 92.81 352 TYR A N 1
ATOM 2730 C CA . TYR A 1 352 ? 18.901 11.010 -5.179 1.00 92.81 352 TYR A CA 1
ATOM 2731 C C . TYR A 1 352 ? 17.871 11.693 -6.065 1.00 92.81 352 TYR A C 1
ATOM 2733 O O . TYR A 1 352 ? 17.756 11.386 -7.248 1.00 92.81 352 TYR A O 1
ATOM 2741 N N . SER A 1 353 ? 17.138 12.658 -5.531 1.00 94.19 353 SER A N 1
ATOM 2742 C CA . SER A 1 353 ? 16.282 13.506 -6.355 1.00 94.19 353 SER A CA 1
ATOM 2743 C C . SER A 1 353 ? 16.367 14.951 -5.925 1.00 94.19 353 SER A C 1
ATOM 2745 O O . SER A 1 353 ? 16.574 15.248 -4.749 1.00 94.19 353 SER A O 1
ATOM 2747 N N . THR A 1 354 ? 16.213 15.846 -6.892 1.00 93.19 354 THR A N 1
ATOM 2748 C CA . THR A 1 354 ? 16.044 17.273 -6.645 1.00 93.19 354 THR A CA 1
ATOM 2749 C C . THR A 1 354 ? 14.779 17.746 -7.334 1.00 93.19 354 THR A C 1
ATOM 2751 O O . THR A 1 354 ? 14.483 17.347 -8.464 1.00 93.19 354 THR A O 1
ATOM 2754 N N . ARG A 1 355 ? 14.012 18.569 -6.627 1.00 92.19 355 ARG A N 1
ATOM 2755 C CA . ARG A 1 355 ? 12.749 19.128 -7.092 1.00 92.19 355 ARG A CA 1
ATOM 2756 C C . ARG A 1 355 ? 12.711 20.624 -6.851 1.00 92.19 355 ARG A C 1
ATOM 2758 O O . ARG A 1 355 ? 13.339 21.104 -5.906 1.00 92.19 355 ARG A O 1
ATOM 2765 N N . ASP A 1 356 ? 11.981 21.333 -7.695 1.00 90.50 356 ASP A N 1
ATOM 2766 C CA . ASP A 1 356 ? 11.688 22.750 -7.501 1.00 90.50 356 ASP A CA 1
ATOM 2767 C C . ASP A 1 356 ? 10.568 22.981 -6.466 1.00 90.50 356 ASP A C 1
ATOM 2769 O O . ASP A 1 356 ? 10.108 22.057 -5.787 1.00 90.50 356 ASP A O 1
ATOM 2773 N N . ALA A 1 357 ? 10.140 24.240 -6.335 1.00 86.19 357 ALA A N 1
ATOM 2774 C CA . ALA A 1 357 ? 9.172 24.673 -5.333 1.00 86.19 357 ALA A CA 1
ATOM 2775 C C . ALA A 1 357 ? 7.753 24.165 -5.624 1.00 86.19 357 ALA A C 1
ATOM 2777 O O . ALA A 1 357 ? 6.954 24.044 -4.695 1.00 86.19 357 ALA A O 1
ATOM 2778 N N . ASP A 1 358 ? 7.466 23.857 -6.890 1.00 86.38 358 ASP A N 1
ATOM 2779 C CA . ASP A 1 358 ? 6.190 23.318 -7.357 1.00 86.38 358 ASP A CA 1
ATOM 2780 C C . ASP A 1 358 ? 6.179 21.775 -7.310 1.00 86.38 358 ASP A C 1
ATOM 2782 O O . ASP A 1 358 ? 5.145 21.137 -7.517 1.00 86.38 358 ASP A O 1
ATOM 2786 N N . GLY A 1 359 ? 7.321 21.164 -6.972 1.00 85.12 359 GLY A N 1
ATOM 2787 C CA . GLY A 1 359 ? 7.499 19.725 -6.815 1.00 85.12 359 GLY A CA 1
ATOM 2788 C C . GLY A 1 359 ? 7.887 18.996 -8.102 1.00 85.12 359 GLY A C 1
ATOM 2789 O O . GLY A 1 359 ? 7.929 17.755 -8.088 1.00 85.12 359 GLY A O 1
ATOM 2790 N N . ALA A 1 360 ? 8.184 19.724 -9.184 1.00 87.12 360 ALA A N 1
ATOM 2791 C CA . ALA A 1 360 ? 8.657 19.154 -10.438 1.00 87.12 360 ALA A CA 1
ATOM 2792 C C . ALA A 1 360 ? 10.110 18.686 -10.301 1.00 87.12 360 ALA A C 1
ATOM 2794 O O . ALA A 1 360 ? 10.926 19.308 -9.620 1.00 87.12 360 ALA A O 1
ATOM 2795 N N . TYR A 1 361 ? 10.435 17.551 -10.923 1.00 87.75 361 TYR A N 1
ATOM 2796 C CA . TYR A 1 361 ? 11.788 17.006 -10.886 1.00 87.75 361 TYR A CA 1
ATOM 2797 C C . TYR A 1 361 ? 12.743 17.874 -11.705 1.00 87.75 361 TYR A C 1
ATOM 2799 O O . TYR A 1 361 ? 12.476 18.174 -12.862 1.00 87.75 361 TYR A O 1
ATOM 2807 N N . LEU A 1 362 ? 13.889 18.204 -11.112 1.00 92.69 362 LEU A N 1
ATOM 2808 C CA . LEU A 1 362 ? 15.038 18.804 -11.793 1.00 92.69 362 LEU A CA 1
ATOM 2809 C C . LEU A 1 362 ? 16.068 17.721 -12.129 1.00 92.69 362 LEU A C 1
ATOM 2811 O O . LEU A 1 362 ? 16.618 17.673 -13.231 1.00 92.69 362 LEU A O 1
ATOM 2815 N N . SER A 1 363 ? 16.287 16.796 -11.191 1.00 95.25 363 SER A N 1
ATOM 2816 C CA . SER A 1 363 ? 17.093 15.601 -11.416 1.00 95.25 363 SER A CA 1
ATOM 2817 C C . SER A 1 363 ? 16.616 14.411 -10.593 1.00 95.25 363 SER A C 1
ATOM 2819 O O . SER A 1 363 ? 16.034 14.557 -9.514 1.00 95.25 363 SER A O 1
ATOM 2821 N N . TYR A 1 364 ? 16.899 13.220 -11.104 1.00 94.81 364 TYR A N 1
ATOM 2822 C CA . TYR A 1 364 ? 16.749 11.956 -10.398 1.00 94.81 364 TYR A CA 1
ATOM 2823 C C . TYR A 1 364 ? 17.949 11.070 -10.720 1.00 94.81 364 TYR A C 1
ATOM 2825 O O . TYR A 1 364 ? 18.358 10.991 -11.873 1.00 94.81 364 TYR A O 1
ATOM 2833 N N . ARG A 1 365 ? 18.520 10.406 -9.723 1.00 94.56 365 ARG A N 1
ATOM 2834 C CA . ARG A 1 365 ? 19.573 9.412 -9.902 1.00 94.56 365 ARG A CA 1
ATOM 2835 C C . ARG A 1 365 ? 19.296 8.223 -9.003 1.00 94.56 365 ARG A C 1
ATOM 2837 O O . ARG A 1 365 ? 19.079 8.418 -7.813 1.00 94.56 365 ARG A O 1
ATOM 2844 N N . SER A 1 366 ? 19.356 7.026 -9.559 1.00 93.12 366 SER A N 1
ATOM 2845 C CA . SER A 1 366 ? 19.324 5.770 -8.819 1.00 93.12 366 SER A CA 1
ATOM 2846 C C . SER A 1 366 ? 20.594 4.972 -9.081 1.00 93.12 366 SER A C 1
ATOM 2848 O O . SER A 1 366 ? 21.180 5.036 -10.167 1.00 93.12 366 SER A O 1
ATOM 2850 N N . GLU A 1 367 ? 21.051 4.256 -8.063 1.00 91.94 367 GLU A N 1
ATOM 2851 C CA . GLU A 1 367 ? 22.231 3.402 -8.117 1.00 91.94 367 GLU A CA 1
ATOM 2852 C C . GLU A 1 367 ? 21.959 2.098 -7.384 1.00 91.94 367 GLU A C 1
ATOM 2854 O O . GLU A 1 367 ? 21.646 2.10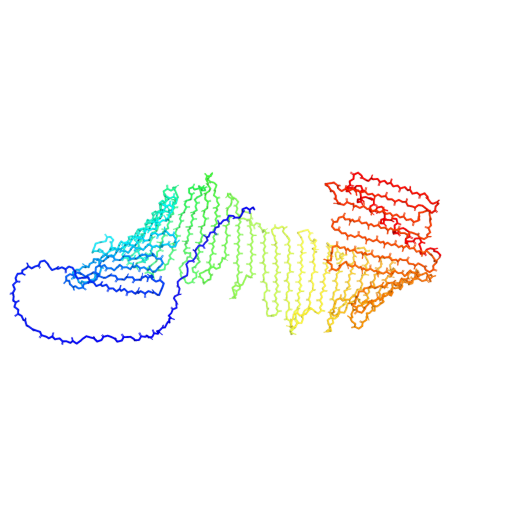9 -6.192 1.00 91.94 367 GLU A O 1
ATOM 2859 N N . ASP A 1 368 ? 22.171 0.991 -8.083 1.00 87.19 368 ASP A N 1
ATOM 2860 C CA . ASP A 1 368 ? 22.172 -0.338 -7.487 1.00 87.19 368 ASP A CA 1
ATOM 2861 C C . ASP A 1 368 ? 23.622 -0.795 -7.366 1.00 87.19 368 ASP A C 1
ATOM 2863 O O . ASP A 1 368 ? 24.448 -0.529 -8.249 1.00 87.19 368 ASP A O 1
ATOM 2867 N N . GLY A 1 369 ? 23.964 -1.483 -6.281 1.00 81.88 369 GLY A N 1
ATOM 2868 C CA . GLY A 1 369 ? 25.345 -1.863 -6.028 1.00 81.88 369 GLY A CA 1
ATOM 2869 C C . GLY A 1 369 ? 25.510 -3.006 -5.048 1.00 81.88 369 GLY A C 1
ATOM 2870 O O . GLY A 1 369 ? 24.557 -3.630 -4.596 1.00 81.88 369 GLY A O 1
ATOM 2871 N N . ASP A 1 370 ? 26.767 -3.292 -4.751 1.00 79.06 370 ASP A N 1
ATOM 2872 C CA . ASP A 1 370 ? 27.175 -4.250 -3.735 1.00 79.06 370 ASP A CA 1
ATOM 2873 C C . ASP A 1 370 ? 28.184 -3.600 -2.773 1.00 79.06 370 ASP A C 1
ATOM 2875 O O . ASP A 1 370 ? 28.415 -2.387 -2.797 1.00 79.06 370 ASP A O 1
ATOM 2879 N N . GLU A 1 371 ? 28.802 -4.408 -1.913 1.00 71.81 371 GLU A N 1
ATOM 2880 C CA . GLU A 1 371 ? 29.845 -3.960 -0.981 1.00 71.81 371 GLU A CA 1
ATOM 2881 C C . GLU A 1 371 ? 31.048 -3.270 -1.666 1.00 71.81 371 GLU A C 1
ATOM 2883 O O . GLU A 1 371 ? 31.776 -2.515 -1.019 1.00 71.81 371 GLU A O 1
ATOM 2888 N N . ASN A 1 372 ? 31.252 -3.486 -2.972 1.00 74.69 372 ASN A N 1
ATOM 2889 C CA . ASN A 1 372 ? 32.363 -2.947 -3.756 1.00 74.69 372 ASN A CA 1
ATOM 2890 C C . ASN A 1 372 ? 32.006 -1.665 -4.530 1.00 74.69 372 ASN A C 1
ATOM 2892 O O . ASN A 1 372 ? 32.903 -1.036 -5.099 1.00 74.69 372 ASN A O 1
ATOM 2896 N N . GLY A 1 373 ? 30.736 -1.245 -4.539 1.00 72.69 373 GLY A N 1
ATOM 2897 C CA . GLY A 1 373 ? 30.283 -0.012 -5.187 1.00 72.69 373 GLY A CA 1
ATOM 2898 C C . GLY A 1 373 ? 29.105 -0.207 -6.148 1.00 72.69 373 GLY A C 1
ATOM 2899 O O . GLY A 1 373 ? 28.470 -1.260 -6.145 1.00 72.69 373 GLY A O 1
ATOM 2900 N N . PRO A 1 374 ? 28.747 0.833 -6.926 1.00 79.56 374 PRO A N 1
ATOM 2901 C CA . PRO A 1 374 ? 2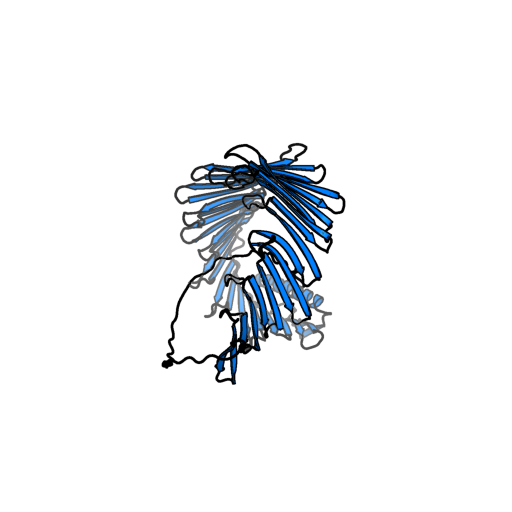7.592 0.779 -7.815 1.00 79.56 374 PRO A CA 1
ATOM 2902 C C . PRO A 1 374 ? 27.877 -0.148 -8.999 1.00 79.56 374 PRO A C 1
ATOM 2904 O O . PRO A 1 374 ? 28.876 0.015 -9.703 1.00 79.56 374 PRO A O 1
ATOM 2907 N N . THR A 1 375 ? 26.987 -1.110 -9.225 1.00 86.19 375 THR A N 1
ATOM 2908 C CA . THR A 1 375 ? 27.026 -2.044 -10.359 1.00 86.19 375 THR A CA 1
ATOM 2909 C C . THR A 1 375 ? 26.200 -1.524 -11.527 1.00 86.19 375 THR A C 1
ATOM 2911 O O . THR A 1 375 ? 26.536 -1.776 -12.680 1.00 86.19 375 THR A O 1
ATOM 2914 N N . SER A 1 376 ? 25.153 -0.750 -11.255 1.00 90.25 376 SER A N 1
ATOM 2915 C CA . SER A 1 376 ? 24.372 -0.074 -12.282 1.00 90.25 376 SER A CA 1
ATOM 2916 C C . SER A 1 376 ? 23.855 1.265 -11.775 1.00 90.25 376 SER A C 1
ATOM 2918 O O . SER A 1 376 ? 23.785 1.512 -10.571 1.00 90.25 376 SER A O 1
ATOM 2920 N N . SER A 1 377 ? 23.541 2.165 -12.698 1.00 92.88 377 SER A N 1
ATOM 2921 C CA . SER A 1 377 ? 22.956 3.450 -12.340 1.00 92.88 377 SER A CA 1
ATOM 2922 C C . SER A 1 377 ? 22.057 3.996 -13.428 1.00 92.88 377 SER A C 1
ATOM 2924 O O . SER A 1 377 ? 22.208 3.681 -14.611 1.00 92.88 377 SER A O 1
ATOM 2926 N N . GLN A 1 378 ? 21.136 4.857 -13.022 1.00 95.00 378 GLN A N 1
ATOM 2927 C CA . GLN A 1 378 ? 20.329 5.672 -13.906 1.00 95.00 378 GLN A CA 1
ATOM 2928 C C . GLN A 1 378 ? 20.365 7.113 -13.413 1.00 95.00 378 GLN A C 1
ATOM 2930 O O . GLN A 1 378 ? 20.240 7.376 -12.227 1.00 95.00 378 GLN A O 1
ATOM 2935 N N . GLU A 1 379 ? 20.521 8.058 -14.327 1.00 96.50 379 GLU A N 1
ATOM 2936 C CA . GLU A 1 379 ? 20.447 9.488 -14.065 1.00 96.50 379 GLU A CA 1
ATOM 2937 C C . GLU A 1 379 ? 19.486 10.118 -15.068 1.00 96.50 379 GLU A C 1
ATOM 2939 O O . GLU A 1 379 ? 19.551 9.839 -16.264 1.00 96.50 379 GLU A O 1
ATOM 2944 N N . ILE A 1 380 ? 18.584 10.961 -14.588 1.00 96.94 380 ILE A N 1
ATOM 2945 C CA . ILE A 1 380 ? 17.629 11.714 -15.386 1.00 96.94 380 ILE A CA 1
ATOM 2946 C C . ILE A 1 380 ? 17.798 13.188 -15.047 1.00 96.94 380 ILE A C 1
ATOM 2948 O O . ILE A 1 380 ? 17.727 13.581 -13.882 1.00 96.94 380 ILE A O 1
ATOM 2952 N N . LEU A 1 381 ? 18.013 13.997 -16.079 1.00 96.69 381 LEU A N 1
ATOM 2953 C CA . LEU A 1 381 ? 18.112 15.448 -15.993 1.00 96.69 381 LEU A CA 1
ATOM 2954 C C . LEU A 1 381 ? 16.956 16.058 -16.775 1.00 96.69 381 LEU A C 1
ATOM 2956 O O . LEU A 1 381 ? 16.838 15.811 -17.979 1.00 96.69 381 LEU A O 1
ATOM 2960 N N . TYR A 1 382 ? 16.127 16.834 -16.086 1.00 94.88 382 TYR A N 1
ATOM 2961 C CA . TYR A 1 382 ? 14.973 17.511 -16.663 1.00 94.88 382 TYR A CA 1
ATOM 2962 C C . TYR A 1 382 ? 15.330 18.953 -17.018 1.00 94.88 382 TYR A C 1
ATOM 2964 O O . TYR A 1 382 ? 16.068 19.629 -16.299 1.00 94.88 382 TYR A O 1
ATOM 2972 N N . SER A 1 383 ? 14.801 19.414 -18.142 1.00 92.69 383 SER A N 1
ATOM 2973 C CA . SER A 1 383 ? 14.901 20.795 -18.603 1.00 92.69 383 SER A CA 1
ATOM 2974 C C . SER A 1 383 ? 13.621 21.556 -18.257 1.00 92.69 383 SER A C 1
ATOM 2976 O O . SER A 1 383 ? 12.565 20.959 -18.057 1.00 92.69 383 SER A O 1
ATOM 2978 N N . GLU A 1 384 ? 13.690 22.888 -18.243 1.00 88.00 384 GLU A N 1
ATOM 2979 C CA . GLU A 1 384 ? 12.531 23.747 -17.938 1.00 88.00 384 GLU A CA 1
ATOM 2980 C C . GLU A 1 384 ? 11.372 23.593 -18.937 1.00 88.00 384 GLU A C 1
ATOM 2982 O O . GLU A 1 384 ? 10.220 23.836 -18.592 1.00 88.00 384 GLU A O 1
ATOM 2987 N N . ASP A 1 385 ? 11.655 23.172 -20.173 1.00 89.62 385 ASP A N 1
ATOM 2988 C CA . ASP A 1 385 ? 10.641 22.922 -21.203 1.00 89.62 385 ASP A CA 1
ATOM 2989 C C . ASP A 1 385 ? 9.951 21.551 -21.068 1.00 89.62 385 ASP A C 1
ATOM 2991 O O . ASP A 1 385 ? 9.099 21.217 -21.889 1.00 89.62 385 ASP A O 1
ATOM 2995 N N . GLY A 1 386 ? 10.310 20.755 -20.053 1.00 89.94 386 GLY A N 1
ATOM 2996 C CA . GLY A 1 386 ? 9.802 19.403 -19.813 1.00 89.94 386 GLY A CA 1
ATOM 2997 C C . GLY A 1 386 ? 10.547 18.297 -20.569 1.00 89.94 386 GLY A C 1
ATOM 2998 O O . GLY A 1 386 ? 10.296 17.118 -20.320 1.00 89.94 386 GLY A O 1
ATOM 2999 N N . SER A 1 387 ? 11.479 18.634 -21.468 1.00 93.81 387 SER A N 1
ATOM 3000 C CA . SER A 1 387 ? 12.368 17.646 -22.088 1.00 93.81 387 SER A CA 1
ATOM 3001 C C . SER A 1 387 ? 13.345 17.068 -21.064 1.00 93.81 387 SER A C 1
ATOM 3003 O O . SER A 1 387 ? 13.670 17.706 -20.060 1.00 93.81 387 SER A O 1
ATOM 3005 N N . TYR A 1 388 ? 13.850 15.858 -21.302 1.00 96.44 388 TYR A N 1
ATOM 3006 C CA . TYR A 1 388 ? 14.803 15.242 -20.380 1.00 96.44 388 TYR A CA 1
ATOM 3007 C C . TYR A 1 388 ? 15.822 14.346 -21.072 1.00 96.44 388 TYR A C 1
ATOM 3009 O O . TYR A 1 388 ? 15.597 13.794 -22.152 1.00 96.44 388 TYR A O 1
ATOM 3017 N N . THR A 1 389 ? 16.972 14.197 -20.418 1.00 97.75 389 THR A N 1
ATOM 3018 C CA . THR A 1 389 ? 18.006 13.229 -20.787 1.00 97.75 389 THR A CA 1
ATOM 3019 C C . THR A 1 389 ? 18.079 12.154 -19.716 1.00 97.75 389 THR A C 1
ATOM 3021 O O . THR A 1 389 ? 18.264 12.474 -18.548 1.00 97.75 389 THR A O 1
ATOM 3024 N N . SER A 1 390 ? 17.966 10.890 -20.115 1.00 97.50 390 SER A N 1
ATOM 3025 C CA . SER A 1 390 ? 18.198 9.726 -19.264 1.00 97.50 390 SER A CA 1
ATOM 3026 C C . SER A 1 390 ? 19.513 9.058 -19.656 1.00 97.50 390 SER A C 1
ATOM 3028 O O . SER A 1 390 ? 19.712 8.715 -20.819 1.00 97.50 390 SER A O 1
ATOM 3030 N N . THR A 1 391 ? 20.410 8.880 -18.696 1.00 97.69 391 THR A N 1
ATOM 3031 C CA . THR A 1 391 ? 21.662 8.138 -18.842 1.00 97.69 391 THR A CA 1
ATOM 3032 C C . THR A 1 391 ? 21.599 6.912 -17.950 1.00 97.69 391 THR A C 1
ATOM 3034 O O . THR A 1 391 ? 21.463 7.058 -16.742 1.00 97.69 391 THR A O 1
ATOM 3037 N N . SER A 1 392 ? 21.723 5.716 -18.512 1.00 96.00 392 SER A N 1
ATOM 3038 C CA . SER A 1 392 ? 21.831 4.477 -17.745 1.00 96.00 392 SER A CA 1
ATOM 3039 C C . SER A 1 392 ? 23.178 3.803 -17.971 1.00 96.00 392 SER A C 1
ATOM 3041 O O . SER A 1 392 ? 23.759 3.882 -19.056 1.00 96.00 392 SER A O 1
ATOM 3043 N N . ARG A 1 393 ? 23.682 3.137 -16.934 1.00 94.50 393 ARG A N 1
ATOM 3044 C CA . ARG A 1 393 ? 24.875 2.293 -16.968 1.00 94.50 393 ARG A CA 1
ATOM 3045 C C . ARG A 1 393 ? 24.505 0.918 -16.449 1.00 94.50 393 ARG A C 1
ATOM 3047 O O . ARG A 1 393 ? 23.995 0.813 -15.338 1.00 94.50 393 ARG A O 1
ATOM 3054 N N . SER A 1 394 ? 24.750 -0.114 -17.239 1.00 90.94 394 SER A N 1
ATOM 3055 C CA . SER A 1 394 ? 24.506 -1.503 -16.854 1.00 90.94 394 SER A CA 1
ATOM 3056 C C . SER A 1 394 ? 25.760 -2.153 -16.271 1.00 90.94 394 SER A C 1
ATOM 3058 O O . SER A 1 394 ? 26.881 -1.687 -16.479 1.00 90.94 394 SER A O 1
ATOM 3060 N N . ALA A 1 395 ? 25.566 -3.267 -15.563 1.00 87.12 395 ALA A N 1
ATOM 3061 C CA . ALA A 1 395 ? 26.639 -4.016 -14.904 1.00 87.12 395 ALA A CA 1
ATOM 3062 C C . ALA A 1 395 ? 27.689 -4.593 -15.865 1.00 87.12 395 ALA A C 1
ATOM 3064 O O . ALA A 1 395 ? 28.832 -4.815 -15.476 1.00 87.12 395 ALA A O 1
ATOM 3065 N N . ASP A 1 396 ? 27.329 -4.805 -17.131 1.00 88.31 396 ASP A N 1
ATOM 3066 C CA . ASP A 1 396 ? 28.261 -5.217 -18.184 1.00 88.31 396 ASP A CA 1
ATOM 3067 C C . ASP A 1 396 ? 29.164 -4.069 -18.682 1.00 88.31 396 ASP A C 1
ATOM 3069 O O . ASP A 1 396 ? 30.070 -4.304 -19.479 1.00 88.31 396 ASP A O 1
ATOM 3073 N N . GLY A 1 397 ? 28.951 -2.840 -18.199 1.00 87.31 397 GLY A N 1
ATOM 3074 C CA . GLY A 1 397 ? 29.695 -1.643 -18.578 1.00 87.31 397 GLY A CA 1
ATOM 3075 C C . GLY A 1 397 ? 29.100 -0.876 -19.761 1.00 87.31 397 GLY A C 1
ATOM 3076 O O . GLY A 1 397 ? 29.684 0.134 -20.163 1.00 87.31 397 GLY A O 1
ATOM 3077 N N . ALA A 1 398 ? 27.964 -1.310 -20.319 1.00 93.56 398 ALA A N 1
ATOM 3078 C CA . ALA A 1 398 ? 27.296 -0.562 -21.377 1.00 93.56 398 ALA A CA 1
ATOM 3079 C C . ALA A 1 398 ? 26.665 0.732 -20.832 1.00 93.56 398 ALA A C 1
ATOM 3081 O O . ALA A 1 398 ? 26.202 0.804 -19.691 1.00 93.56 398 ALA A O 1
ATOM 3082 N N . VAL A 1 399 ? 26.650 1.778 -21.658 1.00 96.50 399 VAL A N 1
ATOM 3083 C CA . VAL A 1 399 ? 26.091 3.090 -21.310 1.00 96.50 399 VAL A CA 1
ATOM 3084 C C . VAL A 1 399 ? 25.053 3.482 -22.346 1.00 96.50 399 VAL A C 1
ATOM 3086 O O . VAL A 1 399 ? 25.374 3.559 -23.529 1.00 96.50 399 VAL A O 1
ATOM 3089 N N . THR A 1 400 ? 23.829 3.777 -21.916 1.00 97.56 400 THR A N 1
ATOM 3090 C CA . THR A 1 400 ? 22.763 4.263 -22.799 1.00 97.56 400 THR A CA 1
ATOM 3091 C C . THR A 1 400 ? 22.400 5.694 -22.440 1.00 97.56 400 THR A C 1
ATOM 3093 O O . THR A 1 400 ? 22.047 5.976 -21.302 1.00 97.56 400 THR A O 1
ATOM 3096 N N . VAL A 1 401 ? 22.456 6.601 -23.412 1.00 97.94 401 VAL A N 1
ATOM 3097 C CA . VAL A 1 401 ? 22.023 7.996 -23.262 1.00 97.94 401 VAL A CA 1
ATOM 3098 C C . VAL A 1 401 ? 20.825 8.225 -24.167 1.00 97.94 401 VAL A C 1
ATOM 3100 O O . VAL A 1 401 ? 20.960 8.169 -25.384 1.00 97.94 401 VAL A O 1
ATOM 3103 N N . SER A 1 402 ? 19.659 8.490 -23.588 1.00 97.81 402 SER A N 1
ATOM 3104 C CA . SER A 1 402 ? 18.407 8.745 -24.304 1.00 97.81 402 SER A CA 1
ATOM 3105 C C . SER A 1 402 ? 17.914 10.163 -24.030 1.00 97.81 402 SER A C 1
ATOM 3107 O O . SER A 1 402 ? 17.925 10.614 -22.888 1.00 97.81 402 SER A O 1
ATOM 3109 N N . ARG A 1 403 ? 17.468 10.873 -25.064 1.00 97.56 403 ARG A N 1
ATOM 3110 C CA . ARG A 1 403 ? 16.860 12.206 -24.967 1.00 97.56 403 ARG A CA 1
ATOM 3111 C C . ARG A 1 403 ? 15.409 12.131 -25.386 1.00 97.56 403 ARG A C 1
ATOM 3113 O O . ARG A 1 403 ? 15.110 11.492 -26.391 1.00 97.56 403 ARG A O 1
ATOM 3120 N N . TYR A 1 404 ? 14.551 12.829 -24.661 1.00 96.62 404 TYR A N 1
ATOM 3121 C CA . TYR A 1 404 ? 13.112 12.846 -24.876 1.00 96.62 404 TYR A CA 1
ATOM 3122 C C . TYR A 1 404 ? 12.597 14.279 -24.914 1.00 96.62 404 TYR A C 1
ATOM 3124 O O . TYR A 1 404 ? 13.153 15.158 -24.255 1.00 96.62 404 TYR A O 1
ATOM 3132 N N . ASN A 1 405 ? 11.535 14.509 -25.682 1.00 93.50 405 ASN A N 1
ATOM 3133 C CA . ASN A 1 405 ? 10.794 15.767 -25.645 1.00 93.50 405 ASN A CA 1
ATOM 3134 C C . ASN A 1 405 ? 9.856 15.824 -24.417 1.00 93.50 405 ASN A C 1
ATOM 3136 O O . ASN A 1 405 ? 9.746 14.864 -23.653 1.00 93.50 405 ASN A O 1
ATOM 3140 N N . ALA A 1 406 ? 9.145 16.942 -24.258 1.00 91.12 406 ALA A N 1
ATOM 3141 C CA . ALA A 1 406 ? 8.182 17.151 -23.172 1.00 91.12 406 ALA A CA 1
ATOM 3142 C C . ALA A 1 406 ? 6.964 16.204 -23.202 1.00 91.12 406 ALA A C 1
ATOM 3144 O O . ALA A 1 406 ? 6.260 16.066 -22.208 1.00 91.12 406 ALA A O 1
ATOM 3145 N N . SER A 1 407 ? 6.711 15.541 -24.333 1.00 91.00 407 SER A N 1
ATOM 3146 C CA . SER A 1 407 ? 5.653 14.537 -24.512 1.00 91.00 407 SER A CA 1
ATOM 3147 C C . SER A 1 407 ? 6.169 13.101 -24.356 1.00 91.00 407 SER A C 1
ATOM 3149 O O . SER A 1 407 ? 5.472 12.162 -24.731 1.00 91.00 407 SER A O 1
ATOM 3151 N N . HIS A 1 408 ? 7.383 12.919 -23.821 1.00 91.56 408 HIS A N 1
ATOM 3152 C CA . HIS A 1 408 ? 8.048 11.623 -23.637 1.00 91.56 408 HIS A CA 1
ATOM 3153 C C . HIS A 1 408 ? 8.356 10.856 -24.937 1.00 91.56 408 HIS A C 1
ATOM 3155 O O . HIS A 1 408 ? 8.663 9.665 -24.895 1.00 91.56 408 HIS A O 1
ATOM 3161 N N . SER A 1 409 ? 8.332 11.513 -26.100 1.00 92.56 409 SER A N 1
ATOM 3162 C CA . SER A 1 409 ? 8.763 10.905 -27.365 1.00 92.56 409 SER A CA 1
ATOM 3163 C C . SER A 1 409 ? 10.295 10.944 -27.480 1.00 92.56 409 SER A C 1
ATOM 3165 O O . SER A 1 409 ? 10.901 11.987 -27.198 1.00 92.56 409 SER A O 1
ATOM 3167 N N . PRO A 1 410 ? 10.954 9.845 -27.892 1.00 94.00 410 PRO A N 1
ATOM 3168 C CA . PRO A 1 410 ? 12.411 9.787 -27.994 1.00 94.00 410 PRO A CA 1
ATOM 3169 C C . PRO A 1 410 ? 12.921 10.666 -29.139 1.00 94.00 410 PRO A C 1
ATOM 3171 O O . PRO A 1 410 ? 12.439 10.553 -30.256 1.00 94.00 410 PRO A O 1
ATOM 3174 N N . LEU A 1 411 ? 13.918 11.511 -28.880 1.00 95.69 411 LEU A N 1
ATOM 3175 C CA . LEU A 1 411 ? 14.602 12.360 -29.866 1.00 95.69 411 LEU A CA 1
ATOM 3176 C C . LEU A 1 411 ? 15.922 11.738 -30.333 1.00 95.69 411 LEU A C 1
ATOM 3178 O O . LEU A 1 411 ? 16.263 11.782 -31.514 1.00 95.69 411 LEU A O 1
ATOM 3182 N N . SER A 1 412 ? 16.674 11.133 -29.411 1.00 97.19 412 SER A N 1
ATOM 3183 C CA . SER A 1 412 ? 17.914 10.420 -29.727 1.00 97.19 412 SER A CA 1
ATOM 3184 C C . SER A 1 412 ? 18.256 9.388 -28.662 1.00 97.19 412 SER A C 1
ATOM 3186 O O . SER A 1 412 ? 17.970 9.611 -27.489 1.00 97.19 412 SER A O 1
ATOM 3188 N N . GLN A 1 413 ? 18.933 8.313 -29.043 1.00 97.69 413 GLN A N 1
ATOM 3189 C CA . GLN A 1 413 ? 19.437 7.283 -28.148 1.00 97.69 413 GLN A CA 1
ATOM 3190 C C . GLN A 1 413 ? 20.818 6.856 -28.622 1.00 97.69 413 GLN A C 1
ATOM 3192 O O . GLN A 1 413 ? 20.976 6.467 -29.772 1.00 97.69 413 GLN A O 1
ATOM 3197 N N . THR A 1 414 ? 21.803 6.886 -27.736 1.00 97.69 414 THR A N 1
ATOM 3198 C CA . THR A 1 414 ? 23.145 6.374 -28.000 1.00 97.69 414 THR A CA 1
ATOM 3199 C C . THR A 1 414 ? 23.448 5.257 -27.017 1.00 97.69 414 THR A C 1
ATOM 3201 O O . THR A 1 414 ? 23.504 5.502 -25.814 1.00 97.69 414 THR A O 1
ATOM 3204 N N . VAL A 1 415 ? 23.670 4.049 -27.526 1.00 96.62 415 VAL A N 1
ATOM 3205 C CA . VAL A 1 415 ? 24.105 2.883 -26.753 1.00 96.62 415 VAL A CA 1
ATOM 3206 C C . VAL A 1 415 ? 25.590 2.675 -27.005 1.00 96.62 415 VAL A C 1
ATOM 3208 O O . VAL A 1 415 ? 25.994 2.414 -28.133 1.00 96.62 415 VAL A O 1
ATOM 3211 N N . THR A 1 416 ? 26.408 2.791 -25.966 1.00 96.06 416 THR A N 1
ATOM 3212 C CA . THR A 1 416 ? 27.840 2.477 -25.985 1.00 96.06 416 THR A CA 1
ATOM 3213 C C . THR A 1 416 ? 28.027 1.106 -25.359 1.00 96.06 416 THR A C 1
ATOM 3215 O O . THR A 1 416 ? 27.775 0.933 -24.169 1.00 96.06 416 THR A O 1
ATOM 3218 N N . LYS A 1 417 ? 28.438 0.128 -26.161 1.00 93.06 417 LYS A N 1
ATOM 3219 C CA . LYS A 1 417 ? 28.710 -1.241 -25.718 1.00 93.06 417 LYS A CA 1
ATOM 3220 C C . LYS A 1 417 ? 30.002 -1.290 -24.888 1.00 93.06 417 LYS A C 1
ATOM 3222 O O . LYS A 1 417 ? 30.828 -0.379 -24.993 1.00 93.06 417 LYS A O 1
ATOM 3227 N N . PRO A 1 418 ? 30.234 -2.363 -24.111 1.00 90.31 418 PRO A N 1
ATOM 3228 C CA . PRO A 1 418 ? 31.437 -2.490 -23.282 1.00 90.31 418 PRO A CA 1
ATOM 3229 C C . PRO A 1 418 ? 32.752 -2.466 -24.079 1.00 90.31 418 PRO A C 1
ATOM 3231 O O . PRO A 1 418 ? 33.798 -2.094 -23.553 1.00 90.31 418 PRO A O 1
ATOM 3234 N N . ASP A 1 419 ? 32.709 -2.831 -25.363 1.00 90.88 419 ASP A N 1
ATOM 3235 C CA . ASP A 1 419 ? 33.851 -2.777 -26.283 1.00 90.88 419 ASP A CA 1
ATOM 3236 C C . ASP A 1 419 ? 34.122 -1.370 -26.860 1.00 90.88 419 ASP A C 1
ATOM 3238 O O . ASP A 1 419 ? 35.042 -1.193 -27.660 1.00 90.88 419 ASP A O 1
ATOM 3242 N N . GLY A 1 420 ? 33.337 -0.367 -26.453 1.00 89.50 420 GLY A N 1
ATOM 3243 C CA . GLY A 1 420 ? 33.444 1.026 -26.879 1.00 89.50 420 GLY A CA 1
ATOM 3244 C C . GLY A 1 420 ? 32.713 1.359 -28.180 1.00 89.50 420 GLY A C 1
ATOM 3245 O O . GLY A 1 420 ? 32.698 2.528 -28.570 1.00 89.50 420 GLY A O 1
ATOM 3246 N N . ARG A 1 421 ? 32.092 0.386 -28.861 1.00 93.00 421 ARG A N 1
ATOM 3247 C CA . ARG A 1 421 ? 31.279 0.666 -30.054 1.00 93.00 421 ARG A CA 1
ATOM 3248 C C . ARG A 1 421 ? 29.984 1.362 -29.665 1.00 93.00 421 ARG A C 1
ATOM 3250 O O . ARG A 1 421 ? 29.345 0.984 -28.686 1.00 93.00 421 ARG A O 1
ATOM 3257 N N . THR A 1 422 ? 29.564 2.329 -30.471 1.00 94.00 422 THR A N 1
ATOM 3258 C CA . THR A 1 422 ? 28.323 3.068 -30.260 1.00 94.00 422 THR A CA 1
ATOM 3259 C C . THR A 1 422 ? 27.321 2.818 -31.373 1.00 94.00 422 THR A C 1
ATOM 3261 O O . THR A 1 422 ? 27.668 2.894 -32.553 1.00 94.00 422 THR A O 1
ATOM 3264 N N . GLU A 1 423 ? 26.069 2.620 -30.988 1.00 95.31 423 GLU A N 1
ATOM 3265 C CA . GLU A 1 423 ? 24.895 2.662 -31.852 1.00 95.31 423 GLU A CA 1
ATOM 3266 C C . GLU A 1 423 ? 24.096 3.914 -31.496 1.00 95.31 423 GLU A C 1
ATOM 3268 O O . GLU A 1 423 ? 23.707 4.089 -30.343 1.00 95.31 423 GLU A O 1
ATOM 3273 N N . THR A 1 424 ? 23.904 4.823 -32.451 1.00 95.94 424 THR A N 1
ATOM 3274 C CA . THR A 1 424 ? 23.146 6.062 -32.237 1.00 95.94 424 THR A CA 1
ATOM 3275 C C . THR A 1 424 ? 21.916 6.075 -33.116 1.00 95.94 424 THR A C 1
ATOM 3277 O O . THR A 1 424 ? 22.038 6.060 -34.333 1.00 95.94 424 THR A O 1
ATOM 3280 N N . THR A 1 425 ? 20.745 6.155 -32.499 1.00 97.19 425 THR A N 1
ATOM 3281 C CA . THR A 1 425 ? 19.465 6.336 -33.170 1.00 97.19 425 THR A CA 1
ATOM 3282 C C . THR A 1 425 ? 18.956 7.759 -32.954 1.00 97.19 425 THR A C 1
ATOM 3284 O O . THR A 1 425 ? 18.965 8.252 -31.829 1.00 97.19 425 THR A O 1
ATOM 3287 N N . VAL A 1 426 ? 18.507 8.425 -34.015 1.00 97.25 426 VAL A N 1
ATOM 3288 C CA . VAL A 1 426 ? 17.881 9.756 -33.983 1.00 97.25 426 VAL A CA 1
ATOM 3289 C C . VAL A 1 426 ? 16.499 9.665 -34.614 1.00 97.25 426 VAL A C 1
ATOM 3291 O O . VAL A 1 426 ? 16.351 9.055 -35.674 1.00 97.25 426 VAL A O 1
ATOM 3294 N N . TRP A 1 427 ? 15.506 10.282 -33.976 1.00 97.12 427 TRP A N 1
ATOM 3295 C CA . TRP A 1 427 ? 14.135 10.358 -34.474 1.00 97.12 427 TRP A CA 1
ATOM 3296 C C . TRP A 1 427 ? 13.785 11.795 -34.848 1.00 97.12 427 TRP A C 1
ATOM 3298 O O . TRP A 1 427 ? 14.045 12.736 -34.099 1.00 97.12 427 TRP A O 1
ATOM 3308 N N . GLU A 1 428 ? 13.152 11.951 -36.002 1.00 95.31 428 GLU A N 1
ATOM 3309 C CA . GLU A 1 428 ? 12.564 13.198 -36.475 1.00 95.31 428 GLU A CA 1
ATOM 3310 C C . GLU A 1 428 ? 11.045 13.020 -36.518 1.00 95.31 428 GLU A C 1
ATOM 3312 O O . GLU A 1 428 ? 10.551 11.991 -36.987 1.00 95.31 428 GLU A O 1
ATOM 3317 N N . TYR A 1 429 ? 10.305 14.021 -36.046 1.00 92.88 429 TYR A N 1
ATOM 3318 C CA . TYR A 1 429 ? 8.844 14.002 -35.972 1.00 92.88 429 TYR A CA 1
ATOM 3319 C C . TYR A 1 429 ? 8.237 15.052 -36.900 1.00 92.88 429 TYR A C 1
ATOM 3321 O O . TYR A 1 429 ? 8.854 16.079 -37.194 1.00 92.88 429 TYR A O 1
ATOM 3329 N N . ARG A 1 430 ? 7.013 14.786 -37.351 1.00 89.50 430 ARG A N 1
ATOM 3330 C CA . ARG A 1 430 ? 6.146 15.747 -38.037 1.00 89.50 430 ARG A CA 1
ATOM 3331 C C . ARG A 1 430 ? 5.590 16.765 -37.029 1.00 89.50 430 ARG A C 1
ATOM 3333 O O . ARG A 1 430 ? 5.714 16.600 -35.818 1.00 89.50 430 ARG A O 1
ATOM 3340 N N . GLU A 1 431 ? 4.948 17.814 -37.537 1.00 86.94 431 GLU A N 1
ATOM 3341 C CA . GLU A 1 431 ? 4.298 18.845 -36.710 1.00 86.94 431 GLU A CA 1
ATOM 3342 C C . GLU A 1 431 ? 3.137 18.290 -35.862 1.00 86.94 431 GLU A C 1
ATOM 3344 O O . GLU A 1 431 ? 2.876 18.791 -34.774 1.00 86.94 431 GLU A O 1
ATOM 3349 N N . ASP A 1 432 ? 2.488 17.219 -36.325 1.00 87.88 432 ASP A N 1
ATOM 3350 C CA . ASP A 1 432 ? 1.431 16.493 -35.606 1.00 87.88 432 ASP A CA 1
ATOM 3351 C C . ASP A 1 432 ? 1.961 15.565 -34.489 1.00 87.88 432 ASP A C 1
ATOM 3353 O O . ASP A 1 432 ? 1.172 14.960 -33.765 1.00 87.88 432 ASP A O 1
ATOM 3357 N N . GLY A 1 433 ? 3.286 15.465 -34.320 1.00 87.81 433 GLY A N 1
ATOM 3358 C CA . GLY A 1 433 ? 3.932 14.621 -33.315 1.00 87.81 433 GLY A CA 1
ATOM 3359 C C . GLY A 1 433 ? 4.158 13.166 -33.738 1.00 87.81 433 GLY A C 1
ATOM 3360 O O . GLY A 1 433 ? 4.704 12.400 -32.944 1.00 87.81 433 GLY A O 1
ATOM 3361 N N . LEU A 1 434 ? 3.803 12.767 -34.966 1.00 89.88 434 LEU A N 1
ATOM 3362 C CA . LEU A 1 434 ? 4.067 11.418 -35.476 1.00 89.88 434 LEU A CA 1
ATOM 3363 C C . LEU A 1 434 ? 5.518 11.268 -35.980 1.00 89.88 434 LEU A C 1
ATOM 3365 O O . LEU A 1 434 ? 6.070 12.212 -36.559 1.00 89.88 434 LEU A O 1
ATOM 3369 N N . PRO A 1 435 ? 6.169 10.099 -35.800 1.00 92.31 435 PRO A N 1
ATOM 3370 C CA . PRO A 1 435 ? 7.524 9.860 -36.300 1.00 92.31 435 PRO A CA 1
ATOM 3371 C C . PRO A 1 435 ? 7.588 9.980 -37.825 1.00 92.31 435 PRO A C 1
ATOM 3373 O O . PRO A 1 435 ? 6.909 9.238 -38.523 1.00 92.31 435 PRO A O 1
ATOM 3376 N N . ALA A 1 436 ? 8.427 10.868 -38.354 1.00 93.94 436 ALA A N 1
ATOM 3377 C CA . ALA A 1 436 ? 8.663 11.032 -39.790 1.00 93.94 436 ALA A CA 1
ATOM 3378 C C . ALA A 1 436 ? 9.828 10.164 -40.278 1.00 93.94 436 ALA A C 1
ATOM 3380 O O . ALA A 1 436 ? 9.780 9.570 -41.358 1.00 93.94 436 ALA A O 1
ATOM 3381 N N . ARG A 1 437 ? 10.903 10.108 -39.484 1.00 95.75 437 ARG A N 1
ATOM 3382 C CA . ARG A 1 437 ? 12.161 9.472 -39.872 1.00 95.75 437 ARG A CA 1
ATOM 3383 C C . ARG A 1 437 ? 12.939 8.987 -38.655 1.00 95.75 437 ARG A C 1
ATOM 3385 O O . ARG A 1 437 ? 12.958 9.644 -37.620 1.00 95.75 437 ARG A O 1
ATOM 3392 N N . LYS A 1 438 ? 13.622 7.856 -38.805 1.00 96.31 438 LYS A N 1
ATOM 3393 C CA . LYS A 1 438 ? 14.547 7.267 -37.835 1.00 96.31 438 LYS A CA 1
ATOM 3394 C C . LYS A 1 438 ? 15.876 6.988 -38.535 1.00 96.31 438 LYS A C 1
ATOM 3396 O O . LYS A 1 438 ? 15.886 6.385 -39.602 1.00 96.31 438 LYS A O 1
ATOM 3401 N N . VAL A 1 439 ? 16.991 7.420 -37.958 1.00 96.00 439 VAL A N 1
ATOM 3402 C CA . VAL A 1 439 ? 18.342 7.141 -38.475 1.00 96.00 439 VAL A CA 1
ATOM 3403 C C . VAL A 1 439 ? 19.135 6.428 -37.399 1.00 96.00 439 VAL A C 1
ATOM 3405 O O . VAL A 1 439 ? 19.263 6.971 -36.307 1.00 96.00 439 VAL A O 1
ATOM 3408 N N . THR A 1 440 ? 19.671 5.252 -37.706 1.00 95.25 440 THR A N 1
ATOM 3409 C CA . THR A 1 440 ? 20.555 4.487 -36.824 1.00 95.25 440 THR A CA 1
ATOM 3410 C C . THR A 1 440 ? 21.949 4.415 -37.442 1.00 95.25 440 THR A C 1
ATOM 3412 O O . THR A 1 440 ? 22.111 3.894 -38.542 1.00 95.25 440 THR A O 1
ATOM 3415 N N . SER A 1 441 ? 22.950 4.932 -36.733 1.00 93.19 441 SER A N 1
ATOM 3416 C CA . SER A 1 441 ? 24.352 4.984 -37.157 1.00 93.19 441 SER A CA 1
ATOM 3417 C C . SER A 1 441 ? 25.236 4.157 -36.224 1.00 93.19 441 SER A C 1
ATOM 3419 O O . SER A 1 441 ? 25.044 4.161 -35.004 1.00 93.19 441 SER A O 1
ATOM 3421 N N . TYR A 1 442 ? 26.252 3.500 -36.786 1.00 91.88 442 TYR A N 1
ATOM 3422 C CA . TYR A 1 442 ? 27.167 2.621 -36.050 1.00 91.88 442 TYR A CA 1
ATOM 3423 C C . TYR A 1 442 ? 28.608 3.135 -36.120 1.00 91.88 442 TYR A C 1
ATOM 3425 O O . TYR A 1 442 ? 29.130 3.417 -37.199 1.00 91.88 442 TYR A O 1
ATOM 3433 N N . SER A 1 443 ? 29.300 3.219 -34.979 1.00 90.19 443 SER A N 1
ATOM 3434 C CA . SER A 1 443 ? 30.689 3.714 -34.943 1.00 90.19 443 SER A CA 1
ATOM 3435 C C . SER A 1 443 ? 31.716 2.758 -35.547 1.00 90.19 443 SER A C 1
ATOM 3437 O O . SER A 1 443 ? 32.849 3.160 -35.795 1.00 90.19 443 SER A O 1
ATOM 3439 N N . ASP A 1 444 ? 31.363 1.485 -35.728 1.00 84.56 444 ASP A N 1
ATOM 3440 C CA . ASP A 1 444 ? 32.249 0.464 -36.297 1.00 84.56 444 ASP A CA 1
ATOM 3441 C C . ASP A 1 444 ? 32.254 0.450 -37.832 1.00 84.56 444 ASP A C 1
ATOM 3443 O O . ASP A 1 444 ? 32.944 -0.366 -38.442 1.00 84.56 444 ASP A O 1
ATOM 3447 N N . GLY A 1 445 ? 31.530 1.382 -38.458 1.00 75.19 445 GLY A N 1
ATOM 3448 C CA . GLY A 1 445 ? 31.490 1.523 -39.907 1.00 75.19 445 GLY A CA 1
ATOM 3449 C C . GLY A 1 445 ? 30.575 0.518 -40.605 1.00 75.19 445 GLY A C 1
ATOM 3450 O O . GLY A 1 445 ? 30.613 0.456 -41.831 1.00 75.19 445 GLY A O 1
ATOM 3451 N N . THR A 1 446 ? 29.730 -0.217 -39.864 1.00 78.62 446 THR A N 1
ATOM 3452 C CA . THR A 1 446 ? 28.698 -1.125 -40.420 1.00 78.62 446 THR A CA 1
ATOM 3453 C C . THR A 1 446 ? 27.686 -0.394 -41.324 1.00 78.62 446 THR A C 1
ATOM 3455 O O . THR A 1 446 ? 26.994 -1.020 -42.124 1.00 78.62 446 THR A O 1
ATOM 3458 N N . GLY A 1 447 ? 27.698 0.942 -41.296 1.00 79.44 447 GLY A N 1
ATOM 3459 C CA . GLY A 1 447 ? 26.934 1.807 -42.180 1.00 79.44 447 GLY A CA 1
ATOM 3460 C C . GLY A 1 447 ? 25.530 2.068 -41.646 1.00 79.44 447 GLY A C 1
ATOM 3461 O O . GLY A 1 447 ? 24.946 1.239 -40.958 1.00 79.44 447 GLY A O 1
ATOM 3462 N N . ASP A 1 448 ? 25.014 3.256 -41.933 1.00 90.00 448 ASP A N 1
ATOM 3463 C CA . ASP A 1 448 ? 23.771 3.747 -41.351 1.00 90.00 448 ASP A CA 1
ATOM 3464 C C . ASP A 1 448 ? 22.524 3.093 -41.965 1.00 90.00 448 ASP A C 1
ATOM 3466 O O . ASP A 1 448 ? 22.470 2.800 -43.164 1.00 90.00 448 ASP A O 1
ATOM 3470 N N . THR A 1 449 ? 21.494 2.939 -41.138 1.00 92.69 449 THR A N 1
ATOM 3471 C CA . THR A 1 449 ? 20.143 2.543 -41.539 1.00 92.69 449 THR A CA 1
ATOM 3472 C C . THR A 1 449 ? 19.202 3.730 -41.376 1.00 92.69 449 THR A C 1
ATOM 3474 O O . THR A 1 449 ? 19.182 4.385 -40.335 1.00 92.69 449 THR A O 1
ATOM 3477 N N . VAL A 1 450 ? 18.398 4.016 -42.396 1.00 95.12 450 VAL A N 1
ATOM 3478 C CA . VAL A 1 450 ? 17.399 5.090 -42.396 1.00 95.12 450 VAL A CA 1
ATOM 3479 C C . VAL A 1 450 ? 16.022 4.486 -42.610 1.00 95.12 450 VAL A C 1
ATOM 3481 O O . VAL A 1 450 ? 15.811 3.811 -43.610 1.00 95.12 450 VAL A O 1
ATOM 3484 N N . VAL A 1 451 ? 15.078 4.770 -41.718 1.00 96.44 451 VAL A N 1
ATOM 3485 C CA . VAL A 1 451 ? 13.662 4.424 -41.871 1.00 96.44 451 VAL A CA 1
ATOM 3486 C C . VAL A 1 451 ? 12.849 5.701 -42.039 1.00 96.44 451 VAL A C 1
ATOM 3488 O O . VAL A 1 451 ? 12.980 6.621 -41.233 1.00 96.44 451 VAL A O 1
ATOM 3491 N N . THR A 1 452 ? 12.012 5.780 -43.067 1.00 96.56 452 THR A N 1
ATOM 3492 C CA . THR A 1 452 ? 11.036 6.869 -43.249 1.00 96.56 452 THR A CA 1
ATOM 3493 C C . THR A 1 452 ? 9.619 6.335 -43.163 1.00 96.56 452 THR A C 1
ATOM 3495 O O . THR A 1 452 ? 9.352 5.267 -43.706 1.00 96.56 452 THR A O 1
ATOM 3498 N N . TYR A 1 453 ? 8.722 7.094 -42.542 1.00 95.75 453 TYR A N 1
ATOM 3499 C CA . TYR A 1 453 ? 7.330 6.707 -42.317 1.00 95.75 453 TYR A CA 1
ATOM 3500 C C . TYR A 1 453 ? 6.379 7.627 -43.089 1.00 95.75 453 TYR A C 1
ATOM 3502 O O . TYR A 1 453 ? 6.594 8.840 -43.157 1.00 95.75 453 TYR A O 1
ATOM 3510 N N . GLN A 1 454 ? 5.323 7.054 -43.657 1.00 94.06 454 GLN A N 1
ATOM 3511 C CA . GLN A 1 454 ? 4.223 7.769 -44.297 1.00 94.06 454 GLN A CA 1
ATOM 3512 C C . GLN A 1 454 ? 2.907 7.355 -43.655 1.00 94.06 454 GLN A C 1
ATOM 3514 O O . GLN A 1 454 ? 2.715 6.193 -43.306 1.00 94.06 454 GLN A O 1
ATOM 3519 N N . TYR A 1 455 ? 2.019 8.329 -43.501 1.00 92.88 455 TYR A N 1
ATOM 3520 C CA . TYR A 1 455 ? 0.720 8.152 -42.873 1.00 92.88 455 TYR A CA 1
ATOM 3521 C C . TYR A 1 455 ? -0.346 8.755 -43.771 1.00 92.88 455 TYR A C 1
ATOM 3523 O O . TYR A 1 455 ? -0.071 9.723 -44.491 1.00 92.88 455 TYR A O 1
ATOM 3531 N N . ASP A 1 456 ? -1.554 8.221 -43.676 1.00 89.38 456 ASP A N 1
ATOM 3532 C CA . ASP A 1 456 ? -2.731 8.826 -44.278 1.00 89.38 456 ASP A CA 1
ATOM 3533 C C . ASP A 1 456 ? -3.204 10.073 -43.503 1.00 89.38 456 ASP A C 1
ATOM 3535 O O . ASP A 1 456 ? -2.631 10.470 -42.482 1.00 89.38 456 ASP A O 1
ATOM 3539 N N . ASP A 1 457 ? -4.275 10.700 -43.992 1.00 86.50 457 ASP A N 1
ATOM 3540 C CA . ASP A 1 457 ? -4.859 11.911 -43.398 1.00 86.50 457 ASP A CA 1
ATOM 3541 C C . ASP A 1 457 ? -5.479 11.671 -42.006 1.00 86.50 457 ASP A C 1
ATOM 3543 O O . ASP A 1 457 ? -5.780 12.629 -41.291 1.00 86.50 457 ASP A O 1
ATOM 3547 N N . THR A 1 458 ? -5.681 10.411 -41.610 1.00 87.19 458 THR A N 1
ATOM 3548 C CA . THR A 1 458 ? -6.202 10.031 -40.287 1.00 87.19 458 THR A CA 1
ATOM 3549 C C . THR A 1 458 ? -5.093 9.791 -39.263 1.00 87.19 458 THR A C 1
ATOM 3551 O O . THR A 1 458 ? -5.381 9.674 -38.072 1.00 87.19 458 THR A O 1
ATOM 3554 N N . GLY A 1 459 ? -3.830 9.764 -39.705 1.00 86.56 459 GLY A N 1
ATOM 3555 C CA . GLY A 1 459 ? -2.671 9.448 -38.872 1.00 86.56 459 GLY A CA 1
ATOM 3556 C C . GLY A 1 459 ? -2.342 7.953 -38.811 1.00 86.56 459 GLY A C 1
ATOM 3557 O O . GLY A 1 459 ? -1.541 7.550 -37.968 1.00 86.56 459 GLY A O 1
ATOM 3558 N N . THR A 1 460 ? -2.921 7.131 -39.692 1.00 88.81 460 THR A N 1
ATOM 3559 C CA . THR A 1 460 ? -2.637 5.691 -39.779 1.00 88.81 460 THR A CA 1
ATOM 3560 C C . THR A 1 460 ? -1.407 5.462 -40.654 1.00 88.81 460 THR A C 1
ATOM 3562 O O . THR A 1 460 ? -1.292 6.053 -41.726 1.00 88.81 460 THR A O 1
ATOM 3565 N N . LEU A 1 461 ? -0.462 4.632 -40.199 1.00 91.00 461 LEU A N 1
ATOM 3566 C CA . LEU A 1 461 ? 0.768 4.325 -40.938 1.00 91.00 461 LEU A CA 1
ATOM 3567 C C . LEU A 1 461 ? 0.429 3.544 -42.215 1.00 91.00 461 LEU A C 1
ATOM 3569 O O . LEU A 1 461 ? -0.131 2.456 -42.128 1.00 91.00 461 LEU A O 1
ATOM 3573 N N . THR A 1 462 ? 0.801 4.070 -43.381 1.00 93.25 462 THR A N 1
ATOM 3574 C CA . THR A 1 462 ? 0.564 3.419 -44.680 1.00 93.25 462 THR A CA 1
ATOM 3575 C C . THR A 1 462 ? 1.828 2.796 -45.238 1.00 93.25 462 THR A C 1
ATOM 3577 O O . THR A 1 462 ? 1.776 1.717 -45.816 1.00 93.25 462 THR A O 1
ATOM 3580 N N . ASP A 1 463 ? 2.982 3.439 -45.058 1.00 94.25 463 ASP A N 1
ATOM 3581 C CA . ASP A 1 463 ? 4.242 2.956 -45.610 1.00 94.25 463 ASP A CA 1
ATOM 3582 C C . ASP A 1 463 ? 5.388 3.208 -44.627 1.00 94.25 463 ASP A C 1
ATOM 3584 O O . ASP A 1 463 ? 5.497 4.273 -44.013 1.00 94.25 463 ASP A O 1
ATOM 3588 N N . SER A 1 464 ? 6.302 2.251 -44.530 1.00 95.94 464 SER A N 1
ATOM 3589 C CA . SER A 1 464 ? 7.639 2.465 -43.995 1.00 95.94 464 SER A CA 1
ATOM 3590 C C . SER A 1 464 ? 8.676 2.100 -45.053 1.00 95.94 464 SER A C 1
ATOM 3592 O O . SER A 1 464 ? 8.472 1.222 -45.886 1.00 95.94 464 SER A O 1
ATOM 3594 N N . THR A 1 465 ? 9.786 2.823 -45.101 1.00 96.25 465 THR A N 1
ATOM 3595 C CA . THR A 1 465 ? 10.886 2.517 -46.020 1.00 96.25 465 THR A CA 1
ATOM 3596 C C . THR A 1 465 ? 12.178 2.476 -45.243 1.00 96.25 465 THR A C 1
ATOM 3598 O O . THR A 1 465 ? 12.645 3.519 -44.795 1.00 96.25 465 THR A O 1
ATOM 3601 N N . GLU A 1 466 ? 12.757 1.289 -45.099 1.00 95.25 466 GLU A N 1
ATOM 3602 C CA . GLU A 1 466 ? 14.084 1.086 -44.528 1.00 95.25 466 GLU A CA 1
ATOM 3603 C C . GLU A 1 466 ? 15.121 1.094 -45.653 1.00 95.25 466 GLU A C 1
ATOM 3605 O O . GLU A 1 466 ? 14.954 0.430 -46.669 1.00 95.25 466 GLU A O 1
ATOM 3610 N N . THR A 1 467 ? 16.200 1.850 -45.489 1.00 93.25 467 THR A N 1
ATOM 3611 C CA . THR A 1 467 ? 17.344 1.906 -46.403 1.00 93.25 467 THR A CA 1
ATOM 3612 C C . THR A 1 467 ? 18.622 1.698 -45.615 1.00 93.25 467 THR A C 1
ATOM 3614 O O . THR A 1 467 ? 18.886 2.435 -44.666 1.00 93.25 467 THR A O 1
ATOM 3617 N N . ARG A 1 468 ? 19.428 0.720 -46.020 1.00 90.19 468 ARG A N 1
ATOM 3618 C CA . ARG A 1 468 ? 20.724 0.408 -45.410 1.00 90.19 468 ARG A CA 1
ATOM 3619 C C . ARG A 1 468 ? 21.863 1.056 -46.190 1.00 90.19 468 ARG A C 1
ATOM 3621 O O . ARG A 1 468 ? 21.727 1.392 -47.365 1.00 90.19 468 ARG A O 1
ATOM 3628 N N . ALA A 1 469 ? 23.024 1.190 -45.558 1.00 85.31 469 ALA A N 1
ATOM 3629 C CA . ALA A 1 469 ? 24.192 1.838 -46.157 1.00 85.31 469 ALA A CA 1
ATOM 3630 C C . ALA A 1 469 ? 24.714 1.190 -47.446 1.00 85.31 469 ALA A C 1
ATOM 3632 O O . ALA A 1 469 ? 25.346 1.868 -48.256 1.00 85.31 469 ALA A O 1
ATOM 3633 N N . ASN A 1 470 ? 24.448 -0.101 -47.662 1.00 83.56 470 ASN A N 1
ATOM 3634 C CA . ASN A 1 470 ? 24.766 -0.786 -48.917 1.00 83.56 470 ASN A CA 1
ATOM 3635 C C . ASN A 1 470 ? 23.858 -0.357 -50.090 1.00 83.56 470 ASN A C 1
ATOM 3637 O O . ASN A 1 470 ? 24.050 -0.833 -51.206 1.00 83.56 470 ASN A O 1
ATOM 3641 N N . GLY A 1 471 ? 22.894 0.539 -49.858 1.00 83.56 471 GLY A N 1
ATOM 3642 C CA . GLY A 1 471 ? 21.943 1.022 -50.855 1.00 83.56 471 GLY A CA 1
ATOM 3643 C C . GLY A 1 471 ? 20.741 0.102 -51.060 1.00 83.56 471 GLY A C 1
ATOM 3644 O O . GLY A 1 471 ? 19.899 0.402 -51.905 1.00 83.56 471 GLY A O 1
ATOM 3645 N N . MET A 1 472 ? 20.639 -0.997 -50.306 1.00 88.62 472 MET A N 1
ATOM 3646 C CA . MET A 1 472 ? 19.437 -1.826 -50.287 1.00 88.62 472 MET A CA 1
ATOM 3647 C C . MET A 1 472 ? 18.332 -1.103 -49.530 1.00 88.62 472 MET A C 1
ATOM 3649 O O . MET A 1 472 ? 18.572 -0.533 -48.462 1.00 88.62 472 MET A O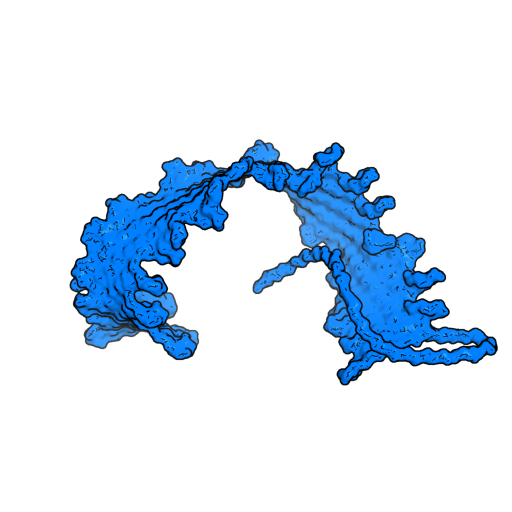 1
ATOM 3653 N N . SER A 1 473 ? 17.121 -1.161 -50.072 1.00 91.75 473 SER A N 1
ATOM 3654 C CA . SER A 1 473 ? 15.936 -0.582 -49.448 1.00 91.75 473 SER A CA 1
ATOM 3655 C C . SER A 1 473 ? 14.792 -1.581 -49.465 1.00 91.75 473 SER A C 1
ATOM 3657 O O . SER A 1 473 ? 14.584 -2.243 -50.481 1.00 91.75 473 SER A O 1
ATOM 3659 N N . ALA A 1 474 ? 14.036 -1.632 -48.374 1.00 94.19 474 ALA A N 1
ATOM 3660 C CA . ALA A 1 474 ? 12.775 -2.345 -48.259 1.00 94.19 474 ALA A CA 1
ATOM 3661 C C . ALA A 1 474 ? 11.658 -1.327 -48.013 1.00 94.19 474 ALA A C 1
ATOM 3663 O O . ALA A 1 474 ? 11.745 -0.515 -47.092 1.00 94.19 474 ALA A O 1
ATOM 3664 N N . VAL A 1 475 ? 10.630 -1.348 -48.856 1.00 95.56 475 VAL A N 1
ATOM 3665 C CA . VAL A 1 475 ? 9.385 -0.608 -48.635 1.00 95.56 475 VAL A CA 1
ATOM 3666 C C . VAL A 1 475 ? 8.373 -1.589 -48.076 1.00 95.56 475 VAL A C 1
ATOM 3668 O O . VAL A 1 475 ? 8.038 -2.556 -48.759 1.00 95.56 475 VAL A O 1
ATOM 3671 N N . THR A 1 476 ? 7.891 -1.330 -46.868 1.00 94.81 476 THR A N 1
ATOM 3672 C CA . THR A 1 476 ? 6.776 -2.052 -46.267 1.00 94.81 476 THR A CA 1
ATOM 3673 C C . THR A 1 476 ? 5.533 -1.195 -46.367 1.00 94.81 476 THR A C 1
ATOM 3675 O O . THR A 1 476 ? 5.532 -0.061 -45.892 1.00 94.81 476 THR A O 1
ATOM 3678 N N . ARG A 1 477 ? 4.480 -1.724 -46.978 1.00 95.25 477 ARG A N 1
ATOM 3679 C CA . ARG A 1 477 ? 3.184 -1.062 -47.063 1.00 95.25 477 ARG A CA 1
ATOM 3680 C C . ARG A 1 477 ? 2.162 -1.811 -46.227 1.00 95.25 477 ARG A C 1
ATOM 3682 O O . ARG A 1 477 ? 2.121 -3.038 -46.257 1.00 95.25 477 ARG A O 1
ATOM 3689 N N . TYR A 1 478 ? 1.363 -1.041 -45.508 1.00 92.00 478 TYR A N 1
ATOM 3690 C CA . TYR A 1 478 ? 0.356 -1.507 -44.577 1.00 92.00 478 TYR A CA 1
ATOM 3691 C C . TYR A 1 478 ? -1.025 -1.131 -45.091 1.00 92.00 478 TYR A C 1
ATOM 3693 O O . TYR A 1 478 ? -1.256 -0.002 -45.531 1.00 92.00 478 TYR A O 1
ATOM 3701 N N . TRP A 1 479 ? -1.948 -2.075 -44.985 1.00 89.06 479 TRP A N 1
ATOM 3702 C CA . TRP A 1 479 ? -3.366 -1.833 -45.184 1.00 89.06 479 TRP A CA 1
ATOM 3703 C C . TRP A 1 479 ? -4.140 -2.551 -44.103 1.00 89.06 479 TRP A C 1
ATOM 3705 O O . TRP A 1 479 ? -3.856 -3.704 -43.780 1.00 89.06 479 TRP A O 1
ATOM 3715 N N . SER A 1 480 ? -5.149 -1.876 -43.585 1.00 86.88 480 SER A N 1
ATOM 3716 C CA . SER A 1 480 ? -6.176 -2.507 -42.784 1.00 86.88 480 SER A CA 1
ATOM 3717 C C . SER A 1 480 ? -7.536 -2.119 -43.330 1.00 86.88 480 SER A C 1
ATOM 3719 O O . SER A 1 480 ? -7.748 -0.979 -43.750 1.00 86.88 480 SER A O 1
ATOM 3721 N N . ASP A 1 481 ? -8.442 -3.085 -43.353 1.00 84.75 481 ASP A N 1
ATOM 3722 C CA . ASP A 1 481 ? -9.843 -2.863 -43.675 1.00 84.75 481 ASP A CA 1
ATOM 3723 C C . ASP A 1 481 ? -10.711 -3.581 -42.642 1.00 84.75 481 ASP A C 1
ATOM 3725 O O . ASP A 1 481 ? -10.347 -4.640 -42.121 1.00 84.75 481 ASP A O 1
ATOM 3729 N N . TYR A 1 482 ? -11.847 -2.970 -42.337 1.00 82.00 482 TYR A N 1
ATOM 3730 C CA . TYR A 1 482 ? -12.865 -3.526 -41.458 1.00 82.00 482 TYR A CA 1
ATOM 3731 C C . TYR A 1 482 ? -14.180 -3.518 -42.219 1.00 82.00 482 TYR A C 1
ATOM 3733 O O . TYR A 1 482 ? -14.517 -2.528 -42.878 1.00 82.00 482 TYR A O 1
ATOM 3741 N N . ASP A 1 483 ? -14.962 -4.588 -42.101 1.00 80.44 483 ASP A N 1
ATOM 3742 C CA . ASP A 1 483 ? -16.349 -4.480 -42.535 1.00 80.44 483 ASP A CA 1
ATOM 3743 C C . ASP A 1 483 ? -17.100 -3.443 -41.674 1.00 80.44 483 ASP A C 1
ATOM 3745 O O . ASP A 1 483 ? -16.702 -3.095 -40.561 1.00 80.44 483 ASP A O 1
ATOM 3749 N N . GLY A 1 484 ? -18.182 -2.876 -42.216 1.00 67.25 484 GLY A N 1
ATOM 3750 C CA . GLY A 1 484 ? -18.909 -1.777 -41.566 1.00 67.25 484 GLY A CA 1
ATOM 3751 C C . GLY A 1 484 ? -19.526 -2.129 -40.205 1.00 67.25 484 GLY A C 1
ATOM 3752 O O . GLY A 1 484 ? -19.954 -1.218 -39.495 1.00 67.25 484 GLY A O 1
ATOM 3753 N N . ASP A 1 485 ? -19.554 -3.418 -39.859 1.00 74.69 485 ASP A N 1
ATOM 3754 C CA . ASP A 1 485 ? -20.085 -3.961 -38.610 1.00 74.69 485 ASP A CA 1
ATOM 3755 C C . ASP A 1 485 ? -18.967 -4.360 -37.612 1.00 74.69 485 ASP A C 1
ATOM 3757 O O . ASP A 1 485 ? -19.252 -4.553 -36.430 1.00 74.69 485 ASP A O 1
ATOM 3761 N N . GLY A 1 486 ? -17.694 -4.390 -38.040 1.00 74.19 486 GLY A N 1
ATOM 3762 C CA . GLY A 1 486 ? -16.521 -4.723 -37.221 1.00 74.19 486 GLY A CA 1
ATOM 3763 C C . GLY A 1 486 ? -16.317 -6.222 -36.963 1.00 74.19 486 GLY A C 1
ATOM 3764 O O . GLY A 1 486 ? -15.540 -6.584 -36.079 1.00 74.19 486 GLY A O 1
ATOM 3765 N N . ASP A 1 487 ? -17.011 -7.083 -37.706 1.00 76.75 487 ASP A N 1
ATOM 3766 C CA . ASP A 1 487 ? -17.021 -8.543 -37.555 1.00 76.75 487 ASP A CA 1
ATOM 3767 C C . ASP A 1 487 ? -15.946 -9.243 -38.403 1.00 76.75 487 ASP A C 1
ATOM 3769 O O . ASP A 1 487 ? -15.614 -10.410 -38.153 1.00 76.75 487 ASP A O 1
ATOM 3773 N N . PHE A 1 488 ? -15.393 -8.535 -39.388 1.00 79.31 488 PHE A N 1
ATOM 3774 C CA . PHE A 1 488 ? -14.292 -8.985 -40.229 1.00 79.31 488 PHE A CA 1
ATOM 3775 C C . PHE A 1 488 ? -13.161 -7.956 -40.226 1.00 79.31 488 PHE A C 1
ATOM 3777 O O . PHE A 1 488 ? -13.372 -6.781 -40.532 1.00 79.31 488 PHE A O 1
ATOM 3784 N N . TYR A 1 489 ? -11.956 -8.424 -39.912 1.00 86.19 489 TYR A N 1
ATOM 3785 C CA . TYR A 1 489 ? -10.717 -7.662 -39.949 1.00 86.19 489 TYR A CA 1
ATOM 3786 C C . TYR A 1 489 ? -9.784 -8.241 -41.007 1.00 86.19 489 TYR A C 1
ATOM 3788 O O . TYR A 1 489 ? -9.507 -9.441 -41.020 1.00 86.19 489 TYR A O 1
ATOM 3796 N N . GLN A 1 490 ? -9.271 -7.371 -41.870 1.00 88.94 490 GLN A N 1
ATOM 3797 C CA . GLN A 1 490 ? -8.237 -7.713 -42.830 1.00 88.94 490 GLN A CA 1
ATOM 3798 C C . GLN A 1 490 ? -7.015 -6.834 -42.595 1.00 88.94 490 GLN A C 1
ATOM 3800 O O . GLN A 1 490 ? -7.121 -5.609 -42.590 1.00 88.94 490 GLN A O 1
ATOM 3805 N N . TYR A 1 491 ? -5.852 -7.457 -42.449 1.00 90.19 491 TYR A N 1
ATOM 3806 C CA . TYR A 1 491 ? -4.563 -6.786 -42.372 1.00 90.19 491 TYR A CA 1
ATOM 3807 C C . TYR A 1 491 ? -3.645 -7.311 -43.460 1.00 90.19 491 TYR A C 1
ATOM 3809 O O . TYR A 1 491 ? -3.448 -8.517 -43.592 1.00 90.19 491 TYR A O 1
ATOM 3817 N N . GLN A 1 492 ? -3.066 -6.405 -44.237 1.00 92.62 492 GLN A N 1
ATOM 3818 C CA . GLN A 1 492 ? -2.090 -6.752 -45.252 1.00 92.62 492 GLN A CA 1
ATOM 3819 C C . GLN A 1 492 ? -0.788 -5.989 -45.026 1.00 92.62 492 GLN A C 1
ATOM 3821 O O . GLN A 1 492 ? -0.784 -4.778 -44.798 1.00 92.62 492 GLN A O 1
ATOM 3826 N N . GLU A 1 493 ? 0.318 -6.713 -45.143 1.00 93.56 493 GLU A N 1
ATOM 3827 C CA . GLU A 1 493 ? 1.676 -6.195 -45.105 1.00 93.56 493 GLU A CA 1
ATOM 3828 C C . GLU A 1 493 ? 2.430 -6.665 -46.352 1.00 93.56 493 GLU A C 1
ATOM 3830 O O . GLU A 1 493 ? 2.699 -7.854 -46.525 1.00 93.56 493 GLU A O 1
ATOM 3835 N N . ASP A 1 494 ? 2.806 -5.725 -47.217 1.00 94.38 494 ASP A N 1
ATOM 3836 C CA . ASP A 1 494 ? 3.624 -6.017 -48.394 1.00 94.38 494 ASP A CA 1
ATOM 3837 C C . ASP A 1 494 ? 5.015 -5.416 -48.223 1.00 94.38 494 ASP A C 1
ATOM 3839 O O . ASP A 1 494 ? 5.173 -4.197 -48.180 1.00 94.38 494 ASP A O 1
ATOM 3843 N N . VAL A 1 495 ? 6.039 -6.265 -48.204 1.00 94.31 495 VAL A N 1
ATOM 3844 C CA . VAL A 1 495 ? 7.446 -5.861 -48.172 1.00 94.31 495 VAL A CA 1
ATOM 3845 C C . VAL A 1 495 ? 8.043 -6.019 -49.563 1.00 94.31 495 VAL A C 1
ATOM 3847 O O . VAL A 1 495 ? 8.015 -7.104 -50.139 1.00 94.31 495 VAL A O 1
ATOM 3850 N N . THR A 1 496 ? 8.623 -4.957 -50.116 1.00 94.19 496 THR A N 1
ATOM 3851 C CA . THR A 1 496 ? 9.301 -4.975 -51.421 1.00 94.19 496 THR A CA 1
ATOM 3852 C C . THR A 1 496 ? 10.716 -4.427 -51.308 1.00 94.19 496 THR A C 1
ATOM 3854 O O . THR A 1 496 ? 10.917 -3.268 -50.952 1.00 94.19 496 THR A O 1
ATOM 3857 N N . TYR A 1 497 ? 11.696 -5.245 -51.677 1.00 93.00 497 TYR A N 1
ATOM 3858 C CA . TYR A 1 497 ? 13.103 -4.880 -51.755 1.00 93.00 497 TYR A CA 1
ATOM 3859 C C . TYR A 1 497 ? 13.429 -4.300 -53.132 1.00 93.00 497 TYR A C 1
ATOM 3861 O O . TYR A 1 497 ? 12.949 -4.782 -54.162 1.00 93.00 497 TYR A O 1
ATOM 3869 N N . ASN A 1 498 ? 14.316 -3.309 -53.189 1.00 89.12 498 ASN A N 1
ATOM 3870 C CA . ASN A 1 498 ? 14.803 -2.758 -54.458 1.00 89.12 498 ASN 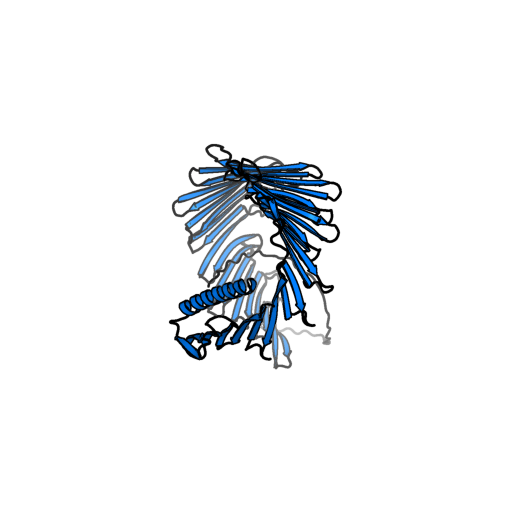A CA 1
ATOM 3871 C C . ASN A 1 498 ? 15.592 -3.773 -55.317 1.00 89.12 498 ASN A C 1
ATOM 3873 O O . ASN A 1 498 ? 15.688 -3.586 -56.529 1.00 89.12 498 ASN A O 1
ATOM 3877 N N . GLY A 1 499 ? 16.088 -4.864 -54.719 1.00 80.81 499 GLY A N 1
ATOM 3878 C CA . GLY A 1 499 ? 16.661 -6.026 -55.415 1.00 80.81 499 GLY A CA 1
ATOM 3879 C C . GLY A 1 499 ? 15.634 -6.929 -56.123 1.00 80.81 499 GLY A C 1
ATOM 3880 O O . GLY A 1 499 ? 16.013 -7.899 -56.773 1.00 80.81 499 GLY A O 1
ATOM 3881 N N . GLY A 1 500 ? 14.335 -6.625 -56.022 1.00 82.88 500 GLY A N 1
ATOM 3882 C CA . GLY A 1 500 ? 13.255 -7.346 -56.706 1.00 82.88 500 GLY A CA 1
ATOM 3883 C C . GLY A 1 500 ? 12.632 -8.494 -55.907 1.00 82.88 500 GLY A C 1
ATOM 3884 O O . GLY A 1 500 ? 11.620 -9.042 -56.342 1.00 82.88 500 GLY A O 1
ATOM 3885 N N . GLN A 1 501 ? 13.185 -8.836 -54.739 1.00 91.25 501 GLN A N 1
ATOM 3886 C CA . GLN A 1 501 ? 12.519 -9.706 -53.770 1.00 91.25 501 GLN A CA 1
ATOM 3887 C C . GLN A 1 501 ? 11.365 -8.947 -53.104 1.00 91.25 501 GLN A C 1
ATOM 3889 O O . GLN A 1 501 ? 11.446 -7.759 -52.822 1.00 91.25 501 GLN A O 1
ATOM 3894 N N . SER A 1 502 ? 10.279 -9.645 -52.841 1.00 93.06 502 SER A N 1
ATOM 3895 C CA . SER A 1 502 ? 9.104 -9.173 -52.118 1.00 93.06 502 SER A CA 1
ATOM 3896 C C . SER A 1 502 ? 8.407 -10.307 -51.368 1.00 93.06 502 SER A C 1
ATOM 3898 O O . SER A 1 502 ? 8.590 -11.493 -51.692 1.00 93.06 502 SER A O 1
ATOM 3900 N N . LEU A 1 503 ? 7.633 -9.923 -50.360 1.00 95.25 503 LEU A N 1
ATOM 3901 C CA . LEU A 1 503 ? 6.765 -10.761 -49.546 1.00 95.25 503 LEU A CA 1
ATOM 3902 C C . LEU A 1 503 ? 5.438 -10.024 -49.356 1.00 95.25 503 LEU A C 1
ATOM 3904 O O . LEU A 1 503 ? 5.439 -8.812 -49.178 1.00 95.25 503 LEU A O 1
ATOM 3908 N N . SER A 1 504 ? 4.329 -10.748 -49.398 1.00 95.25 504 SER A N 1
ATOM 3909 C CA . SER A 1 504 ? 3.000 -10.226 -49.078 1.00 95.25 504 SER A CA 1
ATOM 3910 C C . SER A 1 504 ? 2.382 -11.113 -48.014 1.00 95.25 504 SER A C 1
ATOM 3912 O O . SER A 1 504 ? 2.271 -12.321 -48.224 1.00 95.25 504 SER A O 1
ATOM 3914 N N . ARG A 1 505 ? 2.028 -10.537 -46.872 1.00 94.12 505 ARG A N 1
ATOM 3915 C CA . ARG A 1 505 ? 1.321 -11.195 -45.778 1.00 94.12 505 ARG A CA 1
ATOM 3916 C C . ARG A 1 505 ? -0.088 -10.635 -45.727 1.00 94.12 505 ARG A C 1
ATOM 3918 O O . ARG A 1 505 ? -0.266 -9.426 -45.681 1.00 94.12 505 ARG A O 1
ATOM 3925 N N . LEU A 1 506 ? -1.068 -11.522 -45.721 1.00 94.25 506 LEU A N 1
ATOM 3926 C CA . LEU A 1 506 ? -2.476 -11.204 -45.595 1.00 94.25 506 LEU A CA 1
ATOM 3927 C C . LEU A 1 506 ? -3.050 -12.001 -44.427 1.00 94.25 506 LEU A C 1
ATOM 3929 O O . LEU A 1 506 ? -3.130 -13.226 -44.506 1.00 94.25 506 LEU A O 1
ATOM 3933 N N . ASP A 1 507 ? -3.464 -11.299 -43.384 1.00 92.81 507 ASP A N 1
ATOM 3934 C CA . ASP A 1 507 ? -4.184 -11.848 -42.247 1.00 92.81 507 ASP A CA 1
ATOM 3935 C C . ASP A 1 507 ? -5.662 -11.454 -42.346 1.00 92.81 507 ASP A C 1
ATOM 3937 O O . ASP A 1 507 ? -6.006 -10.284 -42.506 1.00 92.81 507 ASP A O 1
ATOM 3941 N N . GLU A 1 508 ? -6.540 -12.446 -42.275 1.00 92.81 508 GLU A N 1
ATOM 3942 C CA . GLU A 1 508 ? -7.992 -12.299 -42.278 1.00 92.81 508 GLU A CA 1
ATOM 3943 C C . GLU A 1 508 ? -8.546 -12.921 -40.997 1.00 92.81 508 GLU A C 1
ATOM 3945 O O . GLU A 1 508 ? -8.289 -14.094 -40.707 1.00 92.81 508 GLU A O 1
ATOM 3950 N N . GLU A 1 509 ? -9.331 -12.164 -40.240 1.00 90.25 509 GLU A N 1
ATOM 3951 C CA . GLU A 1 509 ? -9.906 -12.617 -38.979 1.00 90.25 509 GLU A CA 1
ATOM 3952 C C . GLU A 1 509 ? -11.390 -12.257 -38.876 1.00 90.25 509 GLU A C 1
ATOM 3954 O O . GLU A 1 509 ? -11.823 -11.163 -39.224 1.00 90.25 509 GLU A O 1
ATOM 3959 N N . SER A 1 510 ? -12.185 -13.210 -38.400 1.00 88.12 510 SER A N 1
ATOM 3960 C CA . SER A 1 510 ? -13.598 -13.058 -38.058 1.00 88.12 510 SER A CA 1
ATOM 3961 C C . SER A 1 510 ? -13.969 -14.019 -36.934 1.00 88.12 510 SER A C 1
ATOM 3963 O O . SER A 1 510 ? -13.214 -14.938 -36.612 1.00 88.12 510 SER A O 1
ATOM 3965 N N . TRP A 1 511 ? -15.198 -13.917 -36.424 1.00 83.44 511 TRP A N 1
ATOM 3966 C CA . TRP A 1 511 ? -15.750 -14.862 -35.441 1.00 83.44 511 TRP A CA 1
ATOM 3967 C C . TRP A 1 511 ? -15.680 -16.340 -35.844 1.00 83.44 511 TRP A C 1
ATOM 3969 O O . TRP A 1 511 ? -15.766 -17.213 -34.983 1.00 83.44 511 TRP A O 1
ATOM 3979 N N . THR A 1 512 ? -15.581 -16.634 -37.141 1.00 87.19 512 THR A N 1
ATOM 3980 C CA . THR A 1 512 ? -15.649 -18.008 -37.659 1.00 87.19 512 THR A CA 1
ATOM 3981 C C . THR A 1 512 ? -14.399 -18.453 -38.406 1.00 87.19 512 THR A C 1
ATOM 3983 O O . THR A 1 512 ? -14.311 -19.615 -38.795 1.00 87.19 512 THR A O 1
ATOM 3986 N N . LEU A 1 513 ? -13.427 -17.563 -38.601 1.00 89.44 513 LEU A N 1
ATOM 3987 C CA . LEU A 1 513 ? -12.265 -17.819 -39.441 1.00 89.44 513 LEU A CA 1
ATOM 3988 C C . LEU A 1 513 ? -11.076 -16.985 -38.974 1.00 89.44 513 LEU A C 1
ATOM 3990 O O . LEU A 1 513 ? -11.207 -15.778 -38.824 1.00 89.44 513 LEU A O 1
ATOM 3994 N N . SER A 1 514 ? -9.916 -17.617 -38.845 1.00 92.19 514 SER A N 1
ATOM 3995 C CA . SER A 1 514 ? -8.620 -16.940 -38.779 1.00 92.19 514 SER A CA 1
ATOM 3996 C C . SER A 1 514 ? -7.728 -17.526 -39.865 1.00 92.19 514 SER A C 1
ATOM 3998 O O . SER A 1 514 ? -7.574 -18.746 -39.944 1.00 92.19 514 SER A O 1
ATOM 4000 N N . ARG A 1 515 ? -7.189 -16.688 -40.748 1.00 94.31 515 ARG A N 1
ATOM 4001 C CA . ARG A 1 515 ? -6.357 -17.130 -41.865 1.00 94.31 515 ARG A CA 1
ATOM 4002 C C . ARG A 1 515 ? -5.198 -16.177 -42.096 1.00 94.31 515 ARG A C 1
ATOM 4004 O O . ARG A 1 515 ? -5.410 -15.007 -42.374 1.00 94.31 515 ARG A O 1
ATOM 4011 N N . SER A 1 516 ? -3.991 -16.726 -42.102 1.00 94.69 516 SER A N 1
ATOM 4012 C CA . SER A 1 516 ? -2.763 -16.036 -42.489 1.00 94.69 516 SER A CA 1
ATOM 4013 C C . SER A 1 516 ? -2.245 -16.620 -43.794 1.00 94.69 516 SER A C 1
ATOM 4015 O O . SER A 1 516 ? -1.961 -17.815 -43.879 1.00 94.69 516 SER A O 1
ATOM 4017 N N . THR A 1 517 ? -2.115 -15.785 -44.818 1.00 95.12 517 THR A N 1
ATOM 4018 C CA . THR A 1 517 ? -1.577 -16.150 -46.130 1.00 95.12 517 THR A CA 1
ATOM 4019 C C . THR A 1 517 ? -0.316 -15.351 -46.401 1.00 95.12 517 THR A C 1
ATOM 4021 O O . THR A 1 517 ? -0.353 -14.128 -46.455 1.00 95.12 517 THR A O 1
ATOM 4024 N N . ILE A 1 518 ? 0.799 -16.034 -46.632 1.00 95.69 518 ILE A N 1
ATOM 4025 C CA . ILE A 1 518 ? 2.069 -15.410 -46.992 1.00 95.69 518 ILE A CA 1
ATOM 4026 C C . ILE A 1 518 ? 2.439 -15.822 -48.406 1.00 95.69 518 ILE A C 1
ATOM 4028 O O . ILE A 1 518 ? 2.501 -17.004 -48.730 1.00 95.69 518 ILE A O 1
ATOM 4032 N N . THR A 1 519 ? 2.714 -14.841 -49.251 1.00 95.44 519 THR A N 1
ATOM 4033 C CA . THR A 1 519 ? 3.122 -15.025 -50.640 1.00 95.44 519 THR A CA 1
ATOM 4034 C C . THR A 1 519 ? 4.555 -14.546 -50.811 1.00 95.44 519 THR A C 1
ATOM 4036 O O . THR A 1 519 ? 4.884 -13.399 -50.507 1.00 95.44 519 THR A O 1
ATOM 4039 N N . TYR A 1 520 ? 5.407 -15.420 -51.336 1.00 93.94 520 TYR A N 1
ATOM 4040 C CA . TYR A 1 520 ? 6.817 -15.148 -51.592 1.00 93.94 520 TYR A CA 1
ATOM 4041 C C . TYR A 1 520 ? 7.014 -14.867 -53.087 1.00 93.94 520 TYR A C 1
ATOM 4043 O O . TYR A 1 520 ? 6.363 -15.470 -53.945 1.00 93.94 520 TYR A O 1
ATOM 4051 N N . SER A 1 521 ? 7.948 -13.994 -53.452 1.00 92.12 521 SER A N 1
ATOM 4052 C CA . SER A 1 521 ? 8.301 -13.718 -54.862 1.00 92.12 521 SER A CA 1
ATOM 4053 C C . SER A 1 521 ? 9.468 -14.556 -55.388 1.00 92.12 521 SER A C 1
ATOM 4055 O O . SER A 1 521 ? 9.539 -14.795 -56.595 1.00 92.12 521 SER A O 1
ATOM 4057 N N . THR A 1 522 ? 10.341 -15.052 -54.507 1.00 87.81 522 THR A N 1
ATOM 4058 C CA . THR A 1 522 ? 11.480 -15.925 -54.837 1.00 87.81 522 THR A CA 1
ATOM 4059 C C . THR A 1 522 ? 11.450 -17.223 -54.010 1.00 87.81 522 THR A C 1
ATOM 4061 O O . THR A 1 522 ? 10.536 -17.437 -53.215 1.00 87.81 522 THR A O 1
ATOM 4064 N N . GLY A 1 523 ? 12.394 -18.142 -54.251 1.00 87.38 523 GLY A N 1
ATOM 4065 C CA . GLY A 1 523 ? 12.449 -19.457 -53.591 1.00 87.38 523 GLY A CA 1
ATOM 4066 C C . GLY A 1 523 ? 11.502 -20.510 -54.184 1.00 87.38 523 GLY A C 1
ATOM 4067 O O . GLY A 1 523 ? 10.758 -20.231 -55.124 1.00 87.38 523 GLY A O 1
ATOM 4068 N N . ASP A 1 524 ? 11.546 -21.730 -53.645 1.00 89.81 524 ASP A N 1
ATOM 4069 C CA . ASP A 1 524 ? 10.752 -22.868 -54.145 1.00 89.81 524 ASP A CA 1
ATOM 4070 C C . ASP A 1 524 ? 9.266 -22.760 -53.768 1.00 89.81 524 ASP A C 1
ATOM 4072 O O . ASP A 1 524 ? 8.382 -23.210 -54.504 1.00 89.81 524 ASP A O 1
ATOM 4076 N N . ILE A 1 525 ? 8.988 -22.120 -52.633 1.00 91.50 525 ILE A N 1
ATOM 4077 C CA . ILE A 1 525 ? 7.641 -21.896 -52.117 1.00 91.50 525 ILE A CA 1
ATOM 4078 C C . ILE A 1 525 ? 7.083 -20.611 -52.735 1.00 91.50 525 ILE A C 1
ATOM 4080 O O . ILE A 1 525 ? 7.735 -19.568 -52.742 1.00 91.50 525 ILE A O 1
ATOM 4084 N N . ALA A 1 526 ? 5.877 -20.696 -53.292 1.00 93.31 526 ALA A N 1
ATOM 4085 C CA . ALA A 1 526 ? 5.152 -19.552 -53.834 1.00 93.31 526 ALA A CA 1
ATOM 4086 C C . ALA A 1 526 ? 4.248 -18.918 -52.771 1.00 93.31 526 ALA A C 1
ATOM 4088 O O . ALA A 1 526 ? 4.179 -17.695 -52.677 1.00 93.31 526 ALA A O 1
ATOM 4089 N N . GLN A 1 527 ? 3.566 -19.745 -51.976 1.00 95.94 527 GLN A N 1
ATOM 4090 C CA . GLN A 1 527 ? 2.611 -19.292 -50.974 1.00 95.94 527 GLN A CA 1
ATOM 4091 C C . GLN A 1 527 ? 2.481 -20.306 -49.837 1.00 95.94 527 GLN A C 1
ATOM 4093 O O . GLN A 1 527 ? 2.467 -21.511 -50.080 1.00 95.94 527 GLN A O 1
ATOM 4098 N N . GLU A 1 528 ? 2.315 -19.817 -48.616 1.00 95.69 528 GLU A N 1
ATOM 4099 C CA . GLU A 1 528 ? 1.913 -20.604 -47.454 1.00 95.69 528 GLU A CA 1
ATOM 4100 C C . GLU A 1 528 ? 0.646 -20.016 -46.845 1.00 95.69 528 GLU A C 1
ATOM 4102 O O . GLU A 1 528 ? 0.471 -18.802 -46.807 1.00 95.69 528 GLU A O 1
ATOM 4107 N N . MET A 1 529 ? -0.251 -20.883 -46.390 1.00 95.88 529 MET A N 1
ATOM 4108 C CA . MET A 1 529 ? -1.515 -20.500 -45.780 1.00 95.88 529 MET A CA 1
ATOM 4109 C C . MET A 1 529 ? -1.740 -21.329 -44.523 1.00 95.88 529 MET A C 1
ATOM 4111 O O . MET A 1 529 ? -1.694 -22.562 -44.567 1.00 95.88 529 MET A O 1
ATOM 4115 N N . LEU A 1 530 ? -2.020 -20.649 -43.420 1.00 95.94 530 LEU A N 1
ATOM 4116 C CA . LEU A 1 530 ? -2.428 -21.246 -42.159 1.00 95.94 530 LEU A CA 1
ATOM 4117 C C . LEU A 1 530 ? -3.848 -20.765 -41.845 1.00 95.94 530 LEU A C 1
ATOM 4119 O O . LEU A 1 530 ? -4.096 -19.567 -41.822 1.00 95.94 530 LEU A O 1
ATOM 4123 N N . GLU A 1 531 ? -4.784 -21.695 -41.667 1.00 95.44 531 GLU A N 1
ATOM 4124 C CA . GLU A 1 531 ? -6.217 -21.415 -41.524 1.00 95.44 531 GLU A CA 1
ATOM 4125 C C . GLU A 1 531 ? -6.789 -22.170 -40.317 1.00 95.44 531 GLU A C 1
ATOM 4127 O O . GLU A 1 531 ? -6.525 -23.363 -40.143 1.00 95.44 531 GLU A O 1
ATOM 4132 N N . ALA A 1 532 ? -7.588 -21.479 -39.510 1.00 93.00 532 ALA A N 1
ATOM 4133 C CA . ALA A 1 532 ? -8.438 -22.022 -38.462 1.00 93.00 532 ALA A CA 1
ATOM 4134 C C . ALA A 1 532 ? -9.900 -21.684 -38.785 1.00 93.00 532 ALA A C 1
ATOM 4136 O O . ALA A 1 532 ? -10.295 -20.518 -38.788 1.00 93.00 532 ALA A O 1
ATOM 4137 N N . ASP A 1 533 ? -10.692 -22.714 -39.074 1.00 92.19 533 ASP A N 1
ATOM 4138 C CA . ASP A 1 533 ? -12.121 -22.618 -39.373 1.00 92.19 533 ASP A CA 1
ATOM 4139 C C . ASP A 1 533 ? -12.931 -23.044 -38.140 1.00 92.19 533 ASP A C 1
ATOM 4141 O O . ASP A 1 533 ? -12.851 -24.194 -37.697 1.00 92.19 533 ASP A O 1
ATOM 4145 N N . TYR A 1 534 ? -13.706 -22.107 -37.591 1.00 89.19 534 TYR A N 1
ATOM 4146 C CA . TYR A 1 534 ? -14.517 -22.257 -36.380 1.00 89.19 534 TYR A CA 1
ATOM 4147 C C . TYR A 1 534 ? -16.021 -22.403 -36.682 1.00 89.19 534 TYR A C 1
ATOM 4149 O O . TYR A 1 534 ? -16.847 -22.289 -35.780 1.00 89.19 534 TYR A O 1
ATOM 4157 N N . THR A 1 535 ? -16.417 -22.653 -37.935 1.00 85.62 535 THR A N 1
ATOM 4158 C CA . THR A 1 535 ? -17.838 -22.721 -38.340 1.00 85.62 535 THR A CA 1
ATOM 4159 C C . THR A 1 535 ? -18.624 -23.919 -37.774 1.00 85.62 535 THR A C 1
ATOM 4161 O O . THR A 1 535 ? -19.847 -23.970 -37.928 1.00 85.62 535 THR A O 1
ATOM 4164 N N . GLY A 1 536 ? -17.970 -24.881 -37.111 1.00 78.62 536 GLY A N 1
ATOM 4165 C CA . GLY A 1 536 ? -18.598 -26.081 -36.540 1.00 78.62 536 GLY A CA 1
ATOM 4166 C C . GLY A 1 536 ? -18.216 -26.366 -35.082 1.00 78.62 536 GLY A C 1
ATOM 4167 O O . GLY A 1 536 ? -17.379 -25.687 -34.501 1.00 78.62 536 GLY A O 1
ATOM 4168 N N . ASP A 1 537 ? -18.806 -27.421 -34.498 1.00 78.75 537 ASP A N 1
ATOM 4169 C CA . ASP A 1 537 ? -18.614 -27.802 -33.081 1.00 78.75 537 ASP A CA 1
ATOM 4170 C C . ASP A 1 537 ? -17.156 -28.135 -32.708 1.00 78.75 537 ASP A C 1
ATOM 4172 O O . ASP A 1 537 ? -16.796 -28.102 -31.533 1.00 78.75 537 ASP A O 1
ATOM 4176 N N . ASN A 1 538 ? -16.326 -28.485 -33.696 1.00 82.06 538 ASN A N 1
ATOM 4177 C CA . ASN A 1 538 ? -14.890 -28.681 -33.526 1.00 82.06 538 ASN A CA 1
ATOM 4178 C C . ASN A 1 538 ? -14.143 -27.854 -34.578 1.00 82.06 538 ASN A C 1
ATOM 4180 O O . ASN A 1 538 ? -14.402 -28.057 -35.770 1.00 82.06 538 ASN A O 1
ATOM 4184 N N . PRO A 1 539 ? -13.209 -26.980 -34.172 1.00 86.88 539 PRO A N 1
ATOM 4185 C CA . PRO A 1 539 ? -12.425 -26.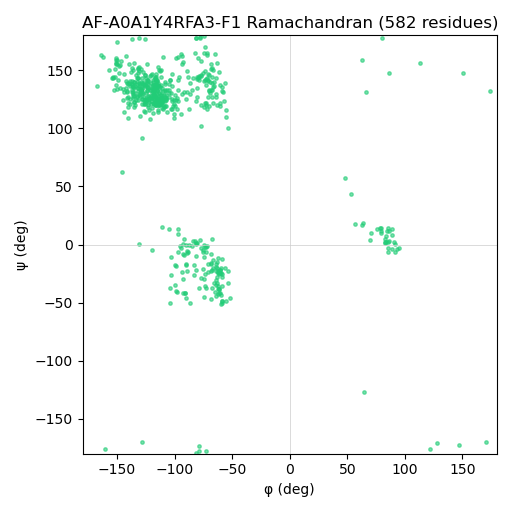196 -35.110 1.00 86.88 539 PRO A CA 1
ATOM 4186 C C . PRO A 1 539 ? -11.542 -27.085 -35.985 1.00 86.88 539 PRO A C 1
ATOM 4188 O O . PRO A 1 539 ? -11.003 -28.105 -35.541 1.00 86.88 539 PRO A O 1
ATOM 4191 N N . VAL A 1 540 ? -11.401 -26.692 -37.249 1.00 91.56 540 VAL A N 1
ATOM 4192 C CA . VAL A 1 540 ? -10.565 -27.384 -38.230 1.00 91.56 540 VAL A CA 1
ATOM 4193 C C . VAL A 1 540 ? -9.382 -26.498 -38.582 1.00 91.56 540 VAL A C 1
ATOM 4195 O O . VAL A 1 540 ? -9.548 -25.402 -39.106 1.00 91.56 540 VAL A O 1
ATOM 4198 N N . TYR A 1 541 ? -8.180 -27.014 -38.346 1.00 94.38 541 TYR A N 1
ATOM 4199 C CA . TYR A 1 541 ? -6.932 -26.314 -38.625 1.00 94.38 541 TYR A CA 1
ATOM 4200 C C . TYR A 1 541 ? -6.271 -26.894 -39.871 1.00 94.38 541 TYR A C 1
ATOM 4202 O O . TYR A 1 541 ? -6.094 -28.114 -39.980 1.00 94.38 541 TYR A O 1
ATOM 4210 N N . ARG A 1 542 ? -5.881 -26.034 -40.809 1.00 95.19 542 ARG A N 1
ATOM 4211 C CA . ARG A 1 542 ? -5.237 -26.423 -42.066 1.00 95.19 542 ARG A CA 1
ATOM 4212 C C . ARG A 1 542 ? -3.962 -25.632 -42.278 1.00 95.19 542 ARG A C 1
ATOM 4214 O O . ARG A 1 542 ? -3.923 -24.426 -42.070 1.00 95.19 542 ARG A O 1
ATOM 4221 N N . HIS A 1 543 ? -2.937 -26.323 -42.754 1.00 96.12 543 HIS A N 1
ATOM 4222 C CA . HIS A 1 543 ? -1.717 -25.718 -43.263 1.00 96.12 543 HIS A CA 1
ATOM 4223 C C . HIS A 1 543 ? -1.535 -26.144 -44.718 1.00 96.12 543 HIS A C 1
ATOM 4225 O O . HIS A 1 543 ? -1.520 -27.343 -45.013 1.00 96.12 543 HIS A O 1
ATOM 4231 N N . ARG A 1 544 ? -1.419 -25.173 -45.621 1.00 96.62 544 ARG A N 1
ATOM 4232 C CA . ARG A 1 544 ? -1.253 -25.395 -47.057 1.00 96.62 544 ARG A CA 1
ATOM 4233 C C . ARG A 1 544 ? 0.003 -24.694 -47.555 1.00 96.62 544 ARG A C 1
ATOM 4235 O O . ARG A 1 544 ? 0.185 -23.510 -47.302 1.00 96.62 544 ARG A O 1
ATOM 4242 N N . ILE A 1 545 ? 0.820 -25.411 -48.316 1.00 95.69 545 ILE A N 1
ATOM 4243 C CA . ILE A 1 545 ? 2.009 -24.888 -48.991 1.00 95.69 545 ILE A CA 1
ATOM 4244 C C . ILE A 1 545 ? 1.805 -25.063 -50.491 1.00 95.69 545 ILE A C 1
ATOM 4246 O O . ILE A 1 545 ? 1.552 -26.168 -50.967 1.00 95.69 545 ILE A O 1
ATOM 4250 N N . SER A 1 546 ? 1.920 -23.975 -51.240 1.00 95.62 546 SER A N 1
ATOM 4251 C CA . SER A 1 546 ? 1.914 -23.982 -52.700 1.00 95.62 546 SER A CA 1
ATOM 4252 C C . SER A 1 546 ? 3.316 -23.678 -53.209 1.00 95.62 546 SER A C 1
ATOM 4254 O O . SER A 1 546 ? 3.895 -22.638 -52.888 1.00 95.62 546 SER A O 1
ATOM 4256 N N . TYR A 1 547 ? 3.857 -24.577 -54.021 1.00 94.12 547 TYR A N 1
ATOM 4257 C CA . TYR A 1 547 ? 5.182 -24.474 -54.621 1.00 94.12 547 TYR A CA 1
ATOM 4258 C C . TYR A 1 547 ? 5.103 -23.846 -56.014 1.00 94.12 547 TYR A C 1
ATOM 4260 O O . TYR A 1 547 ? 4.081 -23.916 -56.702 1.00 94.12 547 TYR A O 1
ATOM 4268 N N . ARG A 1 548 ? 6.199 -23.230 -56.469 1.00 91.81 548 ARG A N 1
ATOM 4269 C CA . ARG A 1 548 ? 6.245 -22.588 -57.798 1.00 91.81 548 ARG A CA 1
ATOM 4270 C C . ARG A 1 548 ? 6.158 -23.561 -58.966 1.00 91.81 548 ARG A C 1
ATOM 4272 O O . ARG A 1 548 ? 5.799 -23.147 -60.065 1.00 91.81 548 ARG A O 1
ATOM 4279 N N . ASP A 1 549 ? 6.489 -24.828 -58.752 1.00 92.25 549 ASP A N 1
ATOM 4280 C CA . ASP A 1 549 ? 6.350 -25.879 -59.763 1.00 92.25 549 ASP A CA 1
ATOM 4281 C C . ASP A 1 549 ? 4.884 -26.298 -59.999 1.00 92.25 549 ASP A C 1
ATOM 4283 O O . ASP A 1 549 ? 4.608 -27.106 -60.888 1.00 92.25 549 ASP A O 1
ATOM 4287 N N . GLY A 1 550 ? 3.945 -25.711 -59.246 1.00 89.25 550 GLY A N 1
ATOM 4288 C CA . GLY A 1 550 ? 2.513 -25.975 -59.320 1.00 89.25 550 GLY A CA 1
ATOM 4289 C C . GLY A 1 550 ? 2.035 -27.069 -58.367 1.00 89.25 550 GLY A C 1
ATOM 4290 O O . GLY A 1 550 ? 0.840 -27.365 -58.359 1.00 89.25 550 GLY A O 1
ATOM 4291 N N . ASN A 1 551 ? 2.924 -27.667 -57.567 1.00 93.06 551 ASN A N 1
ATOM 4292 C CA . ASN A 1 551 ? 2.537 -28.626 -56.540 1.00 93.06 551 ASN A CA 1
ATOM 4293 C C . ASN A 1 551 ? 1.947 -27.913 -55.315 1.00 93.06 551 ASN A C 1
ATOM 4295 O O . ASN A 1 551 ? 2.380 -26.826 -54.931 1.00 93.06 551 ASN A O 1
ATOM 4299 N N . THR A 1 552 ? 0.973 -28.552 -54.668 1.00 94.50 552 THR A N 1
ATOM 4300 C CA . THR A 1 552 ? 0.370 -28.064 -53.423 1.00 94.50 552 THR A CA 1
ATOM 4301 C C . THR A 1 552 ? 0.333 -29.187 -52.400 1.00 94.50 552 THR A C 1
ATOM 4303 O O . THR A 1 552 ? -0.181 -30.272 -52.677 1.00 94.50 552 THR A O 1
ATOM 4306 N N . GLU A 1 553 ? 0.845 -28.907 -51.209 1.00 94.69 553 GLU A N 1
ATOM 4307 C CA . GLU A 1 553 ? 0.723 -29.763 -50.037 1.00 94.69 553 GLU A CA 1
ATOM 4308 C C . GLU A 1 553 ? -0.311 -29.167 -49.086 1.00 94.69 553 GLU A C 1
ATOM 4310 O O . GLU A 1 553 ? -0.280 -27.976 -48.790 1.00 94.69 553 GLU A O 1
ATOM 4315 N N . GLU A 1 554 ? -1.231 -29.992 -48.593 1.00 94.69 554 GLU A N 1
ATOM 4316 C CA . GLU A 1 554 ? -2.190 -29.598 -47.564 1.00 94.69 554 GLU A CA 1
ATOM 4317 C C . GLU A 1 554 ? -2.182 -30.622 -46.436 1.00 94.69 554 GLU A C 1
ATOM 4319 O O . GLU A 1 554 ? -2.222 -31.835 -46.665 1.00 94.69 554 GLU A O 1
ATOM 4324 N N . ARG A 1 555 ? -2.151 -30.122 -45.203 1.00 93.75 555 ARG A N 1
ATOM 4325 C CA . ARG A 1 555 ? -2.188 -30.925 -43.989 1.00 93.75 555 ARG A CA 1
ATOM 4326 C C . ARG A 1 555 ? -3.255 -30.389 -43.045 1.00 93.75 555 ARG A C 1
ATOM 4328 O O . ARG A 1 555 ? -3.244 -29.215 -42.686 1.00 93.75 555 ARG A O 1
ATOM 4335 N N . VAL A 1 556 ? -4.129 -31.285 -42.597 1.00 93.25 556 VAL A N 1
ATOM 4336 C CA . VAL A 1 556 ? -5.030 -31.032 -41.467 1.00 93.25 556 VAL A CA 1
ATOM 4337 C C . VAL A 1 556 ? -4.238 -31.235 -40.176 1.00 93.25 556 VAL A C 1
ATOM 4339 O O . VAL A 1 556 ? -3.583 -32.268 -40.016 1.00 93.25 556 VAL A O 1
ATOM 4342 N N . LEU A 1 557 ? -4.254 -30.242 -39.289 1.00 93.31 557 LEU A N 1
ATOM 4343 C CA . LEU A 1 557 ? -3.512 -30.268 -38.027 1.00 93.31 557 LEU A CA 1
ATOM 4344 C C . LEU A 1 557 ? -4.370 -30.897 -36.920 1.00 93.31 557 LEU A C 1
ATOM 4346 O O . LEU A 1 557 ? -5.595 -30.792 -36.931 1.00 93.31 557 LEU A O 1
ATOM 4350 N N . ALA A 1 558 ? -3.731 -31.564 -35.960 1.00 86.94 558 ALA A N 1
ATOM 4351 C CA . ALA A 1 558 ? -4.395 -32.366 -34.931 1.00 86.94 558 ALA A CA 1
ATOM 4352 C C . ALA A 1 558 ? -5.083 -31.545 -33.819 1.00 86.94 558 ALA A C 1
ATOM 4354 O O . ALA A 1 558 ? -5.660 -32.134 -32.905 1.00 86.94 558 ALA A O 1
ATOM 4355 N N . GLY A 1 559 ? -5.016 -30.211 -33.878 1.00 88.31 559 GLY A N 1
ATOM 4356 C CA . GLY A 1 559 ? -5.638 -29.286 -32.929 1.00 88.31 559 GLY A CA 1
ATOM 4357 C C . GLY A 1 559 ? -4.816 -28.010 -32.721 1.00 88.31 559 GLY A C 1
ATOM 4358 O O . GLY A 1 559 ? -3.788 -27.811 -33.374 1.00 88.31 559 GLY A O 1
ATOM 4359 N N . ASP A 1 560 ? -5.239 -27.185 -31.760 1.00 87.56 560 ASP A N 1
ATOM 4360 C CA . ASP A 1 560 ? -4.652 -25.869 -31.457 1.00 87.56 560 ASP A CA 1
ATOM 4361 C C . ASP A 1 560 ? -3.136 -25.891 -31.259 1.00 87.56 560 ASP A C 1
ATOM 4363 O O . ASP A 1 560 ? -2.418 -25.059 -31.802 1.00 87.56 560 ASP A O 1
ATOM 4367 N N . LEU A 1 561 ? -2.615 -26.849 -30.486 1.00 90.25 561 LEU A N 1
ATOM 4368 C CA . LEU A 1 561 ? -1.184 -26.884 -30.171 1.00 90.25 561 LEU A CA 1
ATOM 4369 C C . LEU A 1 561 ? -0.323 -27.045 -31.434 1.00 90.25 561 LEU A C 1
ATOM 4371 O O . LEU A 1 561 ? 0.743 -26.444 -31.545 1.00 90.25 561 LEU A O 1
ATOM 4375 N N . GLU A 1 562 ? -0.777 -27.854 -32.394 1.00 91.44 562 GLU A N 1
ATOM 4376 C CA . GLU A 1 562 ? -0.065 -28.027 -33.660 1.00 91.44 562 GLU A CA 1
ATOM 4377 C C . GLU A 1 562 ? -0.222 -26.793 -34.560 1.00 91.44 562 GLU A C 1
ATOM 4379 O O . GLU A 1 562 ? 0.743 -26.412 -35.221 1.00 91.44 562 GLU A O 1
ATOM 4384 N N . TYR A 1 563 ? -1.386 -26.136 -34.536 1.00 91.50 563 TYR A N 1
ATOM 4385 C CA . TYR A 1 563 ? -1.611 -24.852 -35.204 1.00 91.50 563 TYR A CA 1
ATOM 4386 C C . TYR A 1 563 ? -0.653 -23.763 -34.700 1.00 91.50 563 TYR A C 1
ATOM 4388 O O . TYR A 1 563 ? 0.057 -23.160 -35.503 1.00 91.50 563 TYR A O 1
ATOM 4396 N N . TRP A 1 564 ? -0.542 -23.573 -33.383 1.00 91.12 564 TRP A N 1
ATOM 4397 C CA . TRP A 1 564 ? 0.344 -22.564 -32.791 1.00 91.12 564 TRP A CA 1
ATOM 4398 C C . TRP A 1 564 ? 1.824 -22.836 -33.059 1.00 91.12 564 TRP A C 1
ATOM 4400 O O . TRP A 1 564 ? 2.567 -21.917 -33.402 1.00 91.12 564 TRP A O 1
ATOM 4410 N N . ASN A 1 565 ? 2.254 -24.099 -32.985 1.00 91.44 565 ASN A N 1
ATOM 4411 C CA . ASN A 1 565 ? 3.622 -24.463 -33.361 1.00 91.44 565 ASN A CA 1
ATOM 4412 C C . ASN A 1 565 ? 3.901 -24.129 -34.835 1.00 91.44 565 ASN A C 1
ATOM 4414 O O . ASN A 1 565 ? 4.959 -23.592 -35.155 1.00 91.44 565 ASN A O 1
ATOM 4418 N N . ARG A 1 566 ? 2.944 -24.397 -35.736 1.00 91.19 566 ARG A N 1
ATOM 4419 C CA . ARG A 1 566 ? 3.076 -24.063 -37.162 1.00 91.19 566 ARG A CA 1
ATOM 4420 C C . ARG A 1 566 ? 3.074 -22.564 -37.425 1.00 91.19 566 ARG A C 1
ATOM 4422 O O . ARG A 1 566 ? 3.846 -22.126 -38.269 1.00 91.19 566 ARG A O 1
ATOM 4429 N N . SER A 1 567 ? 2.271 -21.796 -36.696 1.00 90.81 567 SER A N 1
ATOM 4430 C CA . SER A 1 567 ? 2.303 -20.331 -36.739 1.00 90.81 567 SER A CA 1
ATOM 4431 C C . SER A 1 567 ? 3.687 -19.807 -36.347 1.00 90.81 567 SER A C 1
ATOM 4433 O O . SER A 1 567 ? 4.290 -19.063 -37.112 1.00 90.81 567 SER A O 1
ATOM 4435 N N . SER A 1 568 ? 4.267 -20.291 -35.244 1.00 90.12 568 SER A N 1
ATOM 4436 C CA . SER A 1 568 ? 5.622 -19.892 -34.839 1.00 90.12 568 SER A CA 1
ATOM 4437 C C . SER A 1 568 ? 6.686 -20.260 -35.882 1.00 90.12 568 SER A C 1
ATOM 4439 O O . SER A 1 568 ? 7.566 -19.453 -36.166 1.00 90.12 568 SER A O 1
ATOM 4441 N N . GLU A 1 569 ? 6.612 -21.456 -36.477 1.00 90.12 569 GLU A N 1
ATOM 4442 C CA . GLU A 1 569 ? 7.528 -21.871 -37.552 1.00 90.12 569 GLU A CA 1
ATOM 4443 C C . GLU A 1 569 ? 7.362 -21.035 -38.832 1.00 90.12 569 GLU A C 1
ATOM 4445 O O . GLU A 1 569 ? 8.319 -20.843 -39.587 1.00 90.12 569 GLU A O 1
ATOM 4450 N N . LEU A 1 570 ? 6.141 -20.583 -39.123 1.00 89.56 570 LEU A N 1
ATOM 4451 C CA . LEU A 1 570 ? 5.837 -19.704 -40.247 1.00 89.56 570 LEU A CA 1
ATOM 4452 C C . LEU A 1 570 ? 6.450 -18.317 -40.029 1.00 89.56 570 LEU A C 1
ATOM 4454 O O . LEU A 1 570 ? 7.162 -17.847 -40.912 1.00 89.56 570 LEU A O 1
ATOM 4458 N N . GLU A 1 571 ? 6.282 -17.728 -38.843 1.00 89.38 571 GLU A N 1
ATOM 4459 C CA . GLU A 1 571 ? 6.884 -16.434 -38.483 1.00 89.38 571 GLU A CA 1
ATOM 4460 C C . GLU A 1 571 ? 8.413 -16.472 -38.584 1.00 89.38 571 GLU A C 1
ATOM 4462 O O . GLU A 1 571 ? 9.009 -15.657 -39.284 1.00 89.38 571 GLU A O 1
ATOM 4467 N N . THR A 1 572 ? 9.067 -17.490 -38.011 1.00 89.25 572 THR A N 1
ATOM 4468 C CA . THR A 1 572 ? 10.531 -17.634 -38.120 1.00 89.25 572 THR A CA 1
ATOM 4469 C C . THR A 1 572 ? 11.003 -17.737 -39.577 1.00 89.25 572 THR A C 1
ATOM 4471 O O . THR A 1 572 ? 12.070 -17.232 -39.938 1.00 89.25 572 THR A O 1
ATOM 4474 N N . ARG A 1 573 ? 10.223 -18.386 -40.455 1.00 87.00 573 ARG A N 1
ATOM 4475 C CA . ARG A 1 573 ? 10.547 -18.470 -41.889 1.00 87.00 573 ARG A CA 1
ATOM 4476 C C . ARG A 1 573 ? 10.329 -17.148 -42.612 1.00 87.00 573 ARG A C 1
ATOM 4478 O O . ARG A 1 573 ? 11.135 -16.824 -43.483 1.00 87.00 573 ARG A O 1
ATOM 4485 N N . VAL A 1 574 ? 9.288 -16.392 -42.265 1.00 88.19 574 VAL A N 1
ATOM 4486 C CA . VAL A 1 574 ? 9.081 -15.026 -42.769 1.00 88.19 574 VAL A CA 1
ATOM 4487 C C . VAL A 1 574 ? 10.261 -14.146 -42.388 1.00 88.19 574 VAL A C 1
ATOM 4489 O O . VAL A 1 574 ? 10.863 -13.554 -43.277 1.00 88.19 574 VAL A O 1
ATOM 4492 N N . GLU A 1 575 ? 10.653 -14.131 -41.115 1.00 88.62 575 GLU A N 1
ATOM 4493 C CA . GLU A 1 575 ? 11.814 -13.376 -40.632 1.00 88.62 575 GLU A CA 1
ATOM 4494 C C . GLU A 1 575 ? 13.083 -13.753 -41.404 1.00 88.62 575 GLU A C 1
ATOM 4496 O O . GLU A 1 575 ? 13.757 -12.886 -41.958 1.00 88.62 575 GLU A O 1
ATOM 4501 N N . THR A 1 576 ? 13.352 -15.054 -41.550 1.00 87.88 576 THR A N 1
ATOM 4502 C CA . THR A 1 576 ? 14.501 -15.548 -42.327 1.00 87.88 576 THR A CA 1
ATOM 4503 C C . THR A 1 576 ? 14.437 -15.086 -43.789 1.00 87.88 576 THR A C 1
ATOM 4505 O O . THR A 1 576 ? 15.441 -14.662 -44.363 1.00 87.88 576 THR A O 1
ATOM 4508 N N . TYR A 1 577 ? 13.262 -15.149 -44.422 1.00 88.12 577 TYR A N 1
ATOM 4509 C CA . TYR A 1 577 ? 13.084 -14.698 -45.802 1.00 88.12 577 TYR A CA 1
ATOM 4510 C C . TYR A 1 577 ? 13.325 -13.189 -45.930 1.00 88.12 577 TYR A C 1
ATOM 4512 O O . TYR A 1 577 ? 14.045 -12.759 -46.834 1.00 88.12 577 TYR A O 1
ATOM 4520 N N . LEU A 1 578 ? 12.794 -12.386 -45.009 1.00 87.50 578 LEU A N 1
ATOM 4521 C CA . LEU A 1 578 ? 13.034 -10.945 -44.963 1.00 87.50 578 LEU A CA 1
ATOM 4522 C C . LEU A 1 578 ? 14.525 -10.630 -44.750 1.00 87.50 578 LEU A C 1
ATOM 4524 O O . LEU A 1 578 ? 15.067 -9.730 -45.392 1.00 87.50 578 LEU A O 1
ATOM 4528 N N . GLU A 1 579 ? 15.238 -11.403 -43.930 1.00 85.50 579 GLU A N 1
ATOM 4529 C CA . GLU A 1 579 ? 16.689 -11.258 -43.772 1.00 85.50 579 GLU A CA 1
ATOM 4530 C C . GLU A 1 579 ? 17.454 -11.517 -45.078 1.00 85.50 579 GLU A C 1
ATOM 4532 O O . GLU A 1 579 ? 18.347 -10.741 -45.429 1.00 85.50 579 GLU A O 1
ATOM 4537 N N . THR A 1 580 ? 17.084 -12.551 -45.844 1.00 84.75 580 THR A N 1
ATOM 4538 C CA . THR A 1 580 ? 17.730 -12.834 -47.143 1.00 84.75 580 THR A CA 1
ATOM 4539 C C . THR A 1 580 ? 17.508 -11.735 -48.180 1.00 84.75 580 THR A C 1
ATOM 4541 O O . THR A 1 580 ? 18.403 -11.484 -48.987 1.00 84.75 580 THR A O 1
ATOM 4544 N N . GLY A 1 581 ? 16.375 -11.023 -48.124 1.00 79.00 581 GLY A N 1
ATOM 4545 C CA . GLY A 1 581 ? 16.079 -9.906 -49.027 1.00 79.00 581 GLY A CA 1
ATOM 4546 C C . GLY A 1 581 ? 17.086 -8.757 -48.934 1.00 79.00 581 GLY A C 1
ATOM 4547 O O . GLY A 1 581 ? 17.278 -8.017 -49.896 1.00 79.00 581 GLY A O 1
ATOM 4548 N N . TRP A 1 582 ? 17.802 -8.647 -47.813 1.00 82.31 582 TRP A N 1
ATOM 4549 C CA . TRP A 1 582 ? 18.863 -7.658 -47.618 1.00 82.31 582 TRP A CA 1
ATOM 4550 C C . TRP A 1 582 ? 20.217 -8.041 -48.235 1.00 82.31 582 TRP A C 1
ATOM 4552 O O . TRP A 1 582 ? 21.118 -7.199 -48.262 1.00 82.31 582 TRP A O 1
ATOM 4562 N N . MET A 1 583 ? 20.381 -9.284 -48.704 1.00 78.06 583 MET A N 1
ATOM 4563 C CA . MET A 1 583 ? 21.625 -9.804 -49.297 1.00 78.06 583 MET A CA 1
ATOM 4564 C C . MET A 1 583 ? 21.666 -9.714 -50.835 1.00 78.06 583 MET A C 1
ATOM 4566 O O . MET A 1 583 ? 22.655 -10.153 -51.427 1.00 78.06 583 MET A O 1
ATOM 4570 N N . GLY A 1 584 ? 20.586 -9.218 -51.455 1.00 61.03 584 GLY A N 1
ATOM 4571 C CA . GLY A 1 584 ? 20.363 -9.174 -52.908 1.00 61.03 584 GLY A CA 1
ATOM 4572 C C . GLY A 1 584 ? 21.231 -8.204 -53.701 1.00 61.03 584 GLY A C 1
ATOM 4573 O O . GLY A 1 584 ? 21.824 -7.280 -53.099 1.00 61.03 584 GLY A O 1
#

pLDDT: mean 83.99, std 18.46, range [20.31, 97.94]

Foldseek 3Di:
DDDDDDDDDDDDDDDDDDDDDDDDDDDDDDDDDDDDDDDDDDPDDWDKDKDWDADPVGFIWIWMFTADPVRQTQWIWIQDRQRKIKIKGFDADPVRHTQKIWIWIADPVFRKIWIWIKGADPDPLRIKIKIKMAGPVRFIKMKIFTHVDPVQTQKIWIADSVRKIKIWGWDADPVRHTAKIKIAIPLGKIKIKGWDADPVRHTAKIKMWIADSVFRKIKIKIWGFDDDDQFTKIKIKIWIAGNVRFIKIKIFIAGPPPRDTQKMWIDGPPWIKIKGFDADPVRHTAKIWIATPPPRHTQKIWGWDDDVQKIWIWIQHRQRKIKIWIWGHDDQKIKIWIWIAGNVRQTQKIKIWIAGNVRHTQKIKMFHTGNVGGQKMWIWGADPQQKIWIWIAHNQGKIKIWTAGNVRHTQKIWIQGPVRKIWIKGFDADPVRHTAKIKIDIPVPQFIKIKGWDADPVRHTAWIWIATRVRKIKIWGWDWDADPVRQKIKIWIKIAIPVGWIKIWIWIDGPFKTKIKIATPDDQWGIWMWMWGRPDPAIWTKIKTATPVGDIDIDIDPDDVRSVVVVVVVVVVVVVSVVVSRVD

Solvent-accessible surface area (backbone atoms only — not comparable to full-atom values): 30996 Å² total; per-residue (Å²): 134,92,80,84,89,83,86,86,88,80,89,83,91,79,87,84,90,86,79,91,82,89,81,89,79,89,80,91,80,85,87,87,82,88,83,92,79,89,84,77,96,65,91,78,75,75,53,70,51,78,50,77,49,78,47,96,88,73,46,49,34,38,42,36,40,32,32,51,98,87,68,48,75,32,32,41,39,40,35,42,72,80,64,23,37,37,39,37,41,42,43,64,46,99,86,69,48,78,32,31,41,38,37,40,36,38,40,53,89,71,44,31,38,41,37,40,37,39,38,57,44,99,53,87,60,30,28,40,37,37,39,38,43,38,42,68,88,76,47,45,35,37,40,39,41,32,12,77,40,95,92,49,46,42,31,37,38,38,33,41,70,88,70,46,39,38,38,36,42,40,41,61,48,99,88,70,49,72,32,37,40,40,35,45,34,74,76,65,24,36,37,39,38,39,45,42,64,48,98,86,68,47,81,45,33,38,41,38,39,37,37,39,49,93,73,44,33,38,39,37,38,38,38,36,58,51,69,91,62,100,80,25,29,40,37,38,39,41,38,39,32,41,71,87,66,55,52,39,39,36,39,36,32,20,42,67,90,78,60,50,66,39,34,38,38,42,32,60,71,92,48,38,36,36,35,40,42,41,56,47,97,88,70,46,76,28,37,38,41,32,23,37,54,83,81,61,45,78,42,28,35,34,41,43,50,76,52,97,50,34,43,36,39,42,32,32,39,78,81,46,34,34,37,40,37,37,41,38,49,56,95,55,33,40,37,40,37,37,37,36,30,41,66,87,55,35,28,77,39,36,38,39,37,33,21,43,73,90,64,51,69,45,33,40,36,42,32,31,37,43,81,91,44,73,47,28,37,39,38,37,43,45,45,96,80,53,24,34,39,39,39,36,36,44,72,80,58,29,36,38,42,37,31,28,42,61,84,70,49,69,41,34,36,37,40,31,42,65,89,68,47,36,42,36,37,40,46,43,63,45,98,88,69,49,72,36,34,37,39,39,39,42,70,81,66,81,46,40,37,38,36,39,47,41,56,51,99,87,69,48,71,35,36,40,36,43,34,40,60,89,72,50,34,37,40,38,36,46,48,76,53,62,48,101,83,68,60,37,43,37,40,37,42,38,38,39,28,76,73,72,43,38,40,38,38,39,38,38,40,39,94,41,37,40,35,42,37,39,36,45,70,56,80,67,50,32,33,40,36,43,36,39,39,46,84,52,101,65,68,48,37,39,41,35,41,32,32,68,91,71,52,71,50,77,44,78,46,94,43,68,72,54,47,53,53,49,50,54,56,47,50,55,47,51,54,52,52,58,56,54,50,73,72,101

Mean predicted aligned error: 17.18 Å